Protein AF-0000000072251605 (afdb_homodimer)

InterPro domains:
  IPR005471 Transcription regulator IclR, N-terminal [PF09339] (21-71)
  IPR005471 Transcription regulator IclR, N-terminal [PS51077] (19-80)
  IPR005471 Transcription regulator IclR, N-terminal [SM00346] (19-108)
  IPR014757 Transcription regulator IclR, C-terminal [PF01614] (165-235)
  IPR014757 Transcription regulator IclR, C-terminal [PS51078] (81-240)
  IPR029016 GAF-like domain superfamily [G3DSA:3.30.450.40] (87-162)
  IPR029016 GAF-like domain superfamily [G3DSA:3.30.450.40] (163-241)
  IPR036388 Winged helix-like DNA-binding domain superfamily [G3DSA:1.10.10.10] (2-79)
  IPR036390 Winged helix DNA-binding domain superfamily [SSF46785] (19-92)
  IPR050707 HTH-type Transcriptional Regulators in Metabolic Pathways [PTHR30136] (12-239)

Secondary structure (DSSP, 8-state):
-------HHHHHHHHHHHHHHHHHHHHHHHT-BTTBSEE-HHHHHHHHT--HHHHHHHHHHHHHTTSEEE-TTS-EEE-SHHHHHHHHHHHTTSHHHHHHHHHHHHHHHHSSEEEEEEEETTEEEEEEEE--SSSSS----TT-EEESSSSHHHHHHHHHSSS---GGGHHHHHH--EEEESSSSTTEEEEEEEEEETBTEEEEEEEEEEETTTS-HHHHHHHHHHHHHHHHHHHHHTTB--HHHHHHHHHH-/-------HHHHHHHHHHHHHHHHHHHHHHHT-BTTBSEE-HHHHHHHHT--HHHHHHHHHHHHHTTSEEE-TTS-EEE-SHHHHHHHHHHHTTSHHHHHHHHHHHHHHHHSSEEEEEEEETTEEEEEEEE--SSSSS----TT-EEESSSSHHHHHHHHHSSS---GGGHHHHHH--EEEESSSSTTEEEEEEEEEETBTEEEEEEEEEEETTTS-HHHHHHHHHHHHHHHHHHHHHTTB--HHHHHHHHHH-

Solvent-accessible surface area (backbone atoms only — not comparable to full-atom values): 26033 Å² total; per-residue (Å²): 134,82,73,76,71,72,53,67,68,60,51,50,52,49,50,53,42,16,38,50,32,32,44,51,45,54,44,56,62,63,59,48,39,78,93,40,32,62,36,43,67,66,52,46,21,68,69,61,71,46,53,60,70,59,50,54,53,37,45,52,43,35,35,75,66,29,46,29,40,76,43,96,87,64,30,35,30,59,28,63,41,29,28,40,48,23,36,25,39,53,54,55,62,62,43,48,78,56,46,48,62,51,29,48,49,50,13,67,76,69,61,27,20,16,37,34,33,31,78,54,90,77,26,29,31,29,70,42,69,34,72,44,99,56,89,84,61,54,86,81,52,55,23,42,74,42,65,30,89,44,37,11,46,19,50,39,46,44,42,54,36,88,81,47,88,51,76,91,27,48,66,37,63,71,69,52,44,33,63,28,74,29,65,77,46,75,60,32,16,31,39,15,24,54,26,24,25,71,34,78,39,66,62,30,19,46,29,40,33,24,42,36,89,70,44,30,74,67,49,46,63,70,40,48,59,57,50,50,51,49,27,41,54,52,8,51,75,47,49,14,62,42,67,70,59,54,54,50,49,61,66,74,99,134,81,75,77,72,73,54,68,67,60,51,50,53,50,48,54,42,16,39,50,33,34,44,51,46,54,45,56,62,63,58,49,39,78,91,41,32,62,37,42,67,67,51,46,22,67,68,61,72,47,55,60,70,61,48,54,53,38,44,51,43,35,35,75,65,29,46,29,39,75,44,94,89,64,30,34,30,56,29,63,41,28,28,40,49,24,33,25,38,52,54,56,63,63,42,49,76,57,44,48,61,52,28,49,50,49,12,67,76,68,60,28,19,17,35,34,34,29,79,53,91,77,26,28,31,29,70,42,69,34,71,43,99,56,91,85,60,53,85,81,53,54,23,42,73,42,66,29,89,44,36,11,46,18,50,39,46,46,42,53,37,87,80,46,89,50,76,91,28,48,67,35,64,72,68,51,44,33,64,27,74,29,64,77,45,75,60,31,15,30,40,14,23,54,26,26,25,71,35,80,40,65,62,31,17,45,29,42,32,22,43,37,88,70,44,30,75,67,51,45,62,68,40,47,59,58,49,50,52,51,25,41,55,53,8,50,75,47,49,15,62,41,66,71,58,53,54,48,49,61,67,73,100

Nearest PDB structures (foldseek):
  5whm-assembly1_C  TM=8.314E-01  e=8.268E-15  Brucella abortus
  1mkm-assembly1_B  TM=7.317E-01  e=2.390E-15  Thermotoga maritima
  7dqb-assembly1_A  TM=8.192E-01  e=1.298E-14  Microbacterium hydrocarbonoxydans
  2o0y-assembly2_D  TM=5.113E-01  e=2.340E-17  Rhodococcus sp. (in: high G+C Gram-positive bacteria)
  5h1a-assembly2_A  TM=5.471E-01  e=3.202E-14  Microbacterium sp.

Radius of gyration: 24.99 Å; Cα contacts (8 Å, |Δi|>4): 971; chains: 2; bounding box: 69×82×56 Å

Structure (mmCIF, N/CA/C/O backbone):
data_AF-0000000072251605-model_v1
#
loop_
_entity.id
_entity.type
_entity.pdbx_description
1 polymer 'Transcriptional regulator'
#
loop_
_atom_site.group_PDB
_atom_site.id
_atom_site.type_symbol
_atom_site.label_atom_id
_atom_site.label_alt_id
_atom_site.label_comp_id
_atom_site.label_asym_id
_atom_site.label_entity_id
_atom_site.label_seq_id
_atom_site.pdbx_PDB_ins_code
_atom_site.Cartn_x
_atom_site.Cartn_y
_atom_site.Cartn_z
_atom_site.occupancy
_atom_site.B_iso_or_equiv
_atom_site.auth_seq_id
_atom_site.auth_comp_id
_atom_site.auth_asym_id
_atom_site.auth_atom_id
_atom_site.pdbx_PDB_model_num
ATOM 1 N N . MET A 1 1 ? 25.219 49.562 0.121 1 34.12 1 MET A N 1
ATOM 2 C CA . MET A 1 1 ? 24.25 48.469 0.005 1 34.12 1 MET A CA 1
ATOM 3 C C . MET A 1 1 ? 24.828 47.156 0.493 1 34.12 1 MET A C 1
ATOM 5 O O . MET A 1 1 ? 25.562 46.469 -0.238 1 34.12 1 MET A O 1
ATOM 9 N N . THR A 1 2 ? 25.172 46.938 1.773 1 38.53 2 THR A N 1
ATOM 10 C CA . THR A 1 2 ? 25.984 45.938 2.451 1 38.53 2 THR A CA 1
ATOM 11 C C . THR A 1 2 ? 25.328 44.562 2.344 1 38.53 2 THR A C 1
ATOM 13 O O . THR A 1 2 ? 24.234 44.344 2.846 1 38.53 2 THR A O 1
ATOM 16 N N . LYS A 1 3 ? 25.625 43.844 1.311 1 47.62 3 LYS A N 1
ATOM 17 C CA . LYS A 1 3 ? 25.328 42.438 1.172 1 47.62 3 LYS A CA 1
ATOM 18 C C . LYS A 1 3 ? 25.656 41.688 2.455 1 47.62 3 LYS A C 1
ATOM 20 O O . LYS A 1 3 ? 26.812 41.625 2.879 1 47.62 3 LYS A O 1
ATOM 25 N N . SER A 1 4 ? 24.812 41.719 3.457 1 45.75 4 SER A N 1
ATOM 26 C CA . SER A 1 4 ? 25.031 40.875 4.641 1 45.75 4 SER A CA 1
ATOM 27 C C . SER A 1 4 ? 25.562 39.5 4.266 1 45.75 4 SER A C 1
ATOM 29 O O . SER A 1 4 ? 24.859 38.719 3.639 1 45.75 4 SER A O 1
ATOM 31 N N . ILE A 1 5 ? 26.781 39.375 4.047 1 47.34 5 ILE A N 1
ATOM 32 C CA . ILE A 1 5 ? 27.531 38.125 3.881 1 47.34 5 ILE A CA 1
ATOM 33 C C . ILE A 1 5 ? 27.203 37.156 5.023 1 47.34 5 ILE A C 1
ATOM 35 O O . ILE A 1 5 ? 27.562 37.406 6.176 1 47.34 5 ILE A O 1
ATOM 39 N N . GLN A 1 6 ? 26 36.625 4.965 1 52.53 6 GLN A N 1
ATOM 40 C CA . GLN A 1 6 ? 25.766 35.625 5.977 1 52.53 6 GLN A CA 1
ATOM 41 C C . GLN A 1 6 ? 26.984 34.719 6.152 1 52.53 6 GLN A C 1
ATOM 43 O O . GLN A 1 6 ? 27.609 34.312 5.176 1 52.53 6 GLN A O 1
ATOM 48 N N . ASP A 1 7 ? 27.547 34.656 7.254 1 54.78 7 ASP A N 1
ATOM 49 C CA . ASP A 1 7 ? 28.703 33.875 7.672 1 54.78 7 ASP A CA 1
ATOM 50 C C . ASP A 1 7 ? 28.562 32.406 7.254 1 54.78 7 ASP A C 1
ATOM 52 O O . ASP A 1 7 ? 27.547 31.781 7.547 1 54.78 7 ASP A O 1
ATOM 56 N N . PRO A 1 8 ? 29.359 31.875 6.328 1 58.09 8 PRO A N 1
ATOM 57 C CA . PRO A 1 8 ? 29.344 30.484 5.867 1 58.09 8 PRO A CA 1
ATOM 58 C C . PRO A 1 8 ? 29.172 29.484 7.004 1 58.09 8 PRO A C 1
ATOM 60 O O . PRO A 1 8 ? 28.531 28.438 6.828 1 58.09 8 PRO A O 1
ATOM 63 N N . ASP A 1 9 ? 29.766 29.719 8.141 1 56.16 9 ASP A N 1
ATOM 64 C CA . ASP A 1 9 ? 29.672 28.797 9.273 1 56.16 9 ASP A CA 1
ATOM 65 C C . ASP A 1 9 ? 28.25 28.734 9.812 1 56.16 9 ASP A C 1
ATOM 67 O O . ASP A 1 9 ? 27.781 27.672 10.227 1 56.16 9 ASP A O 1
ATOM 71 N N . SER A 1 10 ? 27.625 29.906 9.828 1 56.22 10 SER A N 1
ATOM 72 C CA . SER A 1 10 ? 26.234 29.938 10.312 1 56.22 10 SER A CA 1
ATOM 73 C C . SER A 1 10 ? 25.312 29.188 9.367 1 56.22 10 SER A C 1
ATOM 75 O O . SER A 1 10 ? 24.375 28.516 9.812 1 56.22 10 SER A O 1
ATOM 77 N N . GLN A 1 11 ? 25.625 29.234 8.047 1 56.91 11 GLN A N 1
ATOM 78 C CA . GLN A 1 11 ? 24.812 28.516 7.062 1 56.91 11 GLN A CA 1
ATOM 79 C C . GLN A 1 11 ? 25 27.016 7.195 1 56.91 11 GLN A C 1
ATOM 81 O O . GLN A 1 11 ? 24.031 26.25 7.078 1 56.91 11 GLN A O 1
ATOM 86 N N . MET A 1 12 ? 26.234 26.641 7.414 1 57.09 12 MET A N 1
ATOM 87 C CA . MET A 1 12 ? 26.516 25.234 7.59 1 57.09 12 MET A CA 1
ATOM 88 C C . MET A 1 12 ? 25.828 24.688 8.836 1 57.09 12 MET A C 1
ATOM 90 O O . MET A 1 12 ? 25.344 23.547 8.836 1 57.09 12 MET A O 1
ATOM 94 N N . ASP A 1 13 ? 25.891 25.469 9.891 1 58.56 13 ASP A N 1
ATOM 95 C CA . ASP A 1 13 ? 25.234 25.062 11.125 1 58.56 13 ASP A CA 1
ATOM 96 C C . ASP A 1 13 ? 23.734 24.906 10.93 1 58.56 13 ASP A C 1
ATOM 98 O O . ASP A 1 13 ? 23.125 23.969 11.438 1 58.56 13 ASP A O 1
ATOM 102 N N . LYS A 1 14 ? 23.203 25.859 10.156 1 63.25 14 LYS A N 1
ATOM 103 C CA . LYS A 1 14 ? 21.781 25.797 9.883 1 63.25 14 LYS A CA 1
ATOM 104 C C . LYS A 1 14 ? 21.422 24.609 9 1 63.25 14 LYS A C 1
ATOM 106 O O . LYS A 1 14 ? 20.406 23.953 9.203 1 63.25 14 LYS A O 1
ATOM 111 N N . GLN A 1 15 ? 22.359 24.422 8.023 1 63.91 15 GLN A N 1
ATOM 112 C CA . GLN A 1 15 ? 22.141 23.312 7.105 1 63.91 15 GLN A CA 1
ATOM 113 C C . GLN A 1 15 ? 22.203 21.969 7.844 1 63.91 15 GLN A C 1
ATOM 115 O O . GLN A 1 15 ? 21.375 21.094 7.605 1 63.91 15 GLN A O 1
ATOM 120 N N . ASN A 1 16 ? 23.172 21.844 8.695 1 70.62 16 ASN A N 1
ATOM 121 C CA . ASN A 1 16 ? 23.281 20.641 9.5 1 70.62 16 ASN A CA 1
ATOM 122 C C . ASN A 1 16 ? 22.094 20.469 10.438 1 70.62 16 ASN A C 1
ATOM 124 O O . ASN A 1 16 ? 21.625 19.359 10.672 1 70.62 16 ASN A O 1
ATOM 128 N N . SER A 1 17 ? 21.625 21.656 10.789 1 75.06 17 SER A N 1
ATOM 129 C CA . SER A 1 17 ? 20.453 21.625 11.656 1 75.06 17 SER A CA 1
ATOM 130 C C . SER A 1 17 ? 19.219 21.172 10.898 1 75.06 17 SER A C 1
ATOM 132 O O . SER A 1 17 ? 18.391 20.453 11.445 1 75.06 17 SER A O 1
ATOM 134 N N . GLY A 1 18 ? 19.266 21.5 9.633 1 84.62 18 GLY A N 1
ATOM 135 C CA . GLY A 1 18 ? 18.125 21.094 8.82 1 84.62 18 GLY A CA 1
ATOM 136 C C . GLY A 1 18 ? 18.062 19.594 8.594 1 84.62 18 GLY A C 1
ATOM 137 O O . GLY A 1 18 ? 17.016 18.969 8.75 1 84.62 18 GLY A O 1
ATOM 138 N N . VAL A 1 19 ? 19.188 19.078 8.328 1 90.06 19 VAL A N 1
ATOM 139 C CA . VAL A 1 19 ? 19.281 17.641 8.094 1 90.06 19 VAL A CA 1
ATOM 140 C C . VAL A 1 19 ? 18.922 16.891 9.367 1 90.06 19 VAL A C 1
ATOM 142 O O . VAL A 1 19 ? 18.188 15.891 9.32 1 90.06 19 VAL A O 1
ATOM 145 N N . ALA A 1 20 ? 19.375 17.375 10.445 1 92.19 20 ALA A N 1
ATOM 146 C CA . ALA A 1 20 ? 19.062 16.766 11.734 1 92.19 20 ALA A CA 1
ATOM 147 C C . ALA A 1 20 ? 17.562 16.797 12.008 1 92.19 20 ALA A C 1
ATOM 149 O O . ALA A 1 20 ? 17 15.844 12.539 1 92.19 20 ALA A O 1
ATOM 150 N N . ALA A 1 21 ? 16.969 17.922 11.688 1 94.25 21 ALA A N 1
ATOM 151 C CA . ALA A 1 21 ? 15.531 18.047 11.883 1 94.25 21 ALA A CA 1
ATOM 152 C C . ALA A 1 21 ? 14.773 17.031 11.031 1 94.25 21 ALA A C 1
ATOM 154 O O . ALA A 1 21 ? 13.789 16.438 11.484 1 94.25 21 ALA A O 1
ATOM 155 N N . VAL A 1 22 ? 15.227 16.891 9.789 1 96.62 22 VAL A N 1
ATOM 156 C CA . VAL A 1 22 ? 14.594 15.914 8.898 1 96.62 22 VAL A CA 1
ATOM 157 C C . VAL A 1 22 ? 14.766 14.508 9.461 1 96.62 22 VAL A C 1
ATOM 159 O O . VAL A 1 22 ? 13.805 13.734 9.516 1 96.62 22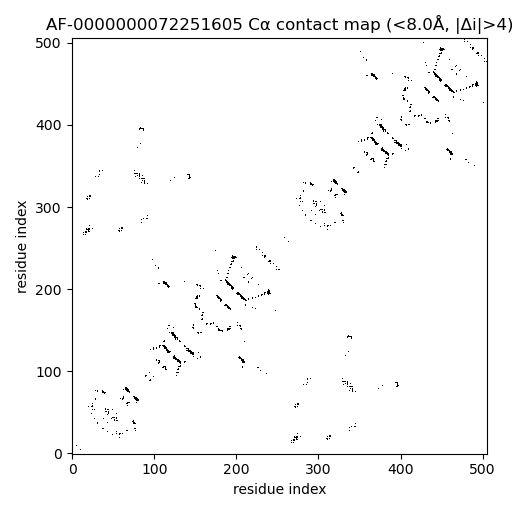 VAL A O 1
ATOM 162 N N . ASP A 1 23 ? 15.961 14.227 9.93 1 96.5 23 ASP A N 1
ATOM 163 C CA . ASP A 1 23 ? 16.203 12.93 10.547 1 96.5 23 ASP A CA 1
ATOM 164 C C . ASP A 1 23 ? 15.25 12.695 11.719 1 96.5 23 ASP A C 1
ATOM 166 O O . ASP A 1 23 ? 14.664 11.617 11.844 1 96.5 23 ASP A O 1
ATOM 170 N N . ARG A 1 24 ? 15.117 13.656 12.531 1 96 24 ARG A N 1
ATOM 171 C CA . ARG A 1 24 ? 14.25 13.539 13.703 1 96 24 ARG A CA 1
ATOM 172 C C . ARG A 1 24 ? 12.797 13.352 13.289 1 96 24 ARG A C 1
ATOM 174 O O . ARG A 1 24 ? 12.07 12.555 13.891 1 96 24 ARG A O 1
ATOM 181 N N . ALA A 1 25 ? 12.352 14.109 12.297 1 97.62 25 ALA A N 1
ATOM 182 C CA . ALA A 1 25 ? 10.977 13.977 11.82 1 97.62 25 ALA A CA 1
ATOM 183 C C . ALA A 1 25 ? 10.703 12.57 11.297 1 97.62 25 ALA A C 1
ATOM 185 O O . ALA A 1 25 ? 9.648 11.992 11.578 1 97.62 25 ALA A O 1
ATOM 186 N N . LEU A 1 26 ? 11.664 12.039 10.562 1 97.56 26 LEU A N 1
ATOM 187 C CA . LEU A 1 26 ? 11.5 10.703 9.992 1 97.56 26 LEU A CA 1
ATOM 188 C C . LEU A 1 26 ? 11.562 9.641 11.086 1 97.56 26 LEU A C 1
ATOM 190 O O . LEU A 1 26 ? 10.883 8.609 10.992 1 97.56 26 LEU A O 1
ATOM 194 N N . LEU A 1 27 ? 12.32 9.906 12.117 1 96.5 27 LEU A N 1
ATOM 195 C CA . LEU A 1 27 ? 12.359 9.031 13.281 1 96.5 27 LEU A CA 1
ATOM 196 C C . LEU A 1 27 ? 11 8.977 13.969 1 96.5 27 LEU A C 1
ATOM 198 O O . LEU A 1 27 ? 10.594 7.93 14.484 1 96.5 27 LEU A O 1
ATOM 202 N N . ILE A 1 28 ? 10.328 10.078 14.023 1 97.81 28 ILE A N 1
ATOM 203 C CA . ILE A 1 28 ? 8.984 10.125 14.609 1 97.81 28 ILE A CA 1
ATOM 204 C C . ILE A 1 28 ? 8.062 9.188 13.836 1 97.81 28 ILE A C 1
ATOM 206 O O . ILE A 1 28 ? 7.285 8.438 14.438 1 97.81 28 ILE A O 1
ATOM 210 N N . LEU A 1 29 ? 8.125 9.195 12.508 1 98 29 LEU A N 1
ATOM 211 C CA . LEU A 1 29 ? 7.301 8.297 11.703 1 98 29 LEU A CA 1
ATOM 212 C C . LEU A 1 29 ? 7.648 6.84 11.984 1 98 29 LEU A C 1
ATOM 214 O O . LEU A 1 29 ? 6.762 5.984 12.016 1 98 29 LEU A O 1
ATOM 218 N N . ASP A 1 30 ? 8.914 6.625 12.281 1 95.88 30 ASP A N 1
ATOM 219 C CA . ASP A 1 30 ? 9.398 5.273 12.539 1 95.88 30 ASP A CA 1
ATOM 220 C C . ASP A 1 30 ? 8.922 4.773 13.906 1 95.88 30 ASP A C 1
ATOM 222 O O . ASP A 1 30 ? 9.047 3.588 14.211 1 95.88 30 ASP A O 1
ATOM 226 N N . ALA A 1 31 ? 8.398 5.621 14.695 1 96.88 31 ALA A N 1
ATOM 227 C CA . ALA A 1 31 ? 7.953 5.242 16.031 1 96.88 31 ALA A CA 1
ATOM 228 C C . ALA A 1 31 ? 6.68 4.398 15.969 1 96.88 31 ALA A C 1
ATOM 230 O O . ALA A 1 31 ? 6.363 3.67 16.906 1 96.88 31 ALA A O 1
ATOM 231 N N . PHE A 1 32 ? 5.914 4.543 14.906 1 96.38 32 PHE A N 1
ATOM 232 C CA . PHE A 1 32 ? 4.676 3.791 14.734 1 96.38 32 PHE A CA 1
ATOM 233 C C . PHE A 1 32 ? 4.961 2.383 14.227 1 96.38 32 PHE A C 1
ATOM 235 O O . PHE A 1 32 ? 5.871 2.184 13.422 1 96.38 32 PHE A O 1
ATOM 242 N N . ASP A 1 33 ? 4.227 1.443 14.648 1 93 33 ASP A N 1
ATOM 243 C CA . ASP A 1 33 ? 4.348 0.088 14.125 1 93 33 ASP A CA 1
ATOM 244 C C . ASP A 1 33 ? 2.992 -0.617 14.109 1 93 33 ASP A C 1
ATOM 246 O O . ASP A 1 33 ? 1.986 -0.051 14.539 1 93 33 ASP A O 1
ATOM 250 N N . ILE A 1 34 ? 2.914 -1.739 13.617 1 88.38 34 ILE A N 1
ATOM 251 C CA . ILE A 1 34 ? 1.671 -2.457 13.359 1 88.38 34 ILE A CA 1
ATOM 252 C C . ILE A 1 34 ? 0.932 -2.695 14.672 1 88.38 34 ILE A C 1
ATOM 254 O O . ILE A 1 34 ? -0.299 -2.646 14.719 1 88.38 34 ILE A O 1
ATOM 258 N N . ASP A 1 35 ? 1.635 -2.938 15.727 1 89.31 35 ASP A N 1
ATOM 259 C CA . ASP A 1 35 ? 1.035 -3.221 17.031 1 89.31 35 ASP A CA 1
ATOM 260 C C . ASP A 1 35 ? 0.663 -1.932 17.75 1 89.31 35 ASP A C 1
ATOM 262 O O . ASP A 1 35 ? -0.12 -1.952 18.703 1 89.31 35 ASP A O 1
ATOM 266 N N . SER A 1 36 ? 1.267 -0.822 17.359 1 92.88 36 SER A N 1
ATOM 267 C CA . SER A 1 36 ? 1.014 0.488 17.953 1 92.88 36 SER A CA 1
ATOM 268 C C . SER A 1 36 ? 0.774 1.543 16.875 1 92.88 36 SER A C 1
ATOM 270 O O . SER A 1 36 ? 1.574 2.467 16.719 1 92.88 36 SER A O 1
ATOM 272 N N . PRO A 1 37 ? -0.371 1.401 16.234 1 92.94 37 PRO A N 1
ATOM 273 C CA . PRO A 1 37 ? -0.638 2.338 15.133 1 92.94 37 PRO A CA 1
ATOM 274 C C . PRO A 1 37 ? -1.084 3.713 15.633 1 92.94 37 PRO A C 1
ATOM 276 O O . PRO A 1 37 ? -1.198 4.652 14.836 1 92.94 37 PRO A O 1
ATOM 279 N N . VAL A 1 38 ? -1.396 3.869 16.922 1 94.38 38 VAL A N 1
ATOM 280 C CA . VAL A 1 38 ? -1.789 5.117 17.578 1 94.38 38 VAL A CA 1
ATOM 281 C C . VAL A 1 38 ? -0.898 5.371 18.781 1 94.38 38 VAL A C 1
ATOM 283 O O . VAL A 1 38 ? -0.701 4.48 19.625 1 94.38 38 VAL A O 1
ATOM 286 N N . LEU A 1 39 ? -0.339 6.547 18.844 1 96.88 39 LEU A N 1
ATOM 287 C CA . LEU A 1 39 ? 0.592 6.84 19.922 1 96.88 39 LEU A CA 1
ATOM 288 C C . LEU A 1 39 ? 0.273 8.188 20.562 1 96.88 39 LEU A C 1
ATOM 290 O O . LEU A 1 39 ? -0.105 9.133 19.875 1 96.88 39 LEU A O 1
ATOM 294 N N . SER A 1 40 ? 0.455 8.234 21.828 1 97.81 40 SER A N 1
ATOM 295 C CA . SER A 1 40 ? 0.435 9.523 22.516 1 97.81 40 SER A CA 1
ATOM 296 C C . SER A 1 40 ? 1.746 10.273 22.312 1 97.81 40 SER A C 1
ATOM 298 O O . SER A 1 40 ? 2.748 9.688 21.906 1 97.81 40 SER A O 1
ATOM 300 N N . LEU A 1 41 ? 1.668 11.539 22.625 1 97.62 41 LEU A N 1
ATOM 301 C CA . LEU A 1 41 ? 2.885 12.344 22.594 1 97.62 41 LEU A CA 1
ATOM 302 C C . LEU A 1 41 ? 3.953 11.75 23.516 1 97.62 41 LEU A C 1
ATOM 304 O O . LEU A 1 41 ? 5.129 11.703 23.141 1 97.62 41 LEU A O 1
ATOM 308 N N . ALA A 1 42 ? 3.537 11.281 24.625 1 97.94 42 ALA A N 1
ATOM 309 C CA . ALA A 1 42 ? 4.453 10.688 25.609 1 97.94 42 ALA A CA 1
ATOM 310 C C . ALA A 1 42 ? 5.105 9.43 25.047 1 97.94 42 ALA A C 1
ATOM 312 O O . ALA A 1 42 ? 6.312 9.227 25.203 1 97.94 42 ALA A O 1
ATOM 313 N N . GLU A 1 43 ? 4.352 8.656 24.406 1 98 43 GLU A N 1
ATOM 314 C CA . GLU A 1 43 ? 4.879 7.41 23.859 1 98 43 GLU A CA 1
ATOM 315 C C . GLU A 1 43 ? 5.84 7.684 22.703 1 98 43 GLU A C 1
ATOM 317 O O . GLU A 1 43 ? 6.863 7.012 22.578 1 98 43 GLU A O 1
ATOM 322 N N . ILE A 1 44 ? 5.496 8.633 21.844 1 98.25 44 ILE A N 1
ATOM 323 C CA . ILE A 1 44 ? 6.406 9.008 20.766 1 98.25 44 ILE A CA 1
ATOM 324 C C . ILE A 1 44 ? 7.73 9.484 21.359 1 98.25 44 ILE A C 1
ATOM 326 O O . ILE A 1 44 ? 8.805 9.109 20.875 1 98.25 44 ILE A O 1
ATOM 330 N N . SER A 1 45 ? 7.625 10.273 22.422 1 98.25 45 SER A N 1
ATOM 331 C CA . SER A 1 45 ? 8.828 10.758 23.094 1 98.2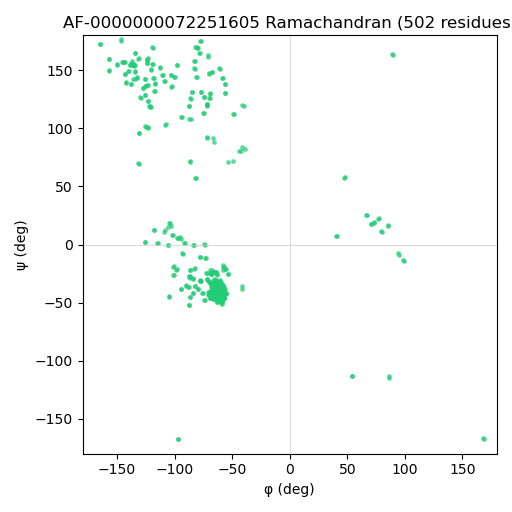5 45 SER A CA 1
ATOM 332 C C . SER A 1 45 ? 9.664 9.602 23.625 1 98.25 45 SER A C 1
ATOM 334 O O . SER A 1 45 ? 10.883 9.57 23.438 1 98.25 45 SER A O 1
ATOM 336 N N . ARG A 1 46 ? 9.086 8.703 24.266 1 98 46 ARG A N 1
ATOM 337 C CA . ARG A 1 46 ? 9.773 7.551 24.844 1 98 46 ARG A CA 1
ATOM 338 C C . ARG A 1 46 ? 10.453 6.727 23.75 1 98 46 ARG A C 1
ATOM 340 O O . ARG A 1 46 ? 11.625 6.352 23.891 1 98 46 ARG A O 1
ATOM 347 N N . ARG A 1 47 ? 9.812 6.535 22.641 1 97.19 47 ARG A N 1
ATOM 348 C CA . ARG A 1 47 ? 10.305 5.664 21.578 1 97.19 47 ARG A CA 1
ATOM 349 C C . ARG A 1 47 ? 11.414 6.344 20.781 1 97.19 47 ARG A C 1
ATOM 351 O O . ARG A 1 47 ? 12.32 5.676 20.266 1 97.19 47 ARG A O 1
ATOM 358 N N . THR A 1 48 ? 11.359 7.645 20.656 1 97.38 48 THR A N 1
ATOM 359 C CA . THR A 1 48 ? 12.305 8.352 19.781 1 97.38 48 THR A CA 1
ATOM 360 C C . THR A 1 48 ? 13.414 8.984 20.609 1 97.38 48 THR A C 1
ATOM 362 O O . THR A 1 48 ? 14.43 9.414 20.062 1 97.38 48 THR A O 1
ATOM 365 N N . LYS A 1 49 ? 13.133 9.156 21.938 1 97.44 49 LYS A N 1
ATOM 366 C CA . LYS A 1 49 ? 14.047 9.82 22.875 1 97.44 49 LYS A CA 1
ATOM 367 C C . LYS A 1 49 ? 14.188 11.297 22.531 1 97.44 49 LYS A C 1
ATOM 369 O O . LYS A 1 49 ? 15.242 11.898 22.781 1 97.44 49 LYS A O 1
ATOM 374 N N . LEU A 1 50 ? 13.203 11.836 21.891 1 96.5 50 LEU A N 1
ATOM 375 C CA . LEU A 1 50 ? 13.164 13.258 21.594 1 96.5 50 LEU A CA 1
ATOM 376 C C . LEU A 1 50 ? 12.312 14 22.609 1 96.5 50 LEU A C 1
ATOM 378 O O . LEU A 1 50 ? 11.383 13.43 23.188 1 96.5 50 LEU A O 1
ATOM 382 N N . TYR A 1 51 ? 12.602 15.242 22.766 1 95.31 51 TYR A N 1
ATOM 383 C CA . TYR A 1 51 ? 11.797 16.078 23.656 1 95.31 51 TYR A CA 1
ATOM 384 C C . TYR A 1 51 ? 10.414 16.328 23.047 1 95.31 51 TYR A C 1
ATOM 386 O O . TYR A 1 51 ? 10.289 16.531 21.828 1 95.31 51 TYR A O 1
ATOM 394 N N . LYS A 1 52 ? 9.445 16.438 23.922 1 96.19 52 LYS A N 1
ATOM 395 C CA . LYS A 1 52 ? 8.062 16.641 23.5 1 96.19 52 LYS A CA 1
ATOM 396 C C . LYS A 1 52 ? 7.926 17.906 22.672 1 96.19 52 LYS A C 1
ATOM 398 O O . LYS A 1 52 ? 7.18 17.953 21.688 1 96.19 52 LYS A O 1
ATOM 403 N N . SER A 1 53 ? 8.625 18.875 23.094 1 93.75 53 SER A N 1
ATOM 404 C CA . SER A 1 53 ? 8.555 20.156 22.375 1 93.75 53 SER A CA 1
ATOM 405 C C . SER A 1 53 ? 9.078 20.016 20.953 1 93.75 53 SER A C 1
ATOM 407 O O . SER A 1 53 ? 8.5 20.562 20.016 1 93.75 53 SER A O 1
ATOM 409 N N . THR A 1 54 ? 10.148 19.312 20.75 1 92.94 54 THR A N 1
ATOM 410 C CA . THR A 1 54 ? 10.711 19.031 19.438 1 92.94 54 THR A CA 1
ATOM 411 C C . THR A 1 54 ? 9.734 18.234 18.594 1 92.94 54 THR A C 1
ATOM 413 O O . THR A 1 54 ? 9.5 18.547 17.422 1 92.94 54 THR A O 1
ATOM 416 N N . ILE A 1 55 ? 9.156 17.203 19.203 1 96.81 55 ILE A N 1
ATOM 417 C CA . ILE A 1 55 ? 8.219 16.328 18.516 1 96.81 55 ILE A CA 1
ATOM 418 C C . ILE A 1 55 ? 7.023 17.156 18.016 1 96.81 55 ILE A C 1
ATOM 420 O O . ILE A 1 55 ? 6.625 17.047 16.859 1 96.81 55 ILE A O 1
ATOM 424 N N . LEU A 1 56 ? 6.48 17.969 18.875 1 95.56 56 LEU A N 1
ATOM 425 C CA . LEU A 1 56 ? 5.281 18.734 18.531 1 95.56 56 LEU A CA 1
ATOM 426 C C . LEU A 1 56 ? 5.547 19.672 17.359 1 95.56 56 LEU A C 1
ATOM 428 O O . LEU A 1 56 ? 4.695 19.844 16.484 1 95.56 56 LEU A O 1
ATOM 432 N N . ARG A 1 57 ? 6.699 20.234 17.344 1 94.56 57 ARG A N 1
ATOM 433 C CA . ARG A 1 57 ? 7.051 21.125 16.234 1 94.56 57 ARG A CA 1
ATOM 434 C C . ARG A 1 57 ? 7.16 20.359 14.93 1 94.56 57 ARG A C 1
ATOM 436 O O . ARG A 1 57 ? 6.645 20.812 13.898 1 94.56 57 ARG A O 1
ATOM 443 N N . LEU A 1 58 ? 7.82 19.312 15.016 1 95.88 58 LEU A N 1
ATOM 444 C CA . LEU A 1 58 ? 8.023 18.516 13.812 1 95.88 58 LEU A CA 1
ATOM 445 C C . LEU A 1 58 ? 6.715 17.859 13.359 1 95.88 58 LEU A C 1
ATOM 447 O O . LEU A 1 58 ? 6.48 17.703 12.156 1 95.88 58 LEU A O 1
ATOM 451 N N . LEU A 1 59 ? 5.855 17.516 14.305 1 96.31 59 LEU A N 1
ATOM 452 C CA . LEU A 1 59 ? 4.551 16.953 13.992 1 96.31 59 LEU A CA 1
ATOM 453 C C . LEU A 1 59 ? 3.707 17.922 13.188 1 96.31 59 LEU A C 1
ATOM 455 O O . LEU A 1 59 ? 2.91 17.516 12.344 1 96.31 59 LEU A O 1
ATOM 459 N N . SER A 1 60 ? 3.893 19.188 13.438 1 95.06 60 SER A N 1
ATOM 460 C CA . SER A 1 60 ? 3.129 20.172 12.695 1 95.06 60 SER A CA 1
ATOM 461 C C . SER A 1 60 ? 3.385 20.062 11.195 1 95.06 60 SER A C 1
ATOM 463 O O . SER A 1 60 ? 2.445 20.078 10.398 1 95.06 60 SER A O 1
ATOM 465 N N . SER A 1 61 ? 4.66 19.906 10.805 1 95.19 61 SER A N 1
ATOM 466 C CA . SER A 1 61 ? 5.004 19.703 9.398 1 95.19 61 SER A CA 1
ATOM 467 C C . SER A 1 61 ? 4.469 18.375 8.875 1 95.19 61 SER A C 1
ATOM 469 O O . SER A 1 61 ? 3.895 18.328 7.789 1 95.19 61 SER A O 1
ATOM 471 N N . LEU A 1 62 ? 4.656 17.359 9.703 1 97.75 62 LEU A N 1
ATOM 472 C CA . LEU A 1 62 ? 4.219 16.031 9.297 1 97.75 62 LEU A CA 1
ATOM 473 C C . LEU A 1 62 ? 2.707 15.992 9.109 1 97.75 62 LEU A C 1
ATOM 475 O O . LEU A 1 62 ? 2.207 15.305 8.211 1 97.75 62 LEU A O 1
ATOM 479 N N . GLU A 1 63 ? 1.986 16.734 9.945 1 95.69 63 GLU A N 1
ATOM 480 C CA . GLU A 1 63 ? 0.536 16.828 9.82 1 95.69 63 GLU A CA 1
ATOM 481 C C . GLU A 1 63 ? 0.141 17.594 8.562 1 95.69 63 GLU A C 1
ATOM 483 O O . GLU A 1 63 ? -0.745 17.172 7.82 1 95.69 63 GLU A O 1
ATOM 488 N N . ARG A 1 64 ? 0.761 18.688 8.328 1 94.25 64 ARG A N 1
ATOM 489 C CA . ARG A 1 64 ? 0.458 19.531 7.18 1 94.25 64 ARG A CA 1
ATOM 490 C C . ARG A 1 64 ? 0.625 18.766 5.871 1 94.25 64 ARG A C 1
ATOM 492 O O . ARG A 1 64 ? -0.147 18.953 4.93 1 94.25 64 ARG A O 1
ATOM 499 N N . HIS A 1 65 ? 1.592 17.875 5.852 1 95.44 65 HIS A N 1
ATOM 500 C CA . HIS A 1 65 ? 1.896 17.156 4.621 1 95.44 65 HIS A CA 1
ATOM 501 C C . HIS A 1 65 ? 1.228 15.781 4.605 1 95.44 65 HIS A C 1
ATOM 503 O O . HIS A 1 65 ? 1.498 14.961 3.721 1 95.44 65 HIS A O 1
ATOM 509 N N . GLY A 1 66 ? 0.396 15.484 5.609 1 95.38 66 GLY A N 1
ATOM 510 C CA . GLY A 1 66 ? -0.478 14.32 5.578 1 95.38 66 GLY A CA 1
ATOM 511 C C . GLY A 1 66 ? 0.201 13.055 6.051 1 95.38 66 GLY A C 1
ATOM 512 O O . GLY A 1 66 ? -0.291 11.945 5.805 1 95.38 66 GLY A O 1
ATOM 513 N N . TYR A 1 67 ? 1.364 13.125 6.754 1 97.5 67 TYR A N 1
ATOM 514 C CA . TYR A 1 67 ? 2.088 11.945 7.211 1 97.5 67 TYR A CA 1
ATOM 515 C C . TYR A 1 67 ? 1.578 11.492 8.57 1 97.5 67 TYR A C 1
ATOM 517 O O . TYR A 1 67 ? 1.703 10.312 8.93 1 97.5 67 TYR A O 1
ATOM 525 N N . VAL A 1 68 ? 1.053 12.484 9.312 1 97.19 68 VAL A N 1
ATOM 526 C CA . VAL A 1 68 ? 0.514 12.211 10.641 1 97.19 68 VAL A CA 1
ATOM 527 C C . VAL A 1 68 ? -0.834 12.906 10.805 1 97.19 68 VAL A C 1
ATOM 529 O O . VAL A 1 68 ? -1.078 13.953 10.203 1 97.19 68 VAL A O 1
ATOM 532 N N . VAL A 1 69 ? -1.722 12.367 11.57 1 94.81 69 VAL A N 1
ATOM 533 C CA . VAL A 1 69 ? -2.996 12.977 11.938 1 94.81 69 VAL A CA 1
ATOM 534 C C . VAL A 1 69 ? -3.131 13.016 13.453 1 94.81 69 VAL A C 1
ATOM 536 O O . VAL A 1 69 ? -2.766 12.062 14.141 1 94.81 69 VAL A O 1
ATOM 539 N N . ARG A 1 70 ? -3.562 14.055 13.867 1 94 70 ARG A N 1
ATOM 540 C CA . ARG A 1 70 ? -3.961 14.164 15.266 1 94 70 ARG A CA 1
ATOM 541 C C . ARG A 1 70 ? -5.414 13.742 15.453 1 94 70 ARG A C 1
ATOM 543 O O . ARG A 1 70 ? -6.324 14.375 14.93 1 94 70 ARG A O 1
ATOM 550 N N . ASN A 1 71 ? -5.609 12.727 16.25 1 90.75 71 ASN A N 1
ATOM 551 C CA . ASN A 1 71 ? -6.949 12.195 16.484 1 90.75 71 ASN A CA 1
ATOM 552 C C . ASN A 1 71 ? -7.727 13.039 17.484 1 90.75 71 ASN A C 1
ATOM 554 O O . ASN A 1 71 ? -7.152 13.891 18.156 1 90.75 71 ASN A O 1
ATOM 558 N N . GLU A 1 72 ? -8.992 12.758 17.578 1 87 72 GLU A N 1
ATOM 559 C CA . GLU A 1 72 ? -9.875 13.523 18.453 1 87 72 GLU A CA 1
ATOM 560 C C . GLU A 1 72 ? -9.438 13.398 19.922 1 87 72 GLU A C 1
ATOM 562 O O . GLU A 1 72 ? -9.586 14.336 20.703 1 87 72 GLU A O 1
ATOM 567 N N . ASP A 1 73 ? -8.891 12.266 20.266 1 91.19 73 ASP A N 1
ATOM 568 C CA . ASP A 1 73 ? -8.484 12.031 21.641 1 91.19 73 ASP A CA 1
ATOM 569 C C . ASP A 1 73 ? -7.105 12.617 21.922 1 91.19 73 ASP A C 1
ATOM 571 O O . ASP A 1 73 ? -6.559 12.438 23.016 1 91.19 73 ASP A O 1
ATOM 575 N N . GLY A 1 74 ? -6.562 13.203 20.875 1 93.44 74 GLY A N 1
ATOM 576 C CA . GLY A 1 74 ? -5.285 13.883 21.047 1 93.44 74 GLY A CA 1
ATOM 577 C C . GLY A 1 74 ? -4.094 13 20.719 1 93.44 74 GLY A C 1
ATOM 578 O O . GLY A 1 74 ? -2.953 13.469 20.719 1 93.44 74 GLY A O 1
ATOM 579 N N . GLN A 1 75 ? -4.332 11.766 20.484 1 95.69 75 GLN A N 1
ATOM 580 C CA . GLN A 1 75 ? -3.252 10.859 20.109 1 95.69 75 GLN A CA 1
ATOM 581 C C . GLN A 1 75 ? -2.949 10.977 18.609 1 95.69 75 GLN A C 1
ATOM 583 O O . GLN A 1 75 ? -3.662 11.664 17.875 1 95.69 75 GLN A O 1
ATOM 588 N N . PHE A 1 76 ? -1.84 10.352 18.219 1 96.31 76 PHE A N 1
ATOM 589 C CA . PHE A 1 76 ? -1.369 10.523 16.844 1 96.31 76 PHE A CA 1
ATOM 590 C C . PHE A 1 76 ? -1.367 9.188 16.094 1 96.31 76 PHE A C 1
ATOM 592 O O . PHE A 1 76 ? -1.061 8.148 16.688 1 96.31 76 PHE A O 1
ATOM 599 N N . SER A 1 77 ? -1.702 9.234 14.82 1 96.06 77 SER A N 1
ATOM 600 C CA . SER A 1 77 ? -1.595 8.109 13.898 1 96.06 77 SER A CA 1
ATOM 601 C C . SER A 1 77 ? -0.96 8.539 12.578 1 96.06 77 SER A C 1
ATOM 603 O O . SER A 1 77 ? -0.844 9.742 12.297 1 96.06 77 SER A O 1
ATOM 605 N N . LEU A 1 78 ? -0.561 7.582 11.844 1 96.19 78 LEU A N 1
ATOM 606 C CA . LEU A 1 78 ? -0.059 7.91 10.516 1 96.19 78 LEU A CA 1
ATOM 607 C C . LEU A 1 78 ? -1.182 8.43 9.617 1 96.19 78 LEU A C 1
ATOM 609 O O . LEU A 1 78 ? -2.342 8.047 9.789 1 96.19 78 LEU A O 1
ATOM 613 N N . GLY A 1 79 ? -0.834 9.305 8.727 1 94.69 79 GLY A N 1
ATOM 614 C CA . GLY A 1 79 ? -1.781 9.836 7.758 1 94.69 79 GLY A CA 1
ATOM 615 C C . GLY A 1 79 ? -1.718 9.133 6.418 1 94.69 79 GLY A C 1
ATOM 616 O O . GLY A 1 79 ? -1.049 8.102 6.281 1 94.69 79 GLY A O 1
ATOM 617 N N . ILE A 1 80 ? -2.314 9.656 5.395 1 92.75 80 ILE A N 1
ATOM 618 C CA . ILE A 1 80 ? -2.625 8.969 4.145 1 92.75 80 ILE A CA 1
ATOM 619 C C . ILE A 1 80 ? -1.431 9.062 3.197 1 92.75 80 ILE A C 1
ATOM 621 O O . ILE A 1 80 ? -1.319 8.273 2.252 1 92.75 80 ILE A O 1
ATOM 625 N N . THR A 1 81 ? -0.548 10.008 3.355 1 95.44 81 THR A N 1
ATOM 626 C CA . THR A 1 81 ? 0.49 10.336 2.385 1 95.44 81 THR A CA 1
ATOM 627 C C . THR A 1 81 ? 1.387 9.125 2.125 1 95.44 81 THR A C 1
ATOM 629 O O . THR A 1 81 ? 1.722 8.836 0.976 1 95.44 81 THR A O 1
ATOM 632 N N . PRO A 1 82 ? 1.769 8.305 3.199 1 95.94 82 PRO A N 1
ATOM 633 C CA . PRO A 1 82 ? 2.582 7.117 2.916 1 95.94 82 PRO A CA 1
ATOM 634 C C . PRO A 1 82 ? 1.9 6.148 1.951 1 95.94 82 PRO A C 1
ATOM 636 O O . PRO A 1 82 ? 2.568 5.52 1.127 1 95.94 82 PRO A O 1
ATOM 639 N N . LEU A 1 83 ? 0.619 6.051 2.016 1 93.69 83 LEU A N 1
ATOM 640 C CA . LEU A 1 83 ? -0.118 5.176 1.108 1 93.69 83 LEU A CA 1
ATOM 641 C C . LEU A 1 83 ? -0.005 5.668 -0.33 1 93.69 83 LEU A C 1
ATOM 643 O O . LEU A 1 83 ? 0.254 4.879 -1.242 1 93.69 83 LEU A O 1
ATOM 647 N N . LYS A 1 84 ? -0.188 6.922 -0.532 1 94.06 84 LYS A N 1
ATOM 648 C CA . LYS A 1 84 ? -0.07 7.504 -1.865 1 94.06 84 LYS A CA 1
ATOM 649 C C . LYS A 1 84 ? 1.338 7.316 -2.424 1 94.06 84 LYS A C 1
ATOM 651 O O . LYS A 1 84 ? 1.505 6.949 -3.588 1 94.06 84 LYS A O 1
ATOM 656 N N . LEU A 1 85 ? 2.324 7.535 -1.578 1 95.38 85 LEU A N 1
ATOM 657 C CA . LEU A 1 85 ? 3.713 7.371 -1.999 1 95.38 85 LEU A CA 1
ATOM 658 C C . LEU A 1 85 ? 4.023 5.906 -2.281 1 95.38 85 LEU A C 1
ATOM 660 O O . LEU A 1 85 ? 4.809 5.594 -3.182 1 95.38 85 LEU A O 1
ATOM 664 N N . SER A 1 86 ? 3.465 5.004 -1.443 1 94.31 86 SER A N 1
ATOM 665 C CA . SER A 1 86 ? 3.699 3.578 -1.64 1 94.31 86 SER A CA 1
ATOM 666 C C . SER A 1 86 ? 3.246 3.129 -3.025 1 94.31 86 SER A C 1
ATOM 668 O O . SER A 1 86 ? 3.887 2.283 -3.65 1 94.31 86 SER A O 1
ATOM 670 N N . ARG A 1 87 ? 2.168 3.717 -3.475 1 91.38 87 ARG A N 1
ATOM 671 C CA . ARG A 1 87 ? 1.655 3.406 -4.805 1 91.38 87 ARG A CA 1
ATOM 672 C C . ARG A 1 87 ? 2.656 3.807 -5.887 1 91.38 87 ARG A C 1
ATOM 674 O O . ARG A 1 87 ? 2.869 3.064 -6.848 1 91.38 87 ARG A O 1
ATOM 681 N N . ILE A 1 88 ? 3.234 4.938 -5.773 1 92.06 88 ILE A N 1
ATOM 682 C CA . ILE A 1 88 ? 4.238 5.418 -6.719 1 92.06 88 ILE A CA 1
ATOM 683 C C . ILE A 1 88 ? 5.457 4.5 -6.684 1 92.06 88 ILE A C 1
ATOM 685 O O . ILE A 1 88 ? 5.98 4.117 -7.734 1 92.06 88 ILE A O 1
ATOM 689 N N . TYR A 1 89 ? 5.871 4.137 -5.48 1 91.56 89 TYR A N 1
ATOM 690 C CA . TYR A 1 89 ? 6.984 3.207 -5.312 1 91.56 89 TYR A CA 1
ATOM 691 C C . TYR A 1 89 ? 6.711 1.891 -6.031 1 91.56 89 TYR A C 1
ATOM 693 O O . TYR A 1 89 ? 7.559 1.396 -6.777 1 91.56 89 TYR A O 1
ATOM 701 N N . GLN A 1 90 ? 5.566 1.374 -5.875 1 88.75 90 GLN A N 1
ATOM 702 C CA . GLN A 1 90 ? 5.207 0.079 -6.441 1 88.75 90 GLN A CA 1
ATOM 703 C C . GLN A 1 90 ? 5.105 0.152 -7.961 1 88.75 90 GLN A C 1
ATOM 705 O O . GLN A 1 90 ? 5.2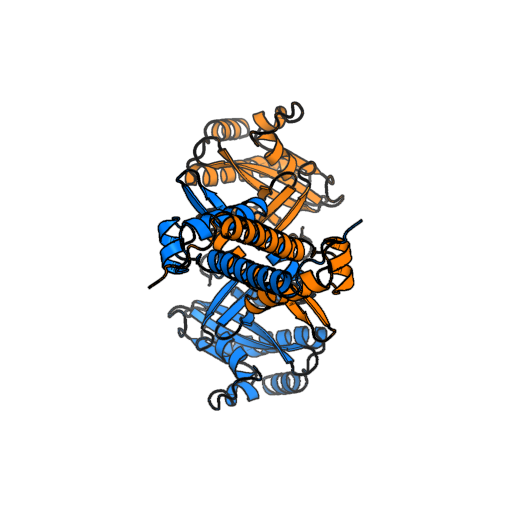66 -0.859 -8.648 1 88.75 90 GLN A O 1
ATOM 710 N N . ASN A 1 91 ? 4.84 1.353 -8.453 1 82.62 91 ASN A N 1
ATOM 711 C CA . ASN A 1 91 ? 4.734 1.547 -9.891 1 82.62 91 ASN A CA 1
ATOM 712 C C . ASN A 1 91 ? 6.105 1.759 -10.531 1 82.62 91 ASN A C 1
ATOM 714 O O . ASN A 1 91 ? 6.266 1.601 -11.742 1 82.62 91 ASN A O 1
ATOM 718 N N . SER A 1 92 ? 7.086 2.281 -9.898 1 72.69 92 SER A N 1
ATOM 719 C CA . SER A 1 92 ? 8.391 2.67 -10.422 1 72.69 92 SER A CA 1
ATOM 720 C C . SER A 1 92 ? 9.102 1.482 -11.062 1 72.69 92 SER A C 1
ATOM 722 O O . SER A 1 92 ? 9.93 1.659 -11.961 1 72.69 92 SER A O 1
ATOM 724 N N . PHE A 1 93 ? 8.836 0.276 -10.789 1 63.06 93 PHE A N 1
ATOM 725 C CA . PHE A 1 93 ? 9.664 -0.839 -11.227 1 63.06 93 PHE A CA 1
ATOM 726 C C . PHE A 1 93 ? 9.016 -1.562 -12.406 1 63.06 93 PHE A C 1
ATOM 728 O O . PHE A 1 93 ? 9.5 -2.613 -12.836 1 63.06 93 PHE A O 1
ATOM 735 N N . LYS A 1 94 ? 8.086 -0.954 -13.023 1 68.88 94 LYS A N 1
ATOM 736 C CA . LYS A 1 94 ? 7.363 -1.71 -14.039 1 68.88 94 LYS A CA 1
ATOM 737 C C . LYS A 1 94 ? 7.113 -3.145 -13.586 1 68.88 94 LYS A C 1
ATOM 739 O O . LYS A 1 94 ? 6.824 -4.02 -14.406 1 68.88 94 LYS A O 1
ATOM 744 N N . LEU A 1 95 ? 7.457 -3.377 -12.336 1 79.12 95 LEU A N 1
ATOM 745 C CA . LEU A 1 95 ? 7.359 -4.711 -11.75 1 79.12 95 LEU A CA 1
ATOM 746 C C . LEU A 1 95 ? 5.902 -5.125 -11.586 1 79.12 95 LEU A C 1
ATOM 748 O O . LEU A 1 95 ? 5.562 -6.297 -11.758 1 79.12 95 LEU A O 1
ATOM 752 N N . LYS A 1 96 ? 5.141 -4.133 -11.328 1 81.88 96 LYS A N 1
ATOM 753 C CA . LYS A 1 96 ? 3.742 -4.461 -11.07 1 81.88 96 LYS A CA 1
ATOM 754 C C . LYS A 1 96 ? 3.096 -5.109 -12.289 1 81.88 96 LYS A C 1
ATOM 756 O O . LYS A 1 96 ? 2.426 -6.137 -12.172 1 81.88 96 LYS A O 1
ATOM 761 N N . ASP A 1 97 ? 3.389 -4.547 -13.43 1 81.94 97 ASP A N 1
ATOM 762 C CA . ASP A 1 97 ? 2.748 -5 -14.656 1 81.94 97 ASP A CA 1
ATOM 763 C C . ASP A 1 97 ? 3.205 -6.41 -15.023 1 81.94 97 ASP A C 1
ATOM 765 O O . ASP A 1 97 ? 2.453 -7.172 -15.641 1 81.94 97 ASP A O 1
ATOM 769 N N . VAL A 1 98 ? 4.328 -6.727 -14.57 1 87.19 98 VAL A N 1
ATOM 770 C CA . VAL A 1 98 ? 4.875 -8.039 -14.906 1 87.19 98 VAL A CA 1
ATOM 771 C C . VAL A 1 98 ? 4.527 -9.039 -13.805 1 87.19 98 VAL A C 1
ATOM 773 O O . VAL A 1 98 ? 4.184 -10.188 -14.094 1 87.19 98 VAL A O 1
ATOM 776 N N . LEU A 1 99 ? 4.562 -8.602 -12.602 1 92.88 99 LEU A N 1
ATOM 777 C CA . LEU A 1 99 ? 4.461 -9.516 -11.469 1 92.88 99 LEU A CA 1
ATOM 778 C C . LEU A 1 99 ? 3.002 -9.859 -11.18 1 92.88 99 LEU A C 1
ATOM 780 O O . LEU A 1 99 ? 2.689 -11 -10.812 1 92.88 99 LEU A O 1
ATOM 784 N N . TYR A 1 100 ? 2.164 -8.938 -11.352 1 89.69 100 TYR A N 1
ATOM 785 C CA . TYR A 1 100 ? 0.783 -9.164 -10.938 1 89.69 100 TYR A CA 1
ATOM 786 C C . TYR A 1 100 ? 0.155 -10.305 -11.742 1 89.69 100 TYR A C 1
ATOM 788 O O . TYR A 1 100 ? -0.413 -11.234 -11.164 1 89.69 100 TYR A O 1
ATOM 796 N N . PRO A 1 101 ? 0.298 -10.25 -13.094 1 91 101 PRO A N 1
ATOM 797 C CA . PRO A 1 101 ? -0.27 -11.375 -13.844 1 91 101 PRO A CA 1
ATOM 798 C C . PRO A 1 101 ? 0.347 -12.711 -13.453 1 91 101 PRO A C 1
ATOM 800 O O . PRO A 1 101 ? -0.341 -13.742 -13.453 1 91 101 PRO A O 1
ATOM 803 N N . ILE A 1 102 ? 1.584 -12.703 -13.117 1 96.19 102 ILE A N 1
ATOM 804 C CA . ILE A 1 102 ? 2.273 -13.93 -12.727 1 96.19 102 ILE A CA 1
ATOM 805 C C . ILE A 1 102 ? 1.758 -14.406 -11.375 1 96.19 102 ILE A C 1
ATOM 807 O O . ILE A 1 102 ? 1.481 -15.594 -11.188 1 96.19 102 ILE A O 1
ATOM 811 N N . LEU A 1 103 ? 1.587 -13.484 -10.461 1 96.56 103 LEU A N 1
ATOM 812 C CA . LEU A 1 103 ? 1.053 -13.828 -9.148 1 96.56 103 LEU A CA 1
ATOM 813 C C . LEU A 1 103 ? -0.381 -14.336 -9.258 1 96.56 103 LEU A C 1
ATOM 815 O O . LEU A 1 103 ? -0.763 -15.289 -8.57 1 96.56 103 LEU A O 1
ATOM 819 N N . GLU A 1 104 ? -1.129 -13.734 -10.109 1 93.31 104 GLU A N 1
ATOM 820 C CA . GLU A 1 104 ? -2.494 -14.195 -10.344 1 93.31 104 GLU A CA 1
ATOM 821 C C . GLU A 1 104 ? -2.512 -15.633 -10.867 1 93.31 104 GLU A C 1
ATOM 823 O O . GLU A 1 104 ? -3.301 -16.453 -10.398 1 93.31 104 GLU A O 1
ATOM 828 N N . ARG A 1 105 ? -1.659 -15.891 -11.82 1 95.31 105 ARG A N 1
ATOM 829 C CA . ARG A 1 105 ? -1.557 -17.234 -12.383 1 95.31 105 ARG A CA 1
ATOM 830 C C . ARG A 1 105 ? -1.183 -18.25 -11.305 1 95.31 105 ARG A C 1
ATOM 832 O O . ARG A 1 105 ? -1.81 -19.312 -11.203 1 95.31 105 ARG A O 1
ATOM 839 N N . ILE A 1 106 ? -0.216 -17.938 -10.492 1 97.69 106 ILE A N 1
ATOM 840 C CA . ILE A 1 106 ? 0.255 -18.828 -9.438 1 97.69 106 ILE A CA 1
ATOM 841 C C . ILE A 1 106 ? -0.884 -19.125 -8.469 1 97.69 106 ILE A C 1
ATOM 843 O O . ILE A 1 106 ? -1.138 -20.297 -8.141 1 97.69 106 ILE A O 1
ATOM 847 N N . THR A 1 107 ? -1.554 -18.094 -8.039 1 96.31 107 THR A N 1
ATOM 848 C CA . THR A 1 107 ? -2.645 -18.266 -7.086 1 96.31 107 THR A CA 1
ATOM 849 C C . THR A 1 107 ? -3.781 -19.078 -7.699 1 96.31 107 THR A C 1
ATOM 851 O O . THR A 1 107 ? -4.355 -19.938 -7.039 1 96.31 107 THR A O 1
ATOM 854 N N . LYS A 1 108 ? -4.07 -18.828 -8.938 1 93.75 108 LYS A N 1
ATOM 855 C CA . LYS A 1 108 ? -5.117 -19.562 -9.625 1 93.75 108 LYS A CA 1
ATOM 856 C C . LYS A 1 108 ? -4.762 -21.047 -9.742 1 93.75 108 LYS A C 1
ATOM 858 O O . LYS A 1 108 ? -5.594 -21.906 -9.477 1 93.75 108 LYS A O 1
ATOM 863 N N . GLU A 1 109 ? -3.564 -21.359 -10.102 1 96.12 109 GLU A N 1
ATOM 864 C CA . GLU A 1 109 ? -3.145 -22.734 -10.383 1 96.12 109 GLU A CA 1
ATOM 865 C C . GLU A 1 109 ? -2.908 -23.516 -9.094 1 96.12 109 GLU A C 1
ATOM 867 O O . GLU A 1 109 ? -3.121 -24.734 -9.047 1 96.12 109 GLU A O 1
ATOM 872 N N . THR A 1 110 ? -2.484 -22.828 -8.031 1 96.56 110 THR A N 1
ATOM 873 C CA . THR A 1 110 ? -2.117 -23.547 -6.812 1 96.56 110 THR A CA 1
ATOM 874 C C . THR A 1 110 ? -3.242 -23.469 -5.785 1 96.56 110 THR A C 1
ATOM 876 O O . THR A 1 110 ? -3.293 -24.281 -4.855 1 96.56 110 THR A O 1
ATOM 879 N N . GLY A 1 111 ? -3.986 -22.438 -5.91 1 94.81 111 GLY A N 1
ATOM 880 C CA . GLY A 1 111 ? -5.027 -22.188 -4.926 1 94.81 111 GLY A CA 1
ATOM 881 C C . GLY A 1 111 ? -4.508 -21.562 -3.645 1 94.81 111 GLY A C 1
ATOM 882 O O . GLY A 1 111 ? -5.215 -21.531 -2.635 1 94.81 111 GLY A O 1
ATOM 883 N N . GLU A 1 112 ? -3.277 -21.109 -3.611 1 97.06 112 GLU A N 1
ATOM 884 C CA . GLU A 1 112 ? -2.652 -20.547 -2.412 1 97.06 112 GLU A CA 1
ATOM 885 C C . GLU A 1 112 ? -2.242 -19.094 -2.625 1 97.06 112 GLU A C 1
ATOM 887 O O . GLU A 1 112 ? -2.273 -18.594 -3.75 1 97.06 112 GLU A O 1
ATOM 892 N N . THR A 1 113 ? -1.878 -18.438 -1.563 1 97 113 THR A N 1
ATOM 893 C CA . THR A 1 113 ? -1.422 -17.047 -1.641 1 97 113 THR A CA 1
ATOM 894 C C . THR A 1 113 ? -0.074 -16.969 -2.35 1 97 113 THR A C 1
ATOM 896 O O . THR A 1 113 ? 0.828 -17.766 -2.08 1 97 113 THR A O 1
ATOM 899 N N . SER A 1 114 ? -0.011 -16.094 -3.301 1 98.06 114 SER A N 1
ATOM 900 C CA . SER A 1 114 ? 1.266 -15.797 -3.941 1 98.06 114 SER A CA 1
ATOM 901 C C . SER A 1 114 ? 1.771 -14.414 -3.553 1 98.06 114 SER A C 1
ATOM 903 O O . SER A 1 114 ? 0.982 -13.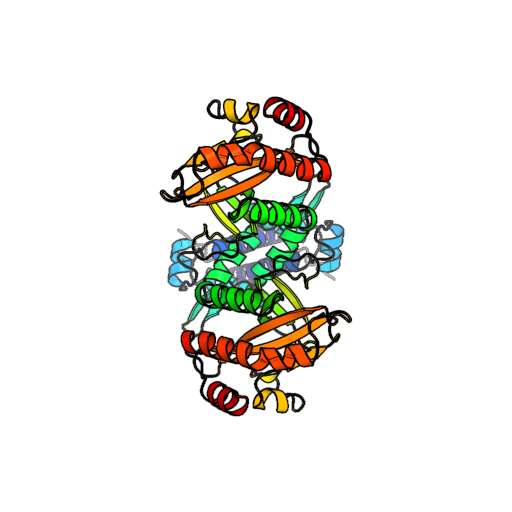477 -3.416 1 98.06 114 SER A O 1
ATOM 905 N N . SER A 1 115 ? 3.07 -14.32 -3.348 1 98.06 115 SER A N 1
ATOM 906 C CA . SER A 1 115 ? 3.668 -13.062 -2.918 1 98.06 115 SER A CA 1
ATOM 907 C C . SER A 1 115 ? 5.035 -12.852 -3.561 1 98.06 115 SER A C 1
ATOM 909 O O . SER A 1 115 ? 5.688 -13.812 -3.975 1 98.06 115 SER A O 1
ATOM 911 N N . PHE A 1 116 ? 5.41 -11.672 -3.631 1 97.62 116 PHE A N 1
ATOM 912 C CA . PHE A 1 116 ? 6.754 -11.266 -4.027 1 97.62 116 PHE A CA 1
ATOM 913 C C . PHE A 1 116 ? 7.422 -10.453 -2.926 1 97.62 116 PHE A C 1
ATOM 915 O O . PHE A 1 116 ? 6.945 -9.375 -2.562 1 97.62 116 PHE A O 1
ATOM 922 N N . TYR A 1 117 ? 8.5 -11.008 -2.449 1 97.56 117 TYR A N 1
ATOM 923 C CA . TYR A 1 117 ? 9.25 -10.383 -1.361 1 97.56 117 TYR A CA 1
ATOM 924 C C . TYR A 1 117 ? 10.508 -9.703 -1.886 1 97.56 117 TYR A C 1
ATOM 926 O O . TYR A 1 117 ? 11.164 -10.211 -2.795 1 97.56 117 TYR A O 1
ATOM 934 N N . ILE A 1 118 ? 10.844 -8.609 -1.256 1 94.88 118 ILE A N 1
ATOM 935 C CA . ILE A 1 118 ? 12.133 -7.973 -1.516 1 94.88 118 ILE A CA 1
ATOM 936 C C . ILE A 1 118 ? 12.906 -7.82 -0.208 1 94.88 118 ILE A C 1
ATOM 938 O O . ILE A 1 118 ? 12.312 -7.832 0.875 1 94.88 118 ILE A O 1
ATOM 942 N N . LEU A 1 119 ? 14.172 -7.746 -0.38 1 92.88 119 LEU A N 1
ATOM 943 C CA . LEU A 1 119 ? 15.055 -7.602 0.776 1 92.88 119 LEU A CA 1
ATOM 944 C C . LEU A 1 119 ? 15.18 -6.137 1.18 1 92.88 119 LEU A C 1
ATOM 946 O O . LEU A 1 119 ? 15.352 -5.266 0.324 1 92.88 119 LEU A O 1
ATOM 950 N N . ASP A 1 120 ? 15.008 -5.898 2.395 1 91.25 120 ASP A N 1
ATOM 951 C CA . ASP A 1 120 ? 15.266 -4.598 3.006 1 91.25 120 ASP A CA 1
ATOM 952 C C . ASP A 1 120 ? 16.125 -4.742 4.266 1 91.25 120 ASP A C 1
ATOM 954 O O . ASP A 1 120 ? 15.586 -4.879 5.367 1 91.25 120 ASP A O 1
ATOM 958 N N . ASN A 1 121 ? 17.422 -4.547 4.039 1 85 121 ASN A N 1
ATOM 959 C CA . ASN A 1 121 ? 18.391 -4.773 5.113 1 85 121 ASN A CA 1
ATOM 960 C C . ASN A 1 121 ? 18.25 -6.172 5.707 1 85 121 ASN A C 1
ATOM 962 O O . ASN A 1 121 ? 18.453 -7.172 5.016 1 85 121 ASN A O 1
ATOM 966 N N . ASP A 1 122 ? 17.828 -6.316 6.961 1 87.62 122 ASP A N 1
ATOM 967 C CA . ASP A 1 122 ? 17.766 -7.621 7.609 1 87.62 122 ASP A CA 1
ATOM 968 C C . ASP A 1 122 ? 16.328 -8.125 7.695 1 87.62 122 ASP A C 1
ATOM 970 O O . ASP A 1 122 ? 16.016 -9.008 8.5 1 87.62 122 ASP A O 1
ATOM 974 N N . LYS A 1 123 ? 15.539 -7.477 6.836 1 93.94 123 LYS A N 1
ATOM 975 C CA . LYS A 1 123 ? 14.133 -7.875 6.781 1 93.94 123 LYS A CA 1
ATOM 976 C C . LYS A 1 123 ? 13.68 -8.086 5.34 1 93.94 123 LYS A C 1
ATOM 978 O O . LYS A 1 123 ? 14.398 -7.738 4.398 1 93.94 123 LYS A O 1
ATOM 983 N N . ARG A 1 124 ? 12.633 -8.812 5.242 1 95.56 124 ARG A N 1
ATOM 984 C CA . ARG A 1 124 ? 11.953 -8.906 3.955 1 95.56 124 ARG A CA 1
ATOM 985 C C . ARG A 1 124 ? 10.602 -8.195 3.99 1 95.56 124 ARG A C 1
ATOM 987 O O . ARG A 1 124 ? 9.938 -8.18 5.027 1 95.56 124 ARG A O 1
ATOM 994 N N . VAL A 1 125 ? 10.219 -7.602 2.875 1 96.25 125 VAL A N 1
ATOM 995 C CA . VAL A 1 125 ? 8.984 -6.836 2.758 1 96.25 125 VAL A CA 1
ATOM 996 C C . VAL A 1 125 ? 8.125 -7.41 1.63 1 96.25 125 VAL A C 1
ATOM 998 O O . VAL A 1 125 ? 8.641 -7.734 0.557 1 96.25 125 VAL A O 1
ATOM 1001 N N . VAL A 1 126 ? 6.828 -7.527 1.879 1 96.62 126 VAL A N 1
ATOM 1002 C CA . VAL A 1 126 ? 5.898 -7.938 0.829 1 96.62 126 VAL A CA 1
ATOM 1003 C C . VAL A 1 126 ? 5.664 -6.777 -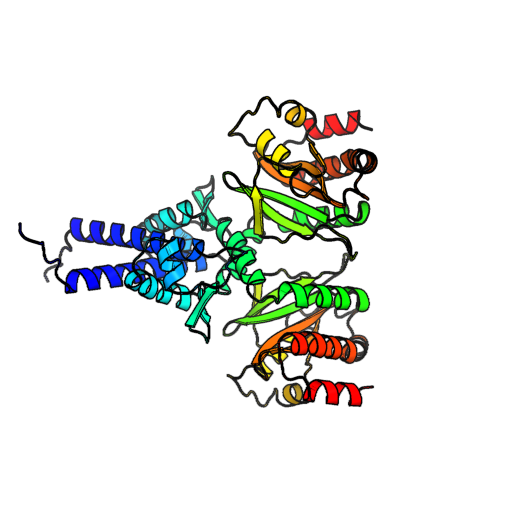0.135 1 96.62 126 VAL A C 1
ATOM 1005 O O . VAL A 1 126 ? 5.051 -5.77 0.232 1 96.62 126 VAL A O 1
ATOM 1008 N N . LEU A 1 127 ? 6.105 -6.941 -1.31 1 94.62 127 LEU A N 1
ATOM 1009 C CA . LEU A 1 127 ? 5.918 -5.891 -2.307 1 94.62 127 LEU A CA 1
ATOM 1010 C C . LEU A 1 127 ? 4.57 -6.039 -3.004 1 94.62 127 LEU A C 1
ATOM 1012 O O . LEU A 1 127 ? 3.861 -5.051 -3.209 1 94.62 127 LEU A O 1
ATOM 1016 N N . PHE A 1 128 ? 4.25 -7.23 -3.379 1 94.12 128 PHE A N 1
ATOM 1017 C CA . PHE A 1 128 ? 2.982 -7.582 -4.008 1 94.12 128 PHE A CA 1
ATOM 1018 C C . PHE A 1 128 ? 2.447 -8.898 -3.449 1 94.12 128 PHE A C 1
ATOM 1020 O O . PHE A 1 128 ? 3.215 -9.734 -2.967 1 94.12 128 PHE A O 1
ATOM 1027 N N . ARG A 1 129 ? 1.135 -8.992 -3.549 1 94.56 129 ARG A N 1
ATOM 1028 C CA . ARG A 1 129 ? 0.53 -10.258 -3.152 1 94.56 129 ARG A CA 1
ATOM 1029 C C . ARG A 1 129 ? -0.829 -10.453 -3.818 1 94.56 129 ARG A C 1
ATOM 1031 O O . ARG A 1 129 ? -1.502 -9.477 -4.156 1 94.56 129 ARG A O 1
ATOM 1038 N N . ILE A 1 130 ? -1.168 -11.727 -4.059 1 93.38 130 ILE A N 1
ATOM 1039 C CA . ILE A 1 130 ? -2.504 -12.133 -4.477 1 93.38 130 ILE A CA 1
ATOM 1040 C C . ILE A 1 130 ? -3.004 -13.266 -3.582 1 93.38 130 ILE A C 1
ATOM 1042 O O . ILE A 1 130 ? -2.314 -14.273 -3.4 1 93.38 130 ILE A O 1
ATOM 1046 N N . GLU A 1 131 ? -4.199 -13.023 -3.025 1 91.5 131 GLU A N 1
ATOM 1047 C CA . GLU A 1 131 ? -4.82 -14.047 -2.197 1 91.5 131 GLU A CA 1
ATOM 1048 C C . GLU A 1 131 ? -5.887 -14.812 -2.977 1 91.5 131 GLU A C 1
ATOM 1050 O O . GLU A 1 131 ? -6.555 -14.25 -3.844 1 91.5 131 GLU A O 1
ATOM 1055 N N . PRO A 1 132 ? -5.973 -16.125 -2.666 1 88.94 132 PRO A N 1
ATOM 1056 C CA . PRO A 1 132 ? -7.074 -16.891 -3.273 1 88.94 132 PRO A CA 1
ATOM 1057 C C . PRO A 1 132 ? -8.438 -16.516 -2.688 1 88.94 132 PRO A C 1
ATOM 1059 O O . PRO A 1 132 ? -8.508 -15.883 -1.633 1 88.94 132 PRO A O 1
ATOM 1062 N N . ALA A 1 133 ? -9.477 -16.891 -3.463 1 79.56 133 ALA A N 1
ATOM 1063 C CA . ALA A 1 133 ? -10.836 -16.656 -3.008 1 79.56 133 ALA A CA 1
ATOM 1064 C C . ALA A 1 133 ? -11.297 -17.734 -2.039 1 79.56 133 ALA A C 1
ATOM 1066 O O . ALA A 1 133 ? -12.195 -18.531 -2.352 1 79.56 133 ALA A O 1
ATOM 1067 N N . ARG A 1 134 ? -10.648 -17.969 -0.976 1 81.88 134 ARG A N 1
ATOM 1068 C CA . ARG A 1 134 ? -11.055 -18.938 0.033 1 81.88 134 ARG A CA 1
ATOM 1069 C C . ARG A 1 134 ? -10.859 -18.375 1.44 1 81.88 134 ARG A C 1
ATOM 1071 O O . ARG A 1 134 ? -10.031 -17.5 1.652 1 81.88 134 ARG A O 1
ATOM 1078 N N . SER A 1 135 ? -11.57 -18.922 2.344 1 79.62 135 SER A N 1
ATOM 1079 C CA . SER A 1 135 ? -11.633 -18.375 3.697 1 79.62 135 SER A CA 1
ATOM 1080 C C . SER A 1 135 ? -10.375 -18.719 4.484 1 79.62 135 SER A C 1
ATOM 1082 O O . SER A 1 135 ? -9.852 -17.875 5.219 1 79.62 135 SER A O 1
ATOM 1084 N N . VAL A 1 136 ? -9.945 -20 4.281 1 82.69 136 VAL A N 1
ATOM 1085 C CA . VAL A 1 136 ? -8.742 -20.391 5 1 82.69 136 VAL A CA 1
ATOM 1086 C C . VAL A 1 136 ? -7.52 -20.188 4.113 1 82.69 136 VAL A C 1
ATOM 1088 O O . VAL A 1 136 ? -7.359 -20.844 3.092 1 82.69 136 VAL A O 1
ATOM 1091 N N . LYS A 1 137 ? -6.699 -19.25 4.406 1 89.5 137 LYS A N 1
ATOM 1092 C CA . LYS A 1 137 ? -5.539 -18.859 3.605 1 89.5 137 LYS A CA 1
ATOM 1093 C C . LYS A 1 137 ? -4.5 -18.141 4.457 1 89.5 137 LYS A C 1
ATOM 1095 O O . LYS A 1 137 ? -4.777 -17.75 5.594 1 89.5 137 LYS A O 1
ATOM 1100 N N . VAL A 1 138 ? -3.307 -18.109 3.979 1 87.69 138 VAL A N 1
ATOM 1101 C CA . VAL A 1 138 ? -2.318 -17.219 4.566 1 87.69 138 VAL A CA 1
ATOM 1102 C C . VAL A 1 138 ? -2.646 -15.766 4.203 1 87.69 138 VAL A C 1
ATOM 1104 O O . VAL A 1 138 ? -2.762 -15.43 3.021 1 87.69 138 VAL A O 1
ATOM 1107 N N . SER A 1 139 ? -2.834 -15 5.254 1 85.75 139 SER A N 1
ATOM 1108 C CA . SER A 1 139 ? -3.199 -13.602 5.043 1 85.75 139 SER A CA 1
ATOM 1109 C C . SER A 1 139 ? -2.049 -12.672 5.395 1 85.75 139 SER A C 1
ATOM 1111 O O . SER A 1 139 ? -1.709 -12.516 6.57 1 85.75 139 SER A O 1
ATOM 1113 N N . ILE A 1 140 ? -1.398 -12.188 4.406 1 88.56 140 ILE A N 1
ATOM 1114 C CA . ILE A 1 140 ? -0.374 -11.156 4.539 1 88.56 140 ILE A CA 1
ATOM 1115 C C . ILE A 1 140 ? -0.729 -9.961 3.66 1 88.56 140 ILE A C 1
ATOM 1117 O O . ILE A 1 140 ? -1.522 -10.078 2.725 1 88.56 140 ILE A O 1
ATOM 1121 N N . SER A 1 141 ? -0.153 -8.789 3.986 1 90.12 141 SER A N 1
ATOM 1122 C CA . SER A 1 141 ? -0.463 -7.574 3.246 1 90.12 141 SER A CA 1
ATOM 1123 C C . SER A 1 141 ? 0.789 -6.98 2.605 1 90.12 141 SER A C 1
ATOM 1125 O O . SER A 1 141 ? 1.895 -7.145 3.123 1 90.12 141 SER A O 1
ATOM 1127 N N . GLU A 1 142 ? 0.556 -6.328 1.504 1 92.25 142 GLU A N 1
ATOM 1128 C CA . GLU A 1 142 ? 1.654 -5.543 0.952 1 92.25 142 GLU A CA 1
ATOM 1129 C C . GLU A 1 142 ? 2.182 -4.539 1.973 1 92.25 142 GLU A C 1
ATOM 1131 O O . GLU A 1 142 ? 1.402 -3.9 2.682 1 92.25 142 GLU A O 1
ATOM 1136 N N . GLY A 1 143 ? 3.529 -4.543 2.139 1 93.31 143 GLY A N 1
ATOM 1137 C CA . GLY A 1 143 ? 4.156 -3.674 3.123 1 93.31 143 GLY A CA 1
ATOM 1138 C C . GLY A 1 143 ? 4.484 -4.383 4.422 1 93.31 143 GLY A C 1
ATOM 1139 O O . GLY A 1 143 ? 5.234 -3.861 5.246 1 93.31 143 GLY A O 1
ATOM 1140 N N . ASP A 1 144 ? 3.945 -5.586 4.645 1 93.56 144 ASP A N 1
ATOM 1141 C CA . ASP A 1 144 ? 4.336 -6.367 5.812 1 93.56 144 ASP A CA 1
ATOM 1142 C C . ASP A 1 144 ? 5.836 -6.652 5.805 1 93.56 144 ASP A C 1
ATOM 1144 O O . ASP A 1 144 ? 6.422 -6.891 4.746 1 93.56 144 ASP A O 1
ATOM 1148 N N . THR A 1 145 ? 6.391 -6.633 6.977 1 93.94 145 THR A N 1
ATOM 1149 C CA . THR A 1 145 ? 7.809 -6.922 7.141 1 93.94 145 THR A CA 1
ATOM 1150 C C . THR A 1 145 ? 8.016 -8.172 7.988 1 93.94 145 THR A C 1
ATOM 1152 O O . THR A 1 145 ? 7.309 -8.383 8.977 1 93.94 145 THR A O 1
ATOM 1155 N N . PHE A 1 146 ? 8.969 -9.008 7.586 1 94.81 146 PHE A N 1
ATOM 1156 C CA . PHE A 1 146 ? 9.305 -10.242 8.297 1 94.81 146 PHE A CA 1
ATOM 1157 C C . PHE A 1 146 ? 10.812 -10.414 8.398 1 94.81 146 PHE A C 1
ATOM 1159 O O . PHE A 1 146 ? 11.562 -9.875 7.578 1 94.81 146 PHE A O 1
ATOM 1166 N N . PRO A 1 147 ? 11.258 -11.125 9.391 1 93.12 147 PRO A N 1
ATOM 1167 C CA . PRO A 1 147 ? 12.68 -11.461 9.422 1 93.12 147 PRO A CA 1
ATOM 1168 C C . PRO A 1 147 ? 13.125 -12.273 8.211 1 93.12 147 PRO A C 1
ATOM 1170 O O . PRO A 1 147 ? 12.336 -13.047 7.66 1 93.12 147 PRO A O 1
ATOM 1173 N N . VAL A 1 148 ? 14.383 -12.117 7.852 1 94 148 VAL A N 1
ATOM 1174 C CA . VAL A 1 148 ? 14.883 -12.797 6.66 1 94 148 VAL A CA 1
ATOM 1175 C C . VAL A 1 148 ? 15.484 -14.148 7.039 1 94 148 VAL A C 1
ATOM 1177 O O . VAL A 1 148 ? 15.734 -14.984 6.176 1 94 148 VAL A O 1
ATOM 1180 N N . ASN A 1 149 ? 15.617 -14.43 8.273 1 92.19 149 ASN A N 1
ATOM 1181 C CA . ASN A 1 149 ? 16.375 -15.602 8.695 1 92.19 149 ASN A CA 1
ATOM 1182 C C . ASN A 1 149 ? 15.477 -16.828 8.836 1 92.19 149 ASN A C 1
ATOM 1184 O O . ASN A 1 149 ? 15.938 -17.891 9.266 1 92.19 149 ASN A O 1
ATOM 1188 N N . VAL A 1 150 ? 14.219 -16.688 8.547 1 94 150 VAL A N 1
ATOM 1189 C CA . VAL A 1 150 ? 13.297 -17.812 8.594 1 94 150 VAL A CA 1
ATOM 1190 C C . VAL A 1 150 ? 12.391 -17.797 7.367 1 94 150 VAL A C 1
ATOM 1192 O O . VAL A 1 150 ? 12.164 -16.734 6.77 1 94 150 VAL A O 1
ATOM 1195 N N . GLY A 1 151 ? 11.898 -18.984 6.996 1 96.69 151 GLY A N 1
ATOM 1196 C CA . GLY A 1 151 ? 10.93 -19.094 5.914 1 96.69 151 GLY A CA 1
ATOM 1197 C C . GLY A 1 151 ? 11.57 -19.266 4.555 1 96.69 151 GLY A C 1
ATOM 1198 O O . GLY A 1 151 ? 12.742 -18.938 4.363 1 96.69 151 GLY A O 1
ATOM 1199 N N . ALA A 1 152 ? 10.766 -19.703 3.604 1 97.88 152 ALA A N 1
ATOM 1200 C CA . ALA A 1 152 ? 11.258 -20.031 2.266 1 97.88 152 ALA A CA 1
ATOM 1201 C C . ALA A 1 152 ? 11.773 -18.797 1.55 1 97.88 152 ALA A C 1
ATOM 1203 O O . ALA A 1 152 ? 12.867 -18.812 0.977 1 97.88 152 ALA A O 1
ATOM 1204 N N . SER A 1 153 ? 11.047 -17.703 1.587 1 97.94 153 SER A N 1
ATOM 1205 C CA . SER A 1 153 ? 11.461 -16.484 0.921 1 97.94 153 SER A CA 1
ATOM 1206 C C . SER A 1 153 ? 12.711 -15.898 1.57 1 97.94 153 SER A C 1
ATOM 1208 O O . SER A 1 153 ? 13.57 -15.336 0.884 1 97.94 153 SER A O 1
ATOM 1210 N N . GLY A 1 154 ? 12.773 -15.977 2.914 1 96.06 154 GLY A N 1
ATOM 1211 C CA . GLY A 1 154 ? 13.984 -15.539 3.596 1 96.06 154 GLY A CA 1
ATOM 1212 C C . GLY A 1 154 ? 15.219 -16.297 3.146 1 96.06 154 GLY A C 1
ATOM 1213 O O . GLY A 1 154 ? 16.266 -15.688 2.906 1 96.06 154 GLY A O 1
ATOM 1214 N N . LYS A 1 155 ? 15.062 -17.609 3.021 1 95.81 155 LYS A N 1
ATOM 1215 C CA . LYS A 1 155 ? 16.172 -18.438 2.547 1 95.81 155 LYS A CA 1
ATOM 1216 C C . LYS A 1 155 ? 16.609 -18.016 1.154 1 95.81 155 LYS A C 1
ATOM 1218 O O . LYS A 1 155 ? 17.812 -17.891 0.897 1 95.81 155 LYS A O 1
ATOM 1223 N N . ILE A 1 156 ? 15.711 -17.766 0.273 1 96.88 156 ILE A N 1
ATOM 1224 C CA . ILE A 1 156 ? 16.016 -17.359 -1.098 1 96.88 156 ILE A CA 1
ATOM 1225 C C . ILE A 1 156 ? 16.719 -16 -1.099 1 96.88 156 ILE A C 1
ATOM 1227 O O . ILE A 1 156 ? 17.75 -15.828 -1.747 1 96.88 156 ILE A O 1
ATOM 1231 N N . LEU A 1 157 ? 16.188 -15.047 -0.376 1 96.38 157 LEU A N 1
ATOM 1232 C CA . LEU A 1 157 ? 16.719 -13.695 -0.361 1 96.38 157 LEU A CA 1
ATOM 1233 C C . LEU A 1 157 ? 18.141 -13.68 0.209 1 96.38 157 LEU A C 1
ATOM 1235 O O . LEU A 1 157 ? 19.016 -12.977 -0.303 1 96.38 157 LEU A O 1
ATOM 1239 N N . ARG A 1 158 ? 18.312 -14.484 1.22 1 93.94 158 ARG A N 1
ATOM 1240 C CA . ARG A 1 158 ? 19.656 -14.555 1.806 1 93.94 158 ARG A CA 1
ATOM 1241 C C . ARG A 1 158 ? 20.625 -15.266 0.868 1 93.94 158 ARG A C 1
ATOM 1243 O O . ARG A 1 158 ? 21.781 -14.859 0.742 1 93.94 158 ARG A O 1
ATOM 1250 N N . ALA A 1 159 ? 20.188 -16.312 0.239 1 94.69 159 ALA A N 1
ATOM 1251 C CA . ALA A 1 159 ? 21.047 -17.141 -0.591 1 94.69 159 ALA A CA 1
ATOM 1252 C C . ALA A 1 159 ? 21.562 -16.359 -1.798 1 94.69 159 ALA A C 1
ATOM 1254 O O . ALA A 1 159 ? 22.688 -16.578 -2.252 1 94.69 159 ALA A O 1
ATOM 1255 N N . PHE A 1 160 ? 20.781 -15.461 -2.266 1 93.69 160 PHE A N 1
ATOM 1256 C CA . PHE A 1 160 ? 21.141 -14.867 -3.551 1 93.69 160 PHE A CA 1
ATOM 1257 C C . PHE A 1 160 ? 21.453 -13.383 -3.395 1 93.69 160 PHE A C 1
ATOM 1259 O O . PHE A 1 160 ? 21.719 -12.695 -4.379 1 93.69 160 PHE A O 1
ATOM 1266 N N . SER A 1 161 ? 21.344 -13.016 -2.096 1 86.75 161 SER A N 1
ATOM 1267 C CA . SER A 1 161 ? 21.766 -11.641 -1.864 1 86.75 161 SER A CA 1
ATOM 1268 C C . SER A 1 161 ? 23.297 -11.523 -1.848 1 86.75 161 SER A C 1
ATOM 1270 O O . SER A 1 161 ? 23.984 -12.492 -1.546 1 86.75 161 SER A O 1
ATOM 1272 N N . GLN A 1 162 ? 23.922 -10.75 -2.438 1 68.12 162 GLN A N 1
ATOM 1273 C CA . GLN A 1 162 ? 25.359 -10.586 -2.625 1 68.12 162 GLN A CA 1
ATOM 1274 C C . GLN A 1 162 ? 26.062 -10.414 -1.287 1 68.12 162 GLN A C 1
ATOM 1276 O O . GLN A 1 162 ? 27.281 -10.578 -1.202 1 68.12 162 GLN A O 1
ATOM 1281 N N . THR A 1 163 ? 25.344 -10.086 -0.294 1 57.91 163 THR A N 1
ATOM 1282 C CA . THR A 1 163 ? 26.078 -9.656 0.888 1 57.91 163 THR A CA 1
ATOM 1283 C C . THR A 1 163 ? 26.516 -10.852 1.721 1 57.91 163 THR A C 1
ATOM 1285 O O . THR A 1 163 ? 27.578 -10.82 2.361 1 57.91 163 THR A O 1
ATOM 1288 N N . GLU A 1 164 ? 25.719 -11.852 1.911 1 57.97 164 GLU A N 1
ATOM 1289 C CA . GLU A 1 164 ? 26.109 -12.867 2.889 1 57.97 164 GLU A CA 1
ATOM 1290 C C . GLU A 1 164 ? 26.172 -14.25 2.254 1 57.97 164 GLU A C 1
ATOM 1292 O O . GLU A 1 164 ? 25.188 -14.703 1.655 1 57.97 164 GLU A O 1
ATOM 1297 N N . VAL A 1 165 ? 27.422 -14.617 1.965 1 62.78 165 VAL A N 1
ATOM 1298 C CA . VAL A 1 165 ? 27.562 -16.016 1.555 1 62.78 165 VAL A CA 1
ATOM 1299 C C . VAL A 1 165 ? 27.359 -16.922 2.76 1 62.78 165 VAL A C 1
ATOM 1301 O O . VAL A 1 165 ? 28.125 -16.859 3.727 1 62.78 165 VAL A O 1
ATOM 1304 N N . ASP A 1 166 ? 26.188 -17.359 2.98 1 69.88 166 ASP A N 1
ATOM 1305 C CA . ASP A 1 166 ? 25.906 -18.375 3.994 1 69.88 166 ASP A CA 1
ATOM 1306 C C . ASP A 1 166 ? 26.062 -19.781 3.414 1 69.88 166 ASP A C 1
ATOM 1308 O O . ASP A 1 166 ? 25.266 -20.188 2.568 1 69.88 166 ASP A O 1
ATOM 1312 N N . GLU A 1 167 ? 27.078 -20.422 3.814 1 73.12 167 GLU A N 1
ATOM 1313 C CA . GLU A 1 167 ? 27.391 -21.766 3.322 1 73.12 167 GLU A CA 1
ATOM 1314 C C . GLU A 1 167 ? 26.203 -22.703 3.492 1 73.12 167 GLU A C 1
ATOM 1316 O O . GLU A 1 167 ? 26.047 -23.656 2.74 1 73.12 167 GLU A O 1
ATOM 1321 N N . ASN A 1 168 ? 25.406 -22.359 4.445 1 79.44 168 ASN A N 1
ATOM 1322 C CA . ASN A 1 168 ? 24.234 -23.203 4.695 1 79.44 168 ASN A CA 1
ATOM 1323 C C . ASN A 1 168 ? 23.172 -23.016 3.627 1 79.44 168 ASN A C 1
ATOM 1325 O O . ASN A 1 168 ? 22.156 -23.734 3.615 1 79.44 168 ASN A O 1
ATOM 1329 N N . LEU A 1 169 ? 23.609 -22.078 2.691 1 90.06 169 LEU A N 1
ATOM 1330 C CA . LEU A 1 169 ? 22.578 -21.797 1.7 1 90.06 169 LEU A CA 1
ATOM 1331 C C . LEU A 1 169 ? 23.031 -22.188 0.302 1 90.06 169 LEU A C 1
ATOM 1333 O O . LEU A 1 169 ? 22.406 -21.828 -0.692 1 90.06 169 LEU A O 1
ATOM 1337 N N . GLN A 1 170 ? 24.156 -22.953 0.25 1 90.31 170 GLN A N 1
ATOM 1338 C CA . GLN A 1 170 ? 24.719 -23.359 -1.031 1 90.31 170 GLN A CA 1
ATOM 1339 C C . GLN A 1 170 ? 23.734 -24.234 -1.807 1 90.31 170 GLN A C 1
ATOM 1341 O O . GLN A 1 170 ? 23.641 -24.141 -3.031 1 90.31 170 GLN A O 1
ATOM 1346 N N . GLN A 1 171 ? 23.109 -25.141 -1.077 1 92.69 171 GLN A N 1
ATOM 1347 C CA . GLN A 1 171 ? 22.125 -26 -1.732 1 92.69 171 GLN A CA 1
ATOM 1348 C C . GLN A 1 171 ? 21.047 -25.172 -2.43 1 92.69 171 GLN A C 1
ATOM 1350 O O . GLN A 1 171 ? 20.656 -25.469 -3.559 1 92.69 171 GLN A O 1
ATOM 1355 N N . ILE A 1 172 ? 20.625 -24.156 -1.777 1 95 172 ILE A N 1
ATOM 1356 C CA . ILE A 1 172 ? 19.594 -23.281 -2.318 1 95 172 ILE A CA 1
ATOM 1357 C C . ILE A 1 172 ? 20.125 -22.547 -3.543 1 95 172 ILE A C 1
ATOM 1359 O O . ILE A 1 172 ? 19.406 -22.359 -4.527 1 95 172 ILE A O 1
ATOM 1363 N N . GLN A 1 173 ? 21.391 -22.141 -3.496 1 92.88 173 GLN A N 1
ATOM 1364 C CA . GLN A 1 173 ? 22.016 -21.453 -4.617 1 92.88 173 GLN A CA 1
ATOM 1365 C C . GLN A 1 173 ? 22.109 -22.344 -5.844 1 92.88 173 GLN A C 1
ATOM 1367 O O . GLN A 1 173 ? 22.109 -21.859 -6.977 1 92.88 173 GLN A O 1
ATOM 1372 N N . ASN A 1 174 ? 22.094 -23.672 -5.559 1 92.5 174 ASN A N 1
ATOM 1373 C CA . ASN A 1 174 ? 22.219 -24.625 -6.656 1 92.5 174 ASN A CA 1
ATOM 1374 C C . ASN A 1 174 ? 20.859 -25.016 -7.215 1 92.5 174 ASN A C 1
ATOM 1376 O O . ASN A 1 174 ? 20.703 -25.219 -8.422 1 92.5 174 ASN A O 1
ATOM 1380 N N . GLN A 1 175 ? 19.906 -25.094 -6.332 1 95.19 175 GLN A N 1
ATOM 1381 C CA . GLN A 1 175 ? 18.625 -25.625 -6.789 1 95.19 175 GLN A CA 1
ATOM 1382 C C . GLN A 1 175 ? 17.641 -24.516 -7.117 1 95.19 175 GLN A C 1
ATOM 1384 O O . GLN A 1 175 ? 16.594 -24.75 -7.723 1 95.19 175 GLN A O 1
ATOM 1389 N N . PHE A 1 176 ? 17.828 -23.266 -6.566 1 96.75 176 PHE A N 1
ATOM 1390 C CA . PHE A 1 176 ? 17.109 -22.047 -6.895 1 96.75 176 PHE A CA 1
ATOM 1391 C C . PHE A 1 176 ? 15.688 -22.094 -6.328 1 96.75 176 PHE A C 1
ATOM 1393 O O . PHE A 1 176 ? 14.789 -21.422 -6.836 1 96.75 176 PHE A O 1
ATOM 1400 N N . TRP A 1 177 ? 15.477 -22.922 -5.387 1 97.5 177 TRP A N 1
ATOM 1401 C CA . TRP A 1 177 ? 14.219 -22.891 -4.648 1 97.5 177 TRP A CA 1
ATOM 1402 C C . TRP A 1 177 ? 14.43 -23.266 -3.188 1 97.5 177 TRP A C 1
ATOM 1404 O O . TRP A 1 177 ? 15.453 -23.875 -2.838 1 97.5 177 TRP A O 1
ATOM 1414 N N . ALA A 1 178 ? 13.539 -22.844 -2.359 1 97.88 178 ALA A N 1
ATOM 1415 C CA . ALA A 1 178 ? 13.523 -23.188 -0.939 1 97.88 178 ALA A CA 1
ATOM 1416 C C . ALA A 1 178 ? 12.094 -23.375 -0.437 1 97.88 178 ALA A C 1
ATOM 1418 O O . ALA A 1 178 ? 11.164 -22.75 -0.951 1 97.88 178 ALA A O 1
ATOM 1419 N N . SER A 1 179 ? 11.93 -24.25 0.469 1 98 179 SER A N 1
ATOM 1420 C CA . SER A 1 179 ? 10.641 -24.438 1.125 1 98 179 SER A CA 1
ATOM 1421 C C . SER A 1 179 ? 10.758 -24.281 2.637 1 98 179 SER A C 1
ATOM 1423 O O . SER A 1 179 ? 11.867 -24.266 3.178 1 98 179 SER A O 1
ATOM 1425 N N . SER A 1 180 ? 9.719 -24.047 3.262 1 97.56 180 SER A N 1
ATOM 1426 C CA . SER A 1 180 ? 9.633 -23.922 4.715 1 97.56 180 SER A CA 1
ATOM 1427 C C . SER A 1 180 ? 8.344 -24.531 5.25 1 97.56 180 SER A C 1
ATOM 1429 O O . SER A 1 180 ? 7.285 -24.391 4.641 1 97.56 180 SER A O 1
ATOM 1431 N N . PHE A 1 181 ? 8.484 -25.188 6.309 1 96.62 181 PHE A N 1
ATOM 1432 C CA . PHE A 1 181 ? 7.355 -25.797 7 1 96.62 181 PHE A CA 1
ATOM 1433 C C . PHE A 1 181 ? 7.297 -25.344 8.453 1 96.62 181 PHE A C 1
ATOM 1435 O O . PHE A 1 181 ? 8.055 -25.828 9.297 1 96.62 181 PHE A O 1
ATOM 1442 N N . GLY A 1 182 ? 6.422 -24.422 8.703 1 94 182 GLY A N 1
ATOM 1443 C CA . GLY A 1 182 ? 6.148 -23.984 10.062 1 94 182 GLY A CA 1
ATOM 1444 C C . GLY A 1 182 ? 7.285 -23.188 10.672 1 94 182 GLY A C 1
ATOM 1445 O O . GLY A 1 182 ? 7.402 -23.109 11.898 1 94 182 GLY A O 1
ATOM 1446 N N . GLU A 1 183 ? 8.188 -22.672 9.914 1 92.62 183 GLU A N 1
ATOM 1447 C CA . GLU A 1 183 ? 9.352 -21.969 10.461 1 92.62 183 GLU A CA 1
ATOM 1448 C C . GLU A 1 183 ? 8.969 -20.609 11.016 1 92.62 183 GLU A C 1
ATOM 1450 O O . GLU A 1 183 ? 9.398 -20.234 12.109 1 92.62 183 GLU A O 1
ATOM 1455 N N . ARG A 1 184 ? 8.219 -19.828 10.258 1 88.75 184 ARG A N 1
ATOM 1456 C CA . ARG A 1 184 ? 7.77 -18.516 10.719 1 88.75 184 ARG A CA 1
ATOM 1457 C C . ARG A 1 184 ? 6.461 -18.625 11.492 1 88.75 184 ARG A C 1
ATOM 1459 O O . ARG A 1 184 ? 6.332 -18.062 12.578 1 88.75 184 ARG A O 1
ATOM 1466 N N . ASP A 1 185 ? 5.52 -19.234 10.953 1 90.56 185 ASP A N 1
ATOM 1467 C CA . ASP A 1 185 ? 4.211 -19.578 11.5 1 90.56 185 ASP A CA 1
ATOM 1468 C C . ASP A 1 185 ? 3.977 -21.094 11.469 1 90.56 185 ASP A C 1
ATOM 1470 O O . ASP A 1 185 ? 3.988 -21.703 10.391 1 90.56 185 ASP A O 1
ATOM 1474 N N . PRO A 1 186 ? 3.773 -21.719 12.617 1 92.44 186 PRO A N 1
ATOM 1475 C CA . PRO A 1 186 ? 3.715 -23.188 12.695 1 92.44 186 PRO A CA 1
ATOM 1476 C C . PRO A 1 186 ? 2.658 -23.781 11.773 1 92.44 186 PRO A C 1
ATOM 1478 O O . PRO A 1 186 ? 2.74 -24.969 11.422 1 92.44 186 PRO A O 1
ATOM 1481 N N . GLU A 1 187 ? 1.733 -23.047 11.383 1 95.31 187 GLU A N 1
ATOM 1482 C CA . GLU A 1 187 ? 0.618 -23.594 10.617 1 95.31 187 GLU A CA 1
ATOM 1483 C C . GLU A 1 187 ? 0.764 -23.297 9.133 1 95.31 187 GLU A C 1
ATOM 1485 O O . GLU A 1 187 ? -0.152 -23.547 8.344 1 95.31 187 GLU A O 1
ATOM 1490 N N . THR A 1 188 ? 1.931 -22.766 8.758 1 96.69 188 THR A N 1
ATOM 1491 C CA . THR A 1 188 ? 2.059 -22.328 7.371 1 96.69 188 THR A CA 1
ATOM 1492 C C . THR A 1 188 ? 3.275 -22.969 6.711 1 96.69 188 THR A C 1
ATOM 1494 O O . THR A 1 188 ? 4.277 -23.25 7.375 1 96.69 188 THR A O 1
ATOM 1497 N N . SER A 1 189 ? 3.131 -23.328 5.441 1 98.06 189 SER A N 1
ATOM 1498 C CA . SER A 1 189 ? 4.215 -23.781 4.57 1 98.06 189 SER A CA 1
ATOM 1499 C C . SER A 1 189 ? 4.375 -22.844 3.369 1 98.06 189 SER A C 1
ATOM 1501 O O . SER A 1 189 ? 3.439 -22.125 3.004 1 98.06 189 SER A O 1
ATOM 1503 N N . SER A 1 190 ? 5.566 -22.859 2.846 1 98.56 190 SER A N 1
ATOM 1504 C CA . SER A 1 190 ? 5.812 -21.984 1.705 1 98.56 190 SER A CA 1
ATOM 1505 C C . SER A 1 190 ? 6.871 -22.562 0.774 1 98.56 190 SER A C 1
ATOM 1507 O O . SER A 1 190 ? 7.688 -23.391 1.193 1 98.56 190 SER A O 1
ATOM 1509 N N . LEU A 1 191 ? 6.836 -22.188 -0.458 1 98.75 191 LEU A N 1
ATOM 1510 C CA . LEU A 1 191 ? 7.805 -22.438 -1.521 1 98.75 191 LEU A CA 1
ATOM 1511 C C . LEU A 1 191 ? 8.219 -21.141 -2.195 1 98.75 191 LEU A C 1
ATOM 1513 O O . LEU A 1 191 ? 7.367 -20.297 -2.494 1 98.75 191 LEU A O 1
ATOM 1517 N N . SER A 1 192 ? 9.516 -20.953 -2.414 1 98.81 192 SER A N 1
ATOM 1518 C CA . SER A 1 192 ? 9.992 -19.688 -2.941 1 98.81 192 SER A CA 1
ATOM 1519 C C . SER A 1 192 ? 11.102 -19.891 -3.971 1 98.81 192 SER A C 1
ATOM 1521 O O . SER A 1 192 ? 11.844 -20.875 -3.902 1 98.81 192 SER A O 1
ATOM 1523 N N . VAL A 1 193 ? 11.172 -19 -4.922 1 98.56 193 VAL A N 1
ATOM 1524 C CA . VAL A 1 193 ? 12.203 -18.984 -5.949 1 98.56 193 VAL A CA 1
ATOM 1525 C C . VAL A 1 193 ? 12.719 -17.562 -6.152 1 98.56 193 VAL A C 1
ATOM 1527 O O . VAL A 1 193 ? 12.016 -16.594 -5.855 1 98.56 193 VAL A O 1
ATOM 1530 N N . PRO A 1 194 ? 13.93 -17.438 -6.637 1 97.81 194 PRO A N 1
ATOM 1531 C CA . PRO A 1 194 ? 14.477 -16.094 -6.863 1 97.81 194 PRO A CA 1
ATOM 1532 C C . PRO A 1 194 ? 14.016 -15.492 -8.195 1 97.81 194 PRO A C 1
ATOM 1534 O O . PRO A 1 194 ? 13.68 -16.234 -9.125 1 97.81 194 PRO A O 1
ATOM 1537 N N . VAL A 1 195 ? 13.914 -14.273 -8.289 1 96.94 195 VAL A N 1
ATOM 1538 C CA . VAL A 1 195 ? 13.75 -13.508 -9.516 1 96.94 195 VAL A CA 1
ATOM 1539 C C . VAL A 1 195 ? 14.945 -12.578 -9.711 1 96.94 195 VAL A C 1
ATOM 1541 O O . VAL A 1 195 ? 15.344 -11.867 -8.781 1 96.94 195 VAL A O 1
ATOM 1544 N N . PHE A 1 196 ? 15.461 -12.602 -10.898 1 94.31 196 PHE A N 1
ATOM 1545 C CA . PHE A 1 196 ? 16.656 -11.828 -11.18 1 94.31 196 PHE A CA 1
ATOM 1546 C C . PHE A 1 196 ? 16.359 -10.695 -12.148 1 94.31 196 PHE A C 1
ATOM 1548 O O . PHE A 1 196 ? 15.406 -10.766 -12.922 1 94.31 196 PHE A O 1
ATOM 1555 N N . SER A 1 197 ? 17.109 -9.656 -12.055 1 91.75 197 SER A N 1
ATOM 1556 C CA . SER A 1 197 ? 17.094 -8.547 -13 1 91.75 197 SER A CA 1
ATOM 1557 C C . SER A 1 197 ? 18.516 -8.133 -13.391 1 91.75 197 SER A C 1
ATOM 1559 O O . SER A 1 197 ? 19.469 -8.383 -12.656 1 91.75 197 SER A O 1
ATOM 1561 N N . ASN A 1 198 ? 18.594 -7.57 -14.531 1 89.19 198 ASN A N 1
ATOM 1562 C CA . ASN A 1 198 ? 19.859 -7 -14.977 1 89.19 198 ASN A CA 1
ATOM 1563 C C . ASN A 1 198 ? 21.016 -7.969 -14.758 1 89.19 198 ASN A C 1
ATOM 1565 O O . ASN A 1 198 ? 22 -7.625 -14.102 1 89.19 198 ASN A O 1
ATOM 1569 N N . GLY A 1 199 ? 20.828 -9.172 -15.398 1 92.06 199 GLY A N 1
ATOM 1570 C CA . GLY A 1 199 ? 21.828 -10.211 -15.195 1 92.06 199 GLY A CA 1
ATOM 1571 C C . GLY A 1 199 ? 21.578 -11.062 -13.969 1 92.06 199 GLY A C 1
ATOM 1572 O O . GLY A 1 199 ? 20.516 -11.688 -13.844 1 92.06 199 GLY A O 1
ATOM 1573 N N . ARG A 1 200 ? 22.484 -10.953 -12.969 1 90.44 200 ARG A N 1
ATOM 1574 C CA . ARG A 1 200 ? 22.375 -11.852 -11.82 1 90.44 200 ARG A CA 1
ATOM 1575 C C . ARG A 1 200 ? 21.922 -11.094 -10.578 1 90.44 200 ARG A C 1
ATOM 1577 O O . ARG A 1 200 ? 22 -11.625 -9.461 1 90.44 200 ARG A O 1
ATOM 1584 N N . GLN A 1 201 ? 21.516 -9.922 -10.766 1 91.06 201 GLN A N 1
ATOM 1585 C CA . GLN A 1 201 ? 21.031 -9.148 -9.625 1 91.06 201 GLN A CA 1
ATOM 1586 C C . GLN A 1 201 ? 19.719 -9.703 -9.094 1 91.06 201 GLN A C 1
ATOM 1588 O O . GLN A 1 201 ? 18.766 -9.875 -9.852 1 91.06 201 GLN A O 1
ATOM 1593 N N . LEU A 1 202 ? 19.719 -9.977 -7.793 1 93.94 202 LEU A N 1
ATOM 1594 C CA . LEU A 1 202 ? 18.484 -10.469 -7.18 1 93.94 202 LEU A CA 1
ATOM 1595 C C . LEU A 1 202 ? 17.453 -9.352 -7.07 1 93.94 202 LEU A C 1
ATOM 1597 O O . LEU A 1 202 ? 17.719 -8.32 -6.441 1 93.94 202 LEU A O 1
ATOM 1601 N N . GLN A 1 203 ? 16.344 -9.523 -7.691 1 93.44 203 GLN A N 1
ATOM 1602 C CA . GLN A 1 203 ? 15.234 -8.57 -7.602 1 93.44 203 GLN A CA 1
ATOM 1603 C C . GLN A 1 203 ? 14.336 -8.875 -6.41 1 93.44 203 GLN A C 1
ATOM 1605 O O . GLN A 1 203 ? 13.812 -7.961 -5.766 1 93.44 203 GLN A O 1
ATOM 1610 N N . GLY A 1 204 ? 14.164 -10.133 -6.152 1 96.56 204 GLY A N 1
ATOM 1611 C CA . GLY A 1 204 ? 13.312 -10.562 -5.055 1 96.56 204 GLY A CA 1
ATOM 1612 C C . GLY A 1 204 ? 13 -12.047 -5.082 1 96.56 204 GLY A C 1
ATOM 1613 O O . GLY A 1 204 ? 13.711 -12.82 -5.727 1 96.56 204 GLY A O 1
ATOM 1614 N N . ALA A 1 205 ? 12 -12.422 -4.258 1 98.12 205 ALA A N 1
ATOM 1615 C CA . ALA A 1 205 ? 11.602 -13.82 -4.129 1 98.12 205 ALA A CA 1
ATOM 1616 C C . ALA A 1 205 ? 10.125 -14 -4.441 1 98.12 205 ALA A C 1
ATOM 1618 O O . ALA A 1 205 ? 9.273 -13.32 -3.861 1 98.12 205 ALA A O 1
ATOM 1619 N N . LEU A 1 206 ? 9.828 -14.836 -5.363 1 98.31 206 LEU A N 1
ATOM 1620 C CA . LEU A 1 206 ? 8.469 -15.258 -5.684 1 98.31 206 LEU A CA 1
ATOM 1621 C C . LEU A 1 206 ? 8.055 -16.438 -4.816 1 98.31 206 LEU A C 1
ATOM 1623 O O . LEU A 1 206 ? 8.734 -17.469 -4.793 1 98.31 206 LEU A O 1
ATOM 1627 N N . THR A 1 207 ? 6.918 -16.312 -4.113 1 98.69 207 THR A N 1
ATOM 1628 C CA . THR A 1 207 ? 6.637 -17.266 -3.053 1 98.69 207 THR A CA 1
ATOM 1629 C C . THR A 1 207 ? 5.168 -17.688 -3.072 1 98.69 207 THR A C 1
ATOM 1631 O O . THR A 1 207 ? 4.285 -16.844 -3.273 1 98.69 207 THR A O 1
ATOM 1634 N N . ILE A 1 208 ? 4.883 -18.969 -2.887 1 98.5 208 ILE A N 1
ATOM 1635 C CA . ILE A 1 208 ? 3.555 -19.469 -2.533 1 98.5 208 ILE A CA 1
ATOM 1636 C C . ILE A 1 208 ? 3.516 -19.812 -1.048 1 98.5 208 ILE A C 1
ATOM 1638 O O . ILE A 1 208 ? 4.469 -20.391 -0.513 1 98.5 208 ILE A O 1
ATOM 1642 N N . SER A 1 209 ? 2.48 -19.438 -0.377 1 98.19 209 SER A N 1
ATOM 1643 C CA . SER A 1 209 ? 2.279 -19.766 1.032 1 98.19 209 SER A CA 1
ATOM 1644 C C . SER A 1 209 ? 0.85 -20.219 1.295 1 98.19 209 SER A C 1
ATOM 1646 O O . SER A 1 209 ? -0.098 -19.688 0.717 1 98.19 209 SER A O 1
ATOM 1648 N N . GLY A 1 210 ? 0.689 -21.172 2.162 1 97.38 210 GLY A N 1
ATOM 1649 C CA . GLY A 1 210 ? -0.614 -21.719 2.527 1 97.38 210 GLY A CA 1
ATOM 1650 C C . GLY A 1 210 ? -0.583 -22.547 3.795 1 97.38 210 GLY A C 1
ATOM 1651 O O . GLY A 1 210 ? 0.483 -22.766 4.379 1 97.38 210 GLY A O 1
ATOM 1652 N N . PRO A 1 211 ? -1.759 -22.938 4.246 1 96.75 211 PRO A N 1
ATOM 1653 C CA . PRO A 1 211 ? -1.802 -23.828 5.402 1 96.75 211 PRO A CA 1
ATOM 1654 C C . PRO A 1 211 ? -1.005 -25.109 5.184 1 96.75 211 PRO A C 1
ATOM 1656 O O . PRO A 1 211 ? -1.088 -25.719 4.113 1 96.75 211 PRO A O 1
ATOM 1659 N N . SER A 1 212 ? -0.284 -25.5 6.234 1 96 212 SER A N 1
ATOM 1660 C CA . SER A 1 212 ? 0.58 -26.672 6.141 1 96 212 SER A CA 1
ATOM 1661 C C . SER A 1 212 ? -0.231 -27.938 5.875 1 96 212 SER A C 1
ATOM 1663 O O . SER A 1 212 ? 0.269 -28.891 5.266 1 96 212 SER A O 1
ATOM 1665 N N . GLU A 1 213 ? -1.449 -27.938 6.266 1 94.94 213 GLU A N 1
ATOM 1666 C CA . GLU A 1 213 ? -2.322 -29.094 6.062 1 94.94 213 GLU A CA 1
ATOM 1667 C C . GLU A 1 213 ? -2.574 -29.328 4.578 1 94.94 213 GLU A C 1
ATOM 1669 O O . GLU A 1 213 ? -2.783 -30.469 4.156 1 94.94 213 GLU A O 1
ATOM 1674 N N . ARG A 1 214 ? -2.553 -28.281 3.869 1 95.12 214 ARG A N 1
ATOM 1675 C CA . ARG A 1 214 ? -2.867 -28.359 2.445 1 95.12 214 ARG A CA 1
ATOM 1676 C C . ARG A 1 214 ? -1.603 -28.25 1.6 1 95.12 214 ARG A C 1
ATOM 1678 O O . ARG A 1 214 ? -1.457 -28.953 0.597 1 95.12 214 ARG A O 1
ATOM 1685 N N . LEU A 1 215 ? -0.762 -27.328 1.963 1 96.5 215 LEU A N 1
ATOM 1686 C CA . LEU A 1 215 ? 0.502 -27.172 1.252 1 96.5 215 LEU A CA 1
ATOM 1687 C C . LEU A 1 215 ? 1.569 -28.094 1.825 1 96.5 215 LEU A C 1
ATOM 1689 O O . LEU A 1 215 ? 2.551 -27.625 2.412 1 96.5 215 LEU A O 1
ATOM 1693 N N . THR A 1 216 ? 1.375 -29.359 1.533 1 96.88 216 THR A N 1
ATOM 1694 C CA . THR A 1 216 ? 2.219 -30.438 2.041 1 96.88 216 THR A CA 1
ATOM 1695 C C . THR A 1 216 ? 3.531 -30.516 1.265 1 96.88 216 THR A C 1
ATOM 1697 O O . THR A 1 216 ? 3.715 -29.797 0.279 1 96.88 216 THR A O 1
ATOM 1700 N N . GLN A 1 217 ? 4.391 -31.391 1.725 1 96.62 217 GLN A N 1
ATOM 1701 C CA . GLN A 1 217 ? 5.652 -31.609 1.027 1 96.62 217 GLN A CA 1
ATOM 1702 C C . GLN A 1 217 ? 5.414 -32.062 -0.412 1 96.62 217 GLN A C 1
ATOM 1704 O O . GLN A 1 217 ? 6.129 -31.641 -1.324 1 96.62 217 GLN A O 1
ATOM 1709 N N . GLU A 1 218 ? 4.453 -32.875 -0.565 1 97.25 218 GLU A N 1
ATOM 1710 C CA . GLU A 1 218 ? 4.102 -33.375 -1.896 1 97.25 218 GLU A CA 1
ATOM 1711 C C . GLU A 1 218 ? 3.611 -32.219 -2.787 1 97.25 218 GLU A C 1
ATOM 1713 O O . GLU A 1 218 ? 4.004 -32.125 -3.951 1 97.25 218 GLU A O 1
ATOM 1718 N N . LYS A 1 219 ? 2.746 -31.438 -2.229 1 97.19 219 LYS A N 1
ATOM 1719 C CA . LYS A 1 219 ? 2.207 -30.312 -2.996 1 97.19 219 LYS A CA 1
ATOM 1720 C C . LYS A 1 219 ? 3.303 -29.312 -3.348 1 97.19 219 LYS A C 1
ATOM 1722 O O . LYS A 1 219 ? 3.285 -28.719 -4.43 1 97.19 219 LYS A O 1
ATOM 1727 N N . ILE A 1 220 ? 4.188 -29.109 -2.469 1 97.38 220 ILE A N 1
ATOM 1728 C CA . ILE A 1 220 ? 5.332 -28.25 -2.74 1 97.38 220 ILE A CA 1
ATOM 1729 C C . ILE A 1 220 ? 6.121 -28.797 -3.926 1 97.38 220 ILE A C 1
ATOM 1731 O O . ILE A 1 220 ? 6.418 -28.078 -4.875 1 97.38 220 ILE A O 1
ATOM 1735 N N . ALA A 1 221 ? 6.434 -30.062 -3.861 1 96.69 221 ALA A N 1
ATOM 1736 C CA . ALA A 1 221 ? 7.203 -30.688 -4.934 1 96.69 221 ALA A CA 1
ATOM 1737 C C . ALA A 1 221 ? 6.5 -30.516 -6.277 1 96.69 221 ALA A C 1
ATOM 1739 O O . ALA A 1 221 ? 7.145 -30.281 -7.301 1 96.69 221 ALA A O 1
ATOM 1740 N N . GLU A 1 222 ? 5.215 -30.609 -6.242 1 96.44 222 GLU A N 1
ATOM 1741 C CA . GLU A 1 222 ? 4.406 -30.5 -7.449 1 96.44 222 GLU A CA 1
ATOM 1742 C C . GLU A 1 222 ? 4.445 -29.094 -8.031 1 96.44 222 GLU A C 1
ATOM 1744 O O . GLU A 1 222 ? 4.16 -28.891 -9.211 1 96.44 222 GLU A O 1
ATOM 1749 N N . ASN A 1 223 ? 4.777 -28.125 -7.18 1 97.62 223 ASN A N 1
ATOM 1750 C CA . ASN A 1 223 ? 4.652 -26.734 -7.613 1 97.62 223 ASN A CA 1
ATOM 1751 C C . ASN A 1 223 ? 6.016 -26.109 -7.895 1 97.62 223 ASN A C 1
ATOM 1753 O O . ASN A 1 223 ? 6.102 -24.953 -8.328 1 97.62 223 ASN A O 1
ATOM 1757 N N . ILE A 1 224 ? 7.094 -26.875 -7.719 1 97.62 224 ILE A N 1
ATOM 1758 C CA . ILE A 1 224 ? 8.438 -26.344 -7.941 1 97.62 224 ILE A CA 1
ATOM 1759 C C . ILE A 1 224 ? 8.586 -25.906 -9.398 1 97.62 224 ILE A C 1
ATOM 1761 O O . ILE A 1 224 ? 9.047 -24.797 -9.68 1 97.62 224 ILE A O 1
ATOM 1765 N N . SER A 1 225 ? 8.148 -26.781 -10.328 1 97 225 SER A N 1
ATOM 1766 C CA . SER A 1 225 ? 8.305 -26.484 -11.75 1 97 225 SER A CA 1
ATOM 1767 C C . SER A 1 225 ? 7.508 -25.25 -12.141 1 97 225 SER A C 1
ATOM 1769 O O . SER A 1 225 ? 8 -24.406 -12.891 1 97 225 SER A O 1
ATOM 1771 N N . LEU A 1 226 ? 6.34 -25.188 -11.617 1 97.31 226 LEU A N 1
ATOM 1772 C CA . LEU A 1 226 ? 5.496 -24.047 -11.914 1 97.31 226 LEU A CA 1
ATOM 1773 C C . LEU A 1 226 ? 6.164 -22.75 -11.461 1 97.31 226 LEU A C 1
ATOM 1775 O O . LEU A 1 226 ? 6.227 -21.781 -12.227 1 97.31 226 LEU A O 1
ATOM 1779 N N . LEU A 1 227 ? 6.672 -22.703 -10.227 1 98.25 227 LEU A N 1
ATOM 1780 C CA . LEU A 1 227 ? 7.25 -21.484 -9.68 1 98.25 227 LEU A CA 1
ATOM 1781 C C . LEU A 1 227 ? 8.547 -21.125 -10.391 1 98.25 227 LEU A C 1
ATOM 1783 O O . LEU A 1 227 ? 8.844 -19.953 -10.594 1 98.25 227 LEU A O 1
ATOM 1787 N N . LEU A 1 228 ? 9.305 -22.141 -10.758 1 97.88 228 LEU A N 1
ATOM 1788 C CA . LEU A 1 228 ? 10.531 -21.891 -11.5 1 97.88 228 LEU A CA 1
ATOM 1789 C C . LEU A 1 228 ? 10.219 -21.328 -12.883 1 97.88 228 LEU A C 1
ATOM 1791 O O . LEU A 1 228 ? 10.922 -20.438 -13.367 1 97.88 228 LEU A O 1
ATOM 1795 N N . GLU A 1 229 ? 9.195 -21.875 -13.523 1 97.69 229 GLU A N 1
ATOM 1796 C CA . GLU A 1 229 ? 8.766 -21.328 -14.812 1 97.69 229 GLU A CA 1
ATOM 1797 C C . GLU A 1 229 ? 8.383 -19.859 -14.68 1 97.69 229 GLU A C 1
ATOM 1799 O O . GLU A 1 229 ? 8.727 -19.047 -15.539 1 97.69 229 GLU A O 1
ATOM 1804 N N . CYS A 1 230 ? 7.684 -19.578 -13.633 1 97.88 230 CYS A N 1
ATOM 1805 C CA . CYS A 1 230 ? 7.277 -18.188 -13.383 1 97.88 230 CYS A CA 1
ATOM 1806 C C . CYS A 1 230 ? 8.484 -17.312 -13.109 1 97.88 230 CYS A C 1
ATOM 1808 O O . CYS A 1 230 ? 8.555 -16.172 -13.578 1 97.88 230 CYS A O 1
ATOM 1810 N N . SER A 1 231 ? 9.438 -17.828 -12.328 1 97.75 231 SER A N 1
ATOM 1811 C CA . SER A 1 231 ? 10.688 -17.125 -12.078 1 97.75 231 SER A CA 1
ATOM 1812 C C . SER A 1 231 ? 11.398 -16.781 -13.375 1 97.75 231 SER A C 1
ATOM 1814 O O . SER A 1 231 ? 11.891 -15.656 -13.547 1 97.75 231 SER A O 1
ATOM 1816 N N . ILE A 1 232 ? 11.422 -17.719 -14.297 1 97.25 232 ILE A N 1
ATOM 1817 C CA . ILE A 1 232 ? 12.078 -17.547 -15.594 1 97.25 232 ILE A CA 1
ATOM 1818 C C . ILE A 1 232 ? 11.367 -16.453 -16.375 1 97.25 232 ILE A C 1
ATOM 1820 O O . ILE A 1 232 ? 12.023 -15.547 -16.922 1 97.25 232 ILE A O 1
ATOM 1824 N N . GLN A 1 233 ? 10.117 -16.547 -16.391 1 96.56 233 GLN A N 1
ATOM 1825 C CA . GLN A 1 233 ? 9.328 -15.57 -17.141 1 96.56 233 GLN A CA 1
ATOM 1826 C C . GLN A 1 233 ? 9.57 -14.156 -16.641 1 96.56 233 GLN A C 1
ATOM 1828 O O . GLN A 1 233 ? 9.836 -13.242 -17.422 1 96.56 233 GLN A O 1
ATOM 1833 N N . VAL A 1 234 ? 9.5 -13.961 -15.352 1 95.81 234 VAL A N 1
ATOM 1834 C CA . VAL A 1 234 ? 9.648 -12.633 -14.766 1 95.81 234 VAL A CA 1
ATOM 1835 C C . VAL A 1 234 ? 11.094 -12.156 -14.938 1 95.81 234 VAL A C 1
ATOM 1837 O O . VAL A 1 234 ? 11.328 -11.008 -15.328 1 95.81 234 VAL A O 1
ATOM 1840 N N . SER A 1 235 ? 12.055 -13.031 -14.656 1 95.75 235 SER A N 1
ATOM 1841 C CA . SER A 1 235 ? 13.461 -12.664 -14.766 1 95.75 235 SER A CA 1
ATOM 1842 C C . SER A 1 235 ? 13.82 -12.266 -16.203 1 95.75 235 SER A C 1
ATOM 1844 O O . SER A 1 235 ? 14.539 -11.289 -16.422 1 95.75 235 SER A O 1
ATOM 1846 N N . LYS A 1 236 ? 13.32 -13.055 -17.141 1 95.19 236 LYS A N 1
ATOM 1847 C CA . LYS A 1 236 ? 13.57 -12.734 -18.547 1 95.19 236 LYS A CA 1
ATOM 1848 C C . LYS A 1 236 ? 13.07 -11.336 -18.891 1 95.19 236 LYS A C 1
ATOM 1850 O O . LYS A 1 236 ? 13.781 -10.562 -19.531 1 95.19 236 LYS A O 1
ATOM 1855 N N . TYR A 1 237 ? 11.922 -11.086 -18.453 1 92.44 237 TYR A N 1
ATOM 1856 C CA . TYR A 1 237 ? 11.32 -9.781 -18.719 1 92.44 237 TYR A CA 1
ATOM 1857 C C . TYR A 1 237 ? 12.172 -8.656 -18.125 1 92.44 237 TYR A C 1
ATOM 1859 O O . TYR A 1 237 ? 12.258 -7.57 -18.703 1 92.44 237 TYR A O 1
ATOM 1867 N N . LEU A 1 238 ? 12.852 -8.961 -17 1 90.94 238 LEU A N 1
ATOM 1868 C CA . LEU A 1 238 ? 13.594 -7.934 -16.281 1 90.94 238 LEU A CA 1
ATOM 1869 C C . LEU A 1 238 ? 15.055 -7.922 -16.703 1 90.94 238 LEU A C 1
ATOM 1871 O O . LEU A 1 238 ? 15.883 -7.238 -16.094 1 90.94 238 LEU A O 1
ATOM 1875 N N . GLY A 1 239 ? 15.375 -8.734 -17.719 1 91.44 239 GLY A N 1
ATOM 1876 C CA . GLY A 1 239 ? 16.75 -8.805 -18.188 1 91.44 239 GLY A CA 1
ATOM 1877 C C . GLY A 1 239 ? 17.656 -9.625 -17.281 1 91.44 239 GLY A C 1
ATOM 1878 O O . GLY A 1 239 ? 18.859 -9.406 -17.25 1 91.44 239 GLY A O 1
ATOM 1879 N N . GLY A 1 240 ? 17.031 -10.461 -16.531 1 92.94 240 GLY A N 1
ATOM 1880 C CA . GLY A 1 240 ? 17.781 -11.312 -15.625 1 92.94 240 GLY A CA 1
ATOM 1881 C C . GLY A 1 240 ? 18.359 -12.547 -16.297 1 92.94 240 GLY A C 1
ATOM 1882 O O . GLY A 1 240 ? 17.859 -12.984 -17.328 1 92.94 240 GLY A O 1
ATOM 1883 N N . GLU A 1 241 ? 19.359 -13.055 -15.672 1 90.62 241 GLU A N 1
ATOM 1884 C CA . GLU A 1 241 ? 19.938 -14.305 -16.125 1 90.62 241 GLU A CA 1
ATOM 1885 C C . GLU A 1 241 ? 19.047 -15.492 -15.773 1 90.62 241 GLU A C 1
ATOM 1887 O O . GLU A 1 241 ? 18.656 -15.656 -14.617 1 90.62 241 GLU A O 1
ATOM 1892 N N . ILE A 1 242 ? 18.766 -16.25 -16.797 1 93.56 242 ILE A N 1
ATOM 1893 C CA . ILE A 1 242 ? 17.797 -17.312 -16.547 1 93.56 242 ILE A CA 1
ATOM 1894 C C . ILE A 1 242 ? 18.391 -18.672 -16.953 1 93.56 242 ILE A C 1
ATOM 1896 O O . ILE A 1 242 ? 17.719 -19.703 -16.859 1 93.56 242 ILE A O 1
ATOM 1900 N N . SER A 1 243 ? 19.625 -18.703 -17.391 1 94.19 243 SER A N 1
ATOM 1901 C CA . SER A 1 243 ? 20.219 -19.922 -17.938 1 94.19 243 SER A CA 1
ATOM 1902 C C . SER A 1 243 ? 20.203 -21.047 -16.906 1 94.19 243 SER A C 1
ATOM 1904 O O . SER A 1 243 ? 19.828 -22.188 -17.219 1 94.19 243 SER A O 1
ATOM 1906 N N . ALA A 1 244 ? 20.641 -20.75 -15.766 1 92.81 244 ALA A N 1
ATOM 1907 C CA . ALA A 1 244 ? 20.703 -21.766 -14.719 1 92.81 244 ALA A CA 1
ATOM 1908 C C . ALA A 1 244 ? 19.297 -22.25 -14.352 1 92.81 244 ALA A C 1
ATOM 1910 O O . ALA A 1 244 ? 19.109 -23.438 -14.062 1 92.81 244 ALA A O 1
ATOM 1911 N N . LEU A 1 245 ? 18.328 -21.391 -14.383 1 93.88 245 LEU A N 1
ATOM 1912 C CA . LEU A 1 245 ? 16.953 -21.734 -14.078 1 93.88 245 LEU A CA 1
ATOM 1913 C C . LEU A 1 245 ? 16.375 -22.656 -15.141 1 93.88 245 LEU A C 1
ATOM 1915 O O . LEU A 1 245 ? 15.68 -23.625 -14.82 1 93.88 245 LEU A O 1
ATOM 1919 N N . ILE A 1 246 ? 16.672 -22.391 -16.359 1 92.5 246 ILE A N 1
ATOM 1920 C CA . ILE A 1 246 ? 16.203 -23.203 -17.484 1 92.5 246 ILE A CA 1
ATOM 1921 C C . ILE A 1 246 ? 16.781 -24.609 -17.375 1 92.5 246 ILE A C 1
ATOM 1923 O O . ILE A 1 246 ? 16.062 -25.594 -17.547 1 92.5 246 ILE A O 1
ATOM 1927 N N . LYS A 1 247 ? 18.031 -24.656 -17.062 1 92 247 LYS A N 1
ATOM 1928 C CA . LYS A 1 247 ? 18.672 -25.969 -16.906 1 92 247 LYS A CA 1
ATOM 1929 C C . LYS A 1 247 ? 18 -26.781 -15.812 1 92 247 LYS A C 1
ATOM 1931 O O . LYS A 1 247 ? 17.812 -28 -15.969 1 92 247 LYS A O 1
ATOM 1936 N N . LEU A 1 248 ? 17.672 -26.156 -14.812 1 91 248 LEU A N 1
ATOM 1937 C CA . LEU A 1 248 ? 17.078 -26.844 -13.672 1 91 248 LEU A CA 1
ATOM 1938 C C . LEU A 1 248 ? 15.703 -27.406 -14.039 1 91 248 LEU A C 1
ATOM 1940 O O . LEU A 1 248 ? 15.375 -28.531 -13.664 1 91 248 LEU A O 1
ATOM 1944 N N . ILE A 1 249 ? 14.883 -26.688 -14.742 1 90.5 249 ILE A N 1
ATOM 1945 C CA . ILE A 1 249 ? 13.539 -27.141 -15.094 1 90.5 249 ILE A CA 1
ATOM 1946 C C . ILE A 1 249 ? 13.633 -28.344 -16.016 1 90.5 249 ILE A C 1
ATOM 1948 O O . ILE A 1 249 ? 12.82 -29.266 -15.922 1 90.5 249 ILE A O 1
ATOM 1952 N N . ASN A 1 250 ? 14.578 -28.297 -16.828 1 87.69 250 ASN A N 1
ATOM 1953 C CA . ASN A 1 250 ? 14.773 -29.406 -17.75 1 87.69 250 ASN A CA 1
ATOM 1954 C C . ASN A 1 250 ? 15.172 -30.688 -17.016 1 87.69 250 ASN A C 1
ATOM 1956 O O . ASN A 1 250 ? 14.898 -31.797 -17.484 1 87.69 250 ASN A O 1
ATOM 1960 N N . ASN A 1 251 ? 15.734 -30.516 -15.836 1 85.25 251 ASN A N 1
ATOM 1961 C CA . ASN A 1 251 ? 16.172 -31.656 -15.047 1 85.25 251 ASN A CA 1
ATOM 1962 C C . ASN A 1 251 ? 15.031 -32.188 -14.188 1 85.25 251 ASN A C 1
ATOM 1964 O O . ASN A 1 251 ? 15.055 -33.375 -13.773 1 85.25 251 ASN A O 1
ATOM 1968 N N . ILE A 1 252 ? 14.156 -31.359 -13.828 1 83.5 252 ILE A N 1
ATOM 1969 C CA . ILE A 1 252 ? 13.039 -31.75 -12.977 1 83.5 252 ILE A CA 1
ATOM 1970 C C . ILE A 1 252 ? 11.969 -32.438 -13.812 1 83.5 252 ILE A C 1
ATOM 1972 O O . ILE A 1 252 ? 11.336 -33.406 -13.352 1 83.5 252 ILE A O 1
ATOM 1976 N N . LYS A 1 253 ? 11.742 -31.938 -15.039 1 66.88 253 LYS A N 1
ATOM 1977 C CA . LYS A 1 253 ? 10.766 -32.594 -15.906 1 66.88 253 LYS A CA 1
ATOM 1978 C C . LYS A 1 253 ? 11.352 -33.875 -16.516 1 66.88 253 LYS A C 1
ATOM 1980 O O . LYS A 1 253 ? 12.547 -33.938 -16.797 1 66.88 253 LYS A O 1
ATOM 1985 N N . MET B 1 1 ? 31.391 28.188 36.188 1 34.38 1 MET B N 1
ATOM 1986 C CA . MET B 1 1 ? 30.859 27.156 35.312 1 34.38 1 MET B CA 1
ATOM 1987 C C . MET B 1 1 ? 29.75 27.703 34.406 1 34.38 1 MET B C 1
ATOM 1989 O O . MET B 1 1 ? 28.609 27.828 34.844 1 34.38 1 MET B O 1
ATOM 1993 N N . THR B 1 2 ? 29.984 28.625 33.469 1 39.81 2 THR B N 1
ATOM 1994 C CA . THR B 1 2 ? 29.109 29.531 32.75 1 39.81 2 THR B CA 1
ATOM 1995 C C . THR B 1 2 ? 28.172 28.75 31.828 1 39.81 2 THR B C 1
ATOM 1997 O O . THR B 1 2 ? 28.609 28.047 30.922 1 39.81 2 THR B O 1
ATOM 2000 N N . LYS B 1 3 ? 27.062 28.438 32.375 1 46.03 3 LYS B N 1
ATOM 2001 C CA . LYS B 1 3 ? 25.906 27.953 31.594 1 46.03 3 LYS B CA 1
ATOM 2002 C C . LYS B 1 3 ? 25.734 28.766 30.312 1 46.03 3 LYS B C 1
ATOM 2004 O O . LYS B 1 3 ? 25.469 29.969 30.359 1 46.03 3 LYS B O 1
ATOM 2009 N N . SER B 1 4 ? 26.453 28.531 29.266 1 44.22 4 SER B N 1
ATOM 2010 C CA . SER B 1 4 ? 26.188 29.188 27.984 1 44.22 4 SER B CA 1
ATOM 2011 C C . SER B 1 4 ? 24.688 29.266 27.703 1 44.22 4 SER B C 1
ATOM 2013 O O . SER B 1 4 ? 24.031 28.234 27.5 1 44.22 4 SER B O 1
ATOM 2015 N N . ILE B 1 5 ? 24 30.156 28.156 1 46.59 5 ILE B N 1
ATOM 2016 C CA . ILE B 1 5 ? 22.609 30.516 27.906 1 46.59 5 ILE B CA 1
ATOM 2017 C C . ILE B 1 5 ? 22.391 30.688 26.406 1 46.59 5 ILE B C 1
ATOM 2019 O O . ILE B 1 5 ? 22.906 31.641 25.797 1 46.59 5 ILE B O 1
ATOM 2023 N N . GLN B 1 6 ? 22.406 29.578 25.688 1 52 6 GLN B N 1
ATOM 2024 C CA . GLN B 1 6 ? 22.031 29.75 24.281 1 52 6 GLN B CA 1
ATOM 2025 C C . GLN B 1 6 ? 20.891 30.734 24.141 1 52 6 GLN B C 1
ATOM 2027 O O . GLN B 1 6 ? 19.922 30.703 24.906 1 52 6 GLN B O 1
ATOM 2032 N N . ASP B 1 7 ? 21.078 31.797 23.469 1 54.22 7 ASP B N 1
ATOM 2033 C CA . ASP B 1 7 ? 20.125 32.875 23.172 1 54.22 7 ASP B CA 1
ATOM 2034 C C . ASP B 1 7 ? 18.812 32.312 22.656 1 54.22 7 ASP B C 1
ATOM 2036 O O . ASP B 1 7 ? 18.781 31.516 21.703 1 54.22 7 ASP B O 1
ATOM 2040 N N . PRO B 1 8 ? 17.672 32.406 23.391 1 57.66 8 PRO B N 1
ATOM 2041 C CA . PRO B 1 8 ? 16.344 31.938 22.984 1 57.66 8 PRO B CA 1
ATOM 2042 C C . PRO B 1 8 ? 16.016 32.25 21.531 1 57.66 8 PRO B C 1
ATOM 2044 O O . PRO B 1 8 ? 15.336 31.469 20.859 1 57.66 8 PRO B O 1
ATOM 2047 N N . ASP B 1 9 ? 16.453 33.375 21.016 1 56.5 9 ASP B N 1
ATOM 2048 C CA . ASP B 1 9 ? 16.172 33.781 19.625 1 56.5 9 ASP B CA 1
ATOM 2049 C C . ASP B 1 9 ? 16.891 32.844 18.641 1 56.5 9 ASP B C 1
ATOM 2051 O O . ASP B 1 9 ? 16.344 32.531 17.578 1 56.5 9 ASP B O 1
ATOM 2055 N N . SER B 1 10 ? 18.125 32.5 19.016 1 56.5 10 SER B N 1
ATOM 2056 C CA . SER B 1 10 ? 18.875 31.625 18.156 1 56.5 10 SER B CA 1
ATOM 2057 C C . SER B 1 10 ? 18.25 30.234 18.094 1 56.5 10 SER B C 1
ATOM 2059 O O . SER B 1 10 ? 18.25 29.594 17.047 1 56.5 10 SER B O 1
ATOM 2061 N N . GLN B 1 11 ? 17.688 29.797 19.234 1 56.34 11 GLN B N 1
ATOM 2062 C CA . GLN B 1 11 ? 17.016 28.484 19.281 1 56.34 11 GLN B CA 1
ATOM 2063 C C . GLN B 1 11 ? 15.742 28.5 18.453 1 56.34 11 GLN B C 1
ATOM 2065 O O . GLN B 1 11 ? 15.445 27.516 17.766 1 56.34 11 GLN B O 1
ATOM 2070 N N . MET B 1 12 ? 15.023 29.578 18.562 1 56.44 12 MET B N 1
ATOM 2071 C CA . MET B 1 12 ? 13.797 29.703 17.797 1 56.44 12 MET B CA 1
ATOM 2072 C C . MET B 1 12 ? 14.094 29.719 16.297 1 56.44 12 MET B C 1
ATOM 2074 O O . MET B 1 12 ? 13.344 29.141 15.508 1 56.44 12 MET B O 1
ATOM 2078 N N . ASP B 1 13 ? 15.141 30.453 15.945 1 58.53 13 ASP B N 1
ATOM 2079 C CA . ASP B 1 13 ? 15.531 30.5 14.547 1 58.53 13 ASP B CA 1
ATOM 2080 C C . ASP B 1 13 ? 15.922 29.125 14.031 1 58.53 13 ASP B C 1
ATOM 2082 O O . ASP B 1 13 ? 15.562 28.734 12.914 1 58.53 13 ASP B O 1
ATOM 2086 N N . LYS B 1 14 ? 16.625 28.422 14.922 1 63.06 14 LYS B N 1
ATOM 2087 C CA . LYS B 1 14 ? 17.031 27.078 14.547 1 63.06 14 LYS B CA 1
ATOM 2088 C C . LYS B 1 14 ? 15.836 26.141 14.445 1 63.06 14 LYS B C 1
ATOM 2090 O O . LYS B 1 14 ? 15.773 25.297 13.547 1 63.06 14 LYS B O 1
ATOM 2095 N N . GLN B 1 15 ? 14.945 26.359 15.445 1 63.19 15 GLN B N 1
ATOM 2096 C CA . GLN B 1 15 ? 13.75 25.531 15.461 1 63.19 15 GLN B CA 1
ATOM 2097 C C . GLN B 1 15 ? 12.898 25.766 14.211 1 63.19 15 GLN B C 1
ATOM 2099 O O . GLN B 1 15 ? 12.398 24.828 13.602 1 63.19 15 GLN B O 1
ATOM 2104 N N . ASN B 1 16 ? 12.734 27.016 13.875 1 70.44 16 ASN B N 1
ATOM 2105 C CA . ASN B 1 16 ? 11.992 27.359 12.664 1 70.44 16 ASN B CA 1
ATOM 2106 C C . ASN B 1 16 ? 12.688 26.844 11.414 1 70.44 16 ASN B C 1
ATOM 2108 O O . ASN B 1 16 ? 12.031 26.406 10.469 1 70.44 16 ASN B O 1
ATOM 2112 N N . SER B 1 17 ? 13.977 26.812 11.594 1 74.81 17 SER B N 1
ATOM 2113 C CA . SER B 1 17 ? 14.766 26.297 10.477 1 74.81 17 SER B CA 1
ATOM 2114 C C . SER B 1 17 ? 14.586 24.797 10.328 1 74.81 17 SER B C 1
ATOM 2116 O O . SER B 1 17 ? 14.523 24.281 9.203 1 74.81 17 SER B O 1
ATOM 2118 N N . GLY B 1 18 ? 14.328 24.203 11.477 1 84.75 18 GLY B N 1
ATOM 2119 C CA . GLY B 1 18 ? 14.125 22.766 11.438 1 84.75 18 GLY B CA 1
ATOM 2120 C C . GLY B 1 18 ? 12.812 22.375 10.781 1 84.75 18 GLY B C 1
ATOM 2121 O O . GLY B 1 18 ? 12.789 21.484 9.93 1 84.75 18 GLY B O 1
ATOM 2122 N N . VAL B 1 19 ? 11.836 23.078 11.141 1 90.12 19 VAL B N 1
ATOM 2123 C CA . VAL B 1 19 ? 10.508 22.812 10.586 1 90.12 19 VAL B CA 1
ATOM 2124 C C . VAL B 1 19 ? 10.523 23.078 9.078 1 90.12 19 VAL B C 1
ATOM 2126 O O . VAL B 1 19 ? 9.969 22.297 8.305 1 90.12 19 VAL B O 1
ATOM 2129 N N . ALA B 1 20 ? 11.164 24.109 8.703 1 92.19 20 ALA B N 1
ATOM 2130 C CA . ALA B 1 20 ? 11.273 24.438 7.289 1 92.19 20 ALA B CA 1
ATOM 2131 C C . ALA B 1 20 ? 12.008 23.344 6.523 1 92.19 20 ALA B C 1
ATOM 2133 O O . ALA B 1 20 ? 11.641 23 5.395 1 92.19 20 ALA B O 1
ATOM 2134 N N . ALA B 1 21 ? 13.062 22.859 7.133 1 94.31 21 ALA B N 1
ATOM 2135 C CA . ALA B 1 21 ? 13.82 21.781 6.5 1 94.31 21 ALA B CA 1
ATOM 2136 C C . ALA B 1 21 ? 12.953 20.531 6.312 1 94.31 21 ALA B C 1
ATOM 2138 O O . ALA B 1 21 ? 13.023 19.875 5.277 1 94.31 21 ALA B O 1
ATOM 2139 N N . VAL B 1 22 ? 12.164 20.219 7.344 1 96.62 22 VAL B N 1
ATOM 2140 C CA . VAL B 1 22 ? 11.266 19.078 7.254 1 96.62 22 VAL B CA 1
ATOM 2141 C C . VAL B 1 22 ? 10.242 19.297 6.145 1 96.62 22 VAL B C 1
ATOM 2143 O O . VAL B 1 22 ? 10 18.422 5.32 1 96.62 22 VAL B O 1
ATOM 2146 N N . ASP B 1 23 ? 9.711 20.516 6.098 1 96.5 23 ASP B N 1
ATOM 2147 C CA . ASP B 1 23 ? 8.773 20.844 5.027 1 96.5 23 ASP B CA 1
ATOM 2148 C C . ASP B 1 23 ? 9.406 20.641 3.654 1 96.5 23 ASP B C 1
ATOM 2150 O O . ASP B 1 23 ? 8.797 20.062 2.76 1 96.5 23 ASP B O 1
ATOM 2154 N N . ARG B 1 24 ? 10.57 21.109 3.506 1 96 24 ARG B N 1
ATOM 2155 C CA . ARG B 1 24 ? 11.266 21 2.23 1 96 24 ARG B CA 1
ATOM 2156 C C . ARG B 1 24 ? 11.539 19.531 1.88 1 96 24 ARG B C 1
ATOM 2158 O O . ARG B 1 24 ? 11.398 19.141 0.724 1 96 24 ARG B O 1
ATOM 2165 N N . ALA B 1 25 ? 11.961 18.766 2.859 1 97.62 25 ALA B N 1
ATOM 2166 C CA . ALA B 1 25 ? 12.219 17.344 2.619 1 97.62 25 ALA B CA 1
ATOM 2167 C C . ALA B 1 25 ? 10.961 16.625 2.156 1 97.62 25 ALA B C 1
ATOM 2169 O O . ALA B 1 25 ? 11.008 15.805 1.23 1 97.62 25 ALA B O 1
ATOM 2170 N N . LEU B 1 26 ? 9.852 16.938 2.805 1 97.62 26 LEU B N 1
ATOM 2171 C CA . LEU B 1 26 ? 8.586 16.297 2.453 1 97.62 26 LEU B CA 1
ATOM 2172 C C . LEU B 1 26 ? 8.094 16.766 1.089 1 97.62 26 LEU B C 1
ATOM 2174 O O . LEU B 1 26 ? 7.48 16 0.348 1 97.62 26 LEU B O 1
ATOM 2178 N N . LEU B 1 27 ? 8.406 18 0.744 1 96.44 27 LEU B N 1
ATOM 2179 C CA . LEU B 1 27 ? 8.117 18.516 -0.587 1 96.44 27 LEU B CA 1
ATOM 2180 C C . LEU B 1 27 ? 8.883 17.75 -1.654 1 96.44 27 LEU B C 1
ATOM 2182 O O . LEU B 1 27 ? 8.375 17.531 -2.756 1 96.44 27 LEU B O 1
ATOM 2186 N N . ILE B 1 28 ? 10.094 17.391 -1.371 1 97.81 28 ILE B N 1
ATOM 2187 C CA . ILE B 1 28 ? 10.891 16.594 -2.299 1 97.81 28 ILE B CA 1
ATOM 2188 C C . ILE B 1 28 ? 10.188 15.266 -2.58 1 97.81 28 ILE B C 1
ATOM 2190 O O . ILE B 1 28 ? 10.117 14.828 -3.73 1 97.81 28 ILE B O 1
ATOM 2194 N N . LEU B 1 29 ? 9.656 14.609 -1.554 1 98.06 29 LEU B N 1
ATOM 2195 C CA . LEU B 1 29 ? 8.938 13.359 -1.744 1 98.06 29 LEU B CA 1
ATOM 2196 C C . LEU B 1 29 ? 7.691 13.57 -2.6 1 98.06 29 LEU B C 1
ATOM 2198 O O . LEU B 1 29 ? 7.348 12.727 -3.426 1 98.06 29 LEU B O 1
ATOM 2202 N N . ASP B 1 30 ? 7.113 14.75 -2.449 1 95.88 30 ASP B N 1
ATOM 2203 C CA . ASP B 1 30 ? 5.895 15.094 -3.182 1 95.88 30 ASP B CA 1
ATOM 2204 C C . ASP B 1 30 ? 6.199 15.352 -4.656 1 95.88 30 ASP B C 1
ATOM 2206 O O . ASP B 1 30 ? 5.281 15.445 -5.477 1 95.88 30 ASP B O 1
ATOM 2210 N N . ALA B 1 31 ? 7.422 15.469 -5.008 1 96.94 31 ALA B N 1
ATOM 2211 C CA . ALA B 1 31 ? 7.805 15.75 -6.387 1 96.94 31 ALA B CA 1
ATOM 2212 C C . ALA B 1 31 ? 7.586 14.531 -7.277 1 96.94 31 ALA B C 1
ATOM 2214 O O . ALA B 1 31 ? 7.473 14.648 -8.5 1 96.94 31 ALA B O 1
ATOM 2215 N N . PHE B 1 32 ? 7.59 13.344 -6.691 1 96.44 32 PHE B N 1
ATOM 2216 C CA . PHE B 1 32 ? 7.395 12.109 -7.441 1 96.44 32 PHE B CA 1
ATOM 2217 C C . PHE B 1 32 ? 5.914 11.859 -7.699 1 96.44 32 PHE B C 1
ATOM 2219 O O . PHE B 1 32 ? 5.074 12.164 -6.848 1 96.44 32 PHE B O 1
ATOM 2226 N N . ASP B 1 33 ? 5.598 11.336 -8.805 1 93 33 ASP B N 1
ATOM 2227 C CA . ASP B 1 33 ? 4.219 10.945 -9.078 1 93 33 ASP B CA 1
ATOM 2228 C C . ASP B 1 33 ? 4.164 9.703 -9.969 1 93 33 ASP B C 1
ATOM 2230 O O . ASP B 1 33 ? 5.203 9.18 -10.375 1 93 33 ASP B O 1
ATOM 2234 N N . ILE B 1 34 ? 3.062 9.219 -10.227 1 88.44 34 ILE B N 1
ATOM 2235 C CA . ILE B 1 34 ? 2.861 7.938 -10.891 1 88.44 34 ILE B CA 1
ATOM 2236 C C . ILE B 1 34 ? 3.463 7.984 -12.297 1 88.44 34 ILE B C 1
ATOM 2238 O O . ILE B 1 34 ? 4.012 6.992 -12.781 1 88.44 34 ILE B O 1
ATOM 2242 N N . ASP B 1 35 ? 3.393 9.102 -12.945 1 89.38 35 ASP B N 1
ATOM 2243 C CA . ASP B 1 35 ? 3.896 9.258 -14.305 1 89.38 35 ASP B CA 1
ATOM 2244 C C . ASP B 1 35 ? 5.398 9.523 -14.312 1 89.38 35 ASP B C 1
ATOM 2246 O O . ASP B 1 35 ? 6.062 9.375 -15.336 1 89.38 35 ASP B O 1
ATOM 2250 N N . SER B 1 36 ? 5.934 9.992 -13.188 1 92.94 36 SER B N 1
ATOM 2251 C CA . SER B 1 36 ? 7.352 10.297 -13.023 1 92.94 36 SER B CA 1
ATOM 2252 C C . SER B 1 36 ? 7.91 9.68 -11.742 1 92.94 36 SER B C 1
ATOM 2254 O O . SER B 1 36 ? 8.305 10.406 -10.828 1 92.94 36 SER B O 1
ATOM 2256 N N . PRO B 1 37 ? 7.992 8.344 -11.781 1 93 37 PRO B N 1
ATOM 2257 C CA . PRO B 1 37 ? 8.453 7.684 -10.555 1 93 37 PRO B CA 1
ATOM 2258 C C . PRO B 1 37 ? 9.969 7.781 -10.367 1 93 37 PRO B C 1
ATOM 2260 O O . PRO B 1 37 ? 10.492 7.406 -9.32 1 93 37 PRO B O 1
ATOM 2263 N N . VAL B 1 38 ? 10.719 8.234 -11.375 1 94.38 38 VAL B N 1
ATOM 2264 C CA . VAL B 1 38 ? 12.164 8.445 -11.352 1 94.38 38 VAL B CA 1
ATOM 2265 C C . VAL B 1 38 ? 12.492 9.875 -11.781 1 94.38 38 VAL B C 1
ATOM 2267 O O . VAL B 1 38 ? 11.992 10.344 -12.805 1 94.38 38 VAL B O 1
ATOM 2270 N N . LEU B 1 39 ? 13.273 10.547 -10.984 1 96.88 39 LEU B N 1
ATOM 2271 C CA . LEU B 1 39 ? 13.562 11.945 -11.289 1 96.88 39 LEU B CA 1
ATOM 2272 C C . LEU B 1 39 ? 15.055 12.227 -11.18 1 96.88 39 LEU B C 1
ATOM 2274 O O . LEU B 1 39 ? 15.734 11.688 -10.297 1 96.88 39 LEU B O 1
ATOM 2278 N N . SER B 1 40 ? 15.508 13.055 -12.031 1 97.81 40 SER B N 1
ATOM 2279 C CA . SER B 1 40 ? 16.859 13.594 -11.867 1 97.81 40 SER B CA 1
ATOM 2280 C C . SER B 1 40 ? 16.875 14.695 -10.812 1 97.81 40 SER B C 1
ATOM 2282 O O . SER B 1 40 ? 15.836 15.227 -10.43 1 97.81 40 SER B O 1
ATOM 2284 N N . LEU B 1 41 ? 18.094 14.992 -10.398 1 97.62 41 LEU B N 1
ATOM 2285 C CA . LEU B 1 41 ? 18.266 16.109 -9.477 1 97.62 41 LEU B CA 1
ATOM 2286 C C . LEU B 1 41 ? 17.703 17.391 -10.07 1 97.62 41 LEU B C 1
ATOM 2288 O O . LEU B 1 41 ? 17.047 18.172 -9.367 1 97.62 41 LEU B O 1
ATOM 2292 N N . ALA B 1 42 ? 17.906 17.562 -11.328 1 97.94 42 ALA B N 1
ATOM 2293 C CA . ALA B 1 42 ? 17.422 18.766 -12.023 1 97.94 42 ALA B CA 1
ATOM 2294 C C . ALA B 1 42 ? 15.898 18.828 -12.023 1 97.94 42 ALA B C 1
ATOM 2296 O O . ALA B 1 42 ? 15.312 19.891 -11.789 1 97.94 42 ALA B O 1
ATOM 2297 N N . GLU B 1 43 ? 15.312 17.734 -12.25 1 98 43 GLU B N 1
ATOM 2298 C CA . GLU B 1 43 ? 13.852 17.688 -12.297 1 98 43 GLU B CA 1
ATOM 2299 C C . GLU B 1 43 ? 13.25 17.922 -10.914 1 98 43 GLU B C 1
ATOM 2301 O O . GLU B 1 43 ? 12.234 18.609 -10.773 1 98 43 GLU B O 1
ATOM 2306 N N . ILE B 1 44 ? 13.844 17.328 -9.898 1 98.31 44 ILE B N 1
ATOM 2307 C CA . ILE B 1 44 ? 13.383 17.562 -8.531 1 98.31 44 ILE B CA 1
ATOM 2308 C C . ILE B 1 44 ? 13.477 19.062 -8.211 1 98.31 44 ILE B C 1
ATOM 2310 O O . ILE B 1 44 ? 12.547 19.625 -7.637 1 98.31 44 ILE B O 1
ATOM 2314 N N . SER B 1 45 ? 14.578 19.641 -8.633 1 98.25 45 SER B N 1
ATOM 2315 C CA . SER B 1 45 ? 14.758 21.078 -8.406 1 98.25 45 SER B CA 1
ATOM 2316 C C . SER B 1 45 ? 13.672 21.891 -9.109 1 98.25 45 SER B C 1
ATOM 2318 O O . SER B 1 45 ? 13.086 22.797 -8.516 1 98.25 45 SER B O 1
ATOM 2320 N N . ARG B 1 46 ? 13.406 21.609 -10.289 1 98.06 46 ARG B N 1
ATOM 2321 C CA . ARG B 1 46 ? 12.398 22.312 -11.07 1 98.06 46 ARG B CA 1
ATOM 2322 C C . ARG B 1 46 ? 11.016 22.172 -10.438 1 98.06 46 ARG B C 1
ATOM 2324 O O . ARG B 1 46 ? 10.297 23.172 -10.289 1 98.06 46 ARG B O 1
ATOM 2331 N N . ARG B 1 47 ? 10.688 21.016 -9.945 1 97.19 47 ARG B N 1
ATOM 2332 C CA . ARG B 1 47 ? 9.352 20.734 -9.422 1 97.19 47 ARG B CA 1
ATOM 2333 C C . ARG B 1 47 ? 9.164 21.328 -8.031 1 97.19 47 ARG B C 1
ATOM 2335 O O . ARG B 1 47 ? 8.055 21.719 -7.664 1 97.19 47 ARG B O 1
ATOM 2342 N N . THR B 1 48 ? 10.219 21.406 -7.262 1 97.44 48 THR B N 1
ATOM 2343 C CA . THR B 1 48 ? 10.094 21.844 -5.875 1 97.44 48 THR B CA 1
ATOM 2344 C C . THR B 1 48 ? 10.5 23.312 -5.727 1 97.44 48 THR B C 1
ATOM 2346 O O . THR B 1 48 ? 10.234 23.938 -4.695 1 97.44 48 THR B O 1
ATOM 2349 N N . LYS B 1 49 ? 11.25 23.812 -6.738 1 97.44 49 LYS B N 1
ATOM 2350 C CA . LYS B 1 49 ? 11.797 25.172 -6.734 1 97.44 49 LYS B CA 1
ATOM 2351 C C . LYS B 1 49 ? 12.844 25.328 -5.633 1 97.44 49 LYS B C 1
ATOM 2353 O O . LYS B 1 49 ? 13 26.422 -5.086 1 97.44 49 LYS B O 1
ATOM 2358 N N . LEU B 1 50 ? 13.445 24.25 -5.25 1 96.56 50 LEU B N 1
ATOM 2359 C CA . LEU B 1 50 ? 14.531 24.266 -4.277 1 96.56 50 LEU B CA 1
ATOM 2360 C C . LEU B 1 50 ? 15.891 24.219 -4.977 1 96.56 50 LEU B C 1
ATOM 2362 O O . LEU B 1 50 ? 16 23.656 -6.074 1 96.56 50 LEU B O 1
ATOM 2366 N N . TYR B 1 51 ? 16.859 24.734 -4.312 1 95.38 51 TYR B N 1
ATOM 2367 C CA . TYR B 1 51 ? 18.219 24.656 -4.84 1 95.38 51 TYR B CA 1
ATOM 2368 C C . TYR B 1 51 ? 18.75 23.219 -4.785 1 95.38 51 TYR B C 1
ATOM 2370 O O . TYR B 1 51 ? 18.484 22.5 -3.82 1 95.38 51 TYR B O 1
ATOM 2378 N N . LYS B 1 52 ? 19.562 22.906 -5.766 1 96.19 52 LYS B N 1
ATOM 2379 C CA . LYS B 1 52 ? 20.109 21.547 -5.863 1 96.19 52 LYS B CA 1
ATOM 2380 C C . LYS B 1 52 ? 20.906 21.188 -4.613 1 96.19 52 LYS B C 1
ATOM 2382 O O . LYS B 1 52 ? 20.859 20.062 -4.145 1 96.19 52 LYS B O 1
ATOM 2387 N N . SER B 1 53 ? 21.609 22.141 -4.137 1 93.75 53 SER B N 1
ATOM 2388 C CA . SER B 1 53 ? 22.406 21.891 -2.947 1 93.75 53 SER B CA 1
ATOM 2389 C C . SER B 1 53 ? 21.531 21.547 -1.748 1 93.75 53 SER B C 1
ATOM 2391 O O . SER B 1 53 ? 21.859 20.641 -0.97 1 93.75 53 SER B O 1
ATOM 2393 N N . THR B 1 54 ? 20.453 22.234 -1.557 1 93.06 54 THR B N 1
ATOM 2394 C CA . THR B 1 54 ? 19.5 21.953 -0.496 1 93.06 54 THR B CA 1
ATOM 2395 C C . THR B 1 54 ? 18.891 20.578 -0.67 1 93.06 54 THR B C 1
ATOM 2397 O O . THR B 1 54 ? 18.781 19.797 0.29 1 93.06 54 THR B O 1
ATOM 2400 N N . ILE B 1 55 ? 18.5 20.25 -1.903 1 96.88 55 ILE B N 1
ATOM 2401 C CA . ILE B 1 55 ? 17.891 18.969 -2.211 1 96.88 55 ILE B CA 1
ATOM 2402 C C . ILE B 1 55 ? 18.844 17.844 -1.867 1 96.88 55 ILE B C 1
ATOM 2404 O O . ILE B 1 55 ? 18.469 16.875 -1.204 1 96.88 55 ILE B O 1
ATOM 2408 N N . LEU B 1 56 ? 20.078 17.969 -2.281 1 95.62 56 LEU B N 1
ATOM 2409 C CA . LEU B 1 56 ? 21.047 16.906 -2.082 1 95.62 56 LEU B CA 1
ATOM 2410 C C . LEU B 1 56 ? 21.281 16.656 -0.596 1 95.62 56 LEU B C 1
ATOM 2412 O O . LEU B 1 56 ? 21.422 15.5 -0.175 1 95.62 56 LEU B O 1
ATOM 2416 N N . ARG B 1 57 ? 21.281 17.688 0.164 1 94.62 57 ARG B N 1
ATOM 2417 C CA . ARG B 1 57 ? 21.453 17.516 1.604 1 94.62 57 ARG B CA 1
ATOM 2418 C C . ARG B 1 57 ? 20.266 16.797 2.225 1 94.62 57 ARG B C 1
ATOM 2420 O O . ARG B 1 57 ? 20.438 15.883 3.037 1 94.62 57 ARG B O 1
ATOM 2427 N N . LEU B 1 58 ? 19.156 17.234 1.853 1 96 58 LEU B N 1
ATOM 2428 C CA . LEU B 1 58 ? 17.953 16.641 2.412 1 96 58 LEU B CA 1
ATOM 2429 C C . LEU B 1 58 ? 17.766 15.211 1.905 1 96 58 LEU B C 1
ATOM 2431 O O . LEU B 1 58 ? 17.25 14.352 2.631 1 96 58 LEU B O 1
ATOM 2435 N N . LEU B 1 59 ? 18.188 14.945 0.673 1 96.38 59 LEU B N 1
ATOM 2436 C CA . LEU B 1 59 ? 18.109 13.609 0.098 1 96.38 59 LEU B CA 1
ATOM 2437 C C . LEU B 1 59 ? 18.953 12.625 0.9 1 96.38 59 LEU B C 1
ATOM 2439 O O . LEU B 1 59 ? 18.594 11.445 1.008 1 96.38 59 LEU B O 1
ATOM 2443 N N . SER B 1 60 ? 20.016 13.109 1.451 1 95.06 60 SER B N 1
ATOM 2444 C CA . SER B 1 60 ? 20.859 12.227 2.25 1 95.06 60 SER B CA 1
ATOM 2445 C C . SER B 1 60 ? 20.078 11.625 3.414 1 95.06 60 SER B C 1
ATOM 2447 O O . SER B 1 60 ? 20.172 10.422 3.666 1 95.06 60 SER B O 1
ATOM 2449 N N . SER B 1 61 ? 19.297 12.445 4.109 1 95.25 61 SER B N 1
ATOM 2450 C CA . SER B 1 61 ? 18.453 11.953 5.195 1 95.25 61 SER B CA 1
ATOM 2451 C C . SER B 1 61 ? 17.359 11.023 4.676 1 95.25 61 SER B C 1
ATOM 2453 O O . SER B 1 61 ? 17.125 9.961 5.246 1 95.25 61 SER B O 1
ATOM 2455 N N . LEU B 1 62 ? 16.75 11.461 3.588 1 97.75 62 LEU B N 1
ATOM 2456 C CA . LEU B 1 62 ? 15.664 10.68 3.014 1 97.75 62 LEU B CA 1
ATOM 2457 C C . LEU B 1 62 ? 16.172 9.312 2.553 1 97.75 62 LEU B C 1
ATOM 2459 O O . LEU B 1 62 ? 15.445 8.32 2.664 1 97.75 62 LEU B O 1
ATOM 2463 N N . GLU B 1 63 ? 17.391 9.289 2.037 1 95.75 63 GLU B N 1
ATOM 2464 C CA . GLU B 1 63 ? 18 8.031 1.625 1 95.75 63 GLU B CA 1
ATOM 2465 C C . GLU B 1 63 ? 18.312 7.152 2.83 1 95.75 63 GLU B C 1
ATOM 2467 O O . GLU B 1 63 ? 18.031 5.953 2.82 1 95.75 63 GLU B O 1
ATOM 2472 N N . ARG B 1 64 ? 18.875 7.703 3.83 1 94.31 64 ARG B N 1
ATOM 2473 C CA . ARG B 1 64 ? 19.266 6.965 5.031 1 94.31 64 ARG B CA 1
ATOM 2474 C C . ARG B 1 64 ? 18.062 6.289 5.672 1 94.31 64 ARG B C 1
ATOM 2476 O O . ARG B 1 64 ? 18.172 5.176 6.188 1 94.31 64 ARG B O 1
ATOM 2483 N N . HIS B 1 65 ? 16.922 6.949 5.582 1 95.5 65 HIS B N 1
ATOM 2484 C CA . HIS B 1 65 ? 15.727 6.434 6.242 1 95.5 65 HIS B CA 1
ATOM 2485 C C . HIS B 1 65 ? 14.852 5.656 5.262 1 95.5 65 HIS B C 1
ATOM 2487 O O . HIS B 1 65 ? 13.727 5.281 5.598 1 95.5 65 HIS B O 1
ATOM 2493 N N . GLY B 1 66 ? 15.32 5.453 4.023 1 95.38 66 GLY B N 1
ATOM 2494 C CA . GLY B 1 66 ? 14.695 4.531 3.092 1 95.38 66 GLY B CA 1
ATOM 2495 C C . GLY B 1 66 ? 13.547 5.156 2.318 1 95.38 66 GLY B C 1
ATOM 2496 O O . GLY B 1 66 ? 12.727 4.445 1.732 1 95.38 66 GLY B O 1
ATOM 2497 N N . TYR B 1 67 ? 13.414 6.512 2.285 1 97.5 67 TYR B N 1
ATOM 2498 C CA . TYR B 1 67 ? 12.32 7.18 1.588 1 97.5 67 TYR B CA 1
ATOM 2499 C C . TYR B 1 67 ? 12.664 7.414 0.123 1 97.5 67 TYR B C 1
ATOM 2501 O O . TYR B 1 67 ? 11.773 7.52 -0.724 1 97.5 67 TYR B O 1
ATOM 2509 N N . VAL B 1 68 ? 14 7.531 -0.111 1 97.19 68 VAL B N 1
ATOM 2510 C CA . VAL B 1 68 ? 14.5 7.75 -1.464 1 97.19 68 VAL B CA 1
ATOM 2511 C C . VAL B 1 68 ? 15.68 6.824 -1.736 1 97.19 68 VAL B C 1
ATOM 2513 O O . VAL B 1 68 ? 16.406 6.453 -0.815 1 97.19 68 VAL B O 1
ATOM 2516 N N . VAL B 1 69 ? 15.875 6.406 -2.932 1 94.81 69 VAL B N 1
ATOM 2517 C CA . VAL B 1 69 ? 17.031 5.633 -3.375 1 94.81 69 VAL B CA 1
ATOM 2518 C C . VAL B 1 69 ? 17.703 6.336 -4.551 1 94.81 69 VAL B C 1
ATOM 2520 O O . VAL B 1 69 ? 17.016 6.859 -5.438 1 94.81 69 VAL B O 1
ATOM 2523 N N . ARG B 1 70 ? 18.891 6.359 -4.477 1 94 70 ARG B N 1
ATOM 2524 C CA . ARG B 1 70 ? 19.688 6.789 -5.629 1 94 70 ARG B CA 1
ATOM 2525 C C . ARG B 1 70 ? 19.984 5.617 -6.555 1 94 70 ARG B C 1
ATOM 2527 O O . ARG B 1 70 ? 20.672 4.672 -6.164 1 94 70 ARG B O 1
ATOM 2534 N N . ASN B 1 71 ? 19.531 5.723 -7.781 1 90.69 71 ASN B N 1
ATOM 2535 C CA . ASN B 1 71 ? 19.703 4.645 -8.75 1 90.69 71 ASN B CA 1
ATOM 2536 C C . ASN B 1 71 ? 21.094 4.66 -9.359 1 90.69 71 ASN B C 1
ATOM 2538 O O . ASN B 1 71 ? 21.844 5.625 -9.188 1 90.69 71 ASN B O 1
ATOM 2542 N N . GLU B 1 72 ? 21.406 3.604 -10.062 1 87.06 72 GLU B N 1
ATOM 2543 C CA . GLU B 1 72 ? 22.734 3.457 -10.656 1 87.06 72 GLU B CA 1
ATOM 2544 C C . GLU B 1 72 ? 23.031 4.578 -11.648 1 87.06 72 GLU B C 1
ATOM 2546 O O . GLU B 1 72 ? 24.172 5.012 -11.789 1 87.06 72 GLU B O 1
ATOM 2551 N N . ASP B 1 73 ? 21.984 5.051 -12.312 1 91.19 73 ASP B N 1
ATOM 2552 C CA . ASP B 1 73 ? 22.172 6.086 -13.32 1 91.19 73 ASP B CA 1
ATOM 2553 C C . ASP B 1 73 ? 22.219 7.473 -12.68 1 91.19 73 ASP B C 1
ATOM 2555 O O . ASP B 1 73 ? 22.266 8.484 -13.383 1 91.19 73 ASP B O 1
ATOM 2559 N N . GLY B 1 74 ? 22.078 7.461 -11.367 1 93.44 74 GLY B N 1
ATOM 2560 C CA . GLY B 1 74 ? 22.203 8.719 -10.648 1 93.44 74 GLY B CA 1
ATOM 2561 C C . GLY B 1 74 ? 20.859 9.398 -10.398 1 93.44 74 GLY B C 1
ATOM 2562 O O . GLY B 1 74 ? 20.797 10.406 -9.703 1 93.44 74 GLY B O 1
ATOM 2563 N N . GLN B 1 75 ? 19.844 8.891 -10.992 1 95.69 75 GLN B N 1
ATOM 2564 C CA . GLN B 1 75 ? 18.516 9.445 -10.758 1 95.69 75 GLN B CA 1
ATOM 2565 C C . GLN B 1 75 ? 17.922 8.922 -9.461 1 95.69 75 GLN B C 1
ATOM 2567 O O . GLN B 1 75 ? 18.5 8.047 -8.812 1 95.69 75 GLN B O 1
ATOM 2572 N N . PHE B 1 76 ? 16.797 9.531 -9.07 1 96.25 76 PHE B N 1
ATOM 2573 C CA . PHE B 1 76 ? 16.234 9.227 -7.762 1 96.25 76 PHE B CA 1
ATOM 2574 C C . PHE B 1 76 ? 14.836 8.625 -7.914 1 96.25 76 PHE B C 1
ATOM 2576 O O . PHE B 1 76 ? 14.07 9.031 -8.789 1 96.25 76 PHE B O 1
ATOM 2583 N N . SER B 1 77 ? 14.508 7.672 -7.059 1 96 77 SER B N 1
ATOM 2584 C CA . SER B 1 77 ? 13.172 7.094 -6.914 1 96 77 SER B CA 1
ATOM 2585 C C . SER B 1 77 ? 12.773 6.988 -5.445 1 96 77 SER B C 1
ATOM 2587 O O . SER B 1 77 ? 13.617 7.125 -4.559 1 96 77 SER B O 1
ATOM 2589 N N . LEU B 1 78 ? 11.531 6.781 -5.246 1 96.12 78 LEU B N 1
ATOM 2590 C CA . LEU B 1 78 ? 11.094 6.543 -3.877 1 96.12 78 LEU B CA 1
ATOM 2591 C C . LEU B 1 78 ? 11.625 5.211 -3.359 1 96.12 78 LEU B C 1
ATOM 2593 O O . LEU B 1 78 ? 11.836 4.277 -4.141 1 96.12 78 LEU B O 1
ATOM 2597 N N . GLY B 1 79 ? 11.875 5.156 -2.09 1 94.62 79 GLY B N 1
ATOM 2598 C CA . GLY B 1 79 ? 12.32 3.934 -1.442 1 94.62 79 GLY B CA 1
ATOM 2599 C C . GLY B 1 79 ? 11.188 3.16 -0.789 1 94.62 79 GLY B C 1
ATOM 2600 O O . GLY B 1 79 ? 10.016 3.492 -0.974 1 94.62 79 GLY B O 1
ATOM 2601 N N . ILE B 1 80 ? 11.469 2.191 0.023 1 92.88 80 ILE B N 1
ATOM 2602 C CA . ILE B 1 80 ? 10.539 1.163 0.478 1 92.88 80 ILE B CA 1
ATOM 2603 C C . ILE B 1 80 ? 9.773 1.664 1.702 1 92.88 80 ILE B C 1
ATOM 2605 O O . ILE B 1 80 ? 8.711 1.133 2.041 1 92.88 80 ILE B O 1
ATOM 2609 N N . THR B 1 81 ? 10.273 2.627 2.432 1 95.44 81 THR B N 1
ATOM 2610 C CA . THR B 1 81 ? 9.758 3.021 3.736 1 95.44 81 THR B CA 1
ATOM 2611 C C . THR B 1 81 ? 8.289 3.445 3.633 1 95.44 81 THR B C 1
ATOM 2613 O O . THR B 1 81 ? 7.469 3.066 4.469 1 95.44 81 THR B O 1
ATOM 2616 N N . PRO B 1 82 ? 7.867 4.215 2.537 1 95.81 82 PRO B N 1
ATOM 2617 C CA . PRO B 1 82 ? 6.445 4.559 2.428 1 95.81 82 PRO B CA 1
ATOM 2618 C C . PRO B 1 82 ? 5.543 3.33 2.373 1 95.81 82 PRO B C 1
ATOM 2620 O O . PRO B 1 82 ? 4.438 3.348 2.916 1 95.81 82 PRO B O 1
ATOM 2623 N N . LEU B 1 83 ? 5.992 2.289 1.77 1 93.69 83 LEU B N 1
ATOM 2624 C CA . LEU B 1 83 ? 5.211 1.06 1.702 1 93.69 83 LEU B CA 1
ATOM 2625 C C . LEU B 1 83 ? 5.023 0.459 3.092 1 93.69 83 LEU B C 1
ATOM 2627 O O . LEU B 1 83 ? 3.91 0.068 3.457 1 93.69 83 LEU B O 1
ATOM 2631 N N . LYS B 1 84 ? 6.059 0.388 3.838 1 94 84 LYS B N 1
ATOM 2632 C CA . LYS B 1 84 ? 5.98 -0.14 5.199 1 94 84 LYS B CA 1
ATOM 2633 C C . LYS B 1 84 ? 5.047 0.702 6.062 1 94 84 LYS B C 1
ATOM 2635 O O . LYS B 1 84 ? 4.227 0.162 6.805 1 94 84 LYS B O 1
ATOM 2640 N N . LEU B 1 85 ? 5.164 2.01 5.93 1 95.38 85 LEU B N 1
ATOM 2641 C CA . LEU B 1 85 ? 4.312 2.912 6.691 1 95.38 85 LEU B CA 1
ATOM 2642 C C . LEU B 1 85 ? 2.859 2.799 6.242 1 95.38 85 LEU B C 1
ATOM 2644 O O . LEU B 1 85 ? 1.941 2.916 7.059 1 95.38 85 LEU B O 1
ATOM 2648 N N . SER B 1 86 ? 2.652 2.643 4.918 1 94.38 86 SER B N 1
ATOM 2649 C CA . SER B 1 86 ? 1.295 2.514 4.395 1 94.38 86 SER B CA 1
ATOM 2650 C C . SER B 1 86 ? 0.571 1.327 5.02 1 94.38 86 SER B C 1
ATOM 2652 O O . SER B 1 86 ? -0.631 1.396 5.281 1 94.38 86 SER B O 1
ATOM 2654 N N . ARG B 1 87 ? 1.32 0.278 5.25 1 91.44 87 ARG B N 1
ATOM 2655 C CA . ARG B 1 87 ? 0.753 -0.907 5.887 1 91.44 87 ARG B CA 1
ATOM 2656 C C . ARG B 1 87 ? 0.266 -0.591 7.297 1 91.44 87 ARG B C 1
ATOM 2658 O O . ARG B 1 87 ? -0.805 -1.044 7.707 1 91.44 87 ARG B O 1
ATOM 2665 N N . ILE B 1 88 ? 1.006 0.121 8.047 1 92 88 ILE B N 1
ATOM 2666 C CA . ILE B 1 88 ? 0.637 0.524 9.398 1 92 88 ILE B CA 1
ATOM 2667 C C . ILE B 1 88 ? -0.602 1.415 9.352 1 92 88 ILE B C 1
ATOM 2669 O O . ILE B 1 88 ? -1.536 1.231 10.141 1 92 88 ILE B O 1
ATOM 2673 N N . TYR B 1 89 ? -0.598 2.344 8.414 1 91.69 89 TYR B N 1
ATOM 2674 C CA . TYR B 1 89 ? -1.75 3.217 8.219 1 91.69 89 TYR B CA 1
ATOM 2675 C C . TYR B 1 89 ? -3.012 2.402 7.949 1 91.69 89 TYR B C 1
ATOM 2677 O O . TYR B 1 89 ? -4.051 2.633 8.57 1 91.69 89 TYR B O 1
ATOM 2685 N N . GLN B 1 90 ? -2.926 1.461 7.109 1 88.88 90 GLN B N 1
ATOM 2686 C CA . GLN B 1 90 ? -4.074 0.66 6.707 1 88.88 90 GLN B CA 1
ATOM 2687 C C . GLN B 1 90 ? -4.559 -0.224 7.852 1 88.88 90 GLN B C 1
ATOM 2689 O O . GLN B 1 90 ? -5.727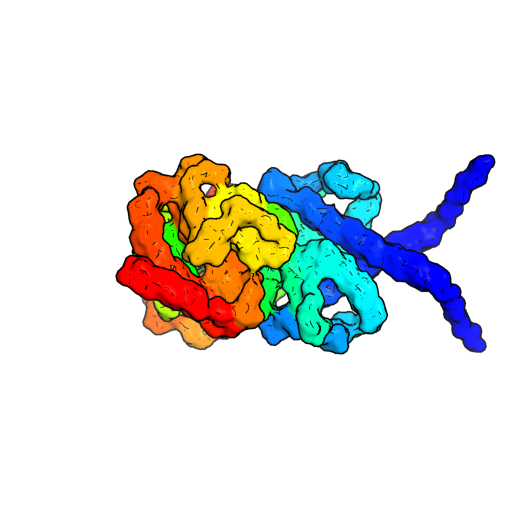 -0.615 7.891 1 88.88 90 GLN B O 1
ATOM 2694 N N . ASN B 1 91 ? -3.645 -0.522 8.758 1 82.75 91 ASN B N 1
ATOM 2695 C CA . ASN B 1 91 ? -3.998 -1.346 9.914 1 82.75 91 ASN B CA 1
ATOM 2696 C C . ASN B 1 91 ? -4.617 -0.512 11.031 1 82.75 91 ASN B C 1
ATOM 2698 O O . ASN B 1 91 ? -5.289 -1.049 11.914 1 82.75 91 ASN B O 1
ATOM 2702 N N . SER B 1 92 ? -4.332 0.725 11.227 1 72.44 92 SER B N 1
ATOM 2703 C CA . SER B 1 92 ? -4.727 1.588 12.336 1 72.44 92 SER B CA 1
ATOM 2704 C C . SER B 1 92 ? -6.246 1.665 12.461 1 72.44 92 SER B C 1
ATOM 2706 O O . SER B 1 92 ? -6.77 1.91 13.555 1 72.44 92 SER B O 1
ATOM 2708 N N . PHE B 1 93 ? -7.047 1.369 11.523 1 63.06 93 PHE B N 1
ATOM 2709 C CA . PHE B 1 93 ? -8.477 1.659 11.586 1 63.06 93 PHE B CA 1
ATOM 2710 C C . PHE B 1 93 ? -9.273 0.385 11.828 1 63.06 93 PHE B C 1
ATOM 2712 O O . PHE B 1 93 ? -10.508 0.402 11.781 1 63.06 93 PHE B O 1
ATOM 2719 N N . LYS B 1 94 ? -8.641 -0.628 12.227 1 68.69 94 LYS B N 1
ATOM 2720 C CA . LYS B 1 94 ? -9.375 -1.891 12.305 1 68.69 94 LYS B CA 1
ATOM 2721 C C . LYS B 1 94 ? -10.289 -2.07 11.102 1 68.69 94 LYS B C 1
ATOM 2723 O O . LYS B 1 94 ? -11.227 -2.873 11.141 1 68.69 94 LYS B O 1
ATOM 2728 N N . LEU B 1 95 ? -10.141 -1.146 10.164 1 79.38 95 LEU B N 1
ATOM 2729 C CA . LEU B 1 95 ? -10.977 -1.116 8.969 1 79.38 95 LEU B CA 1
ATOM 2730 C C . LEU B 1 95 ? -10.672 -2.303 8.062 1 79.38 95 LEU B C 1
ATOM 2732 O O . LEU B 1 95 ? -11.578 -2.855 7.434 1 79.38 95 LEU B O 1
ATOM 2736 N N . LYS B 1 96 ? -9.453 -2.654 8.094 1 82.44 96 LYS B N 1
ATOM 2737 C CA . LYS B 1 96 ? -9.062 -3.727 7.184 1 82.44 96 LYS B CA 1
ATOM 2738 C C . LYS B 1 96 ? -9.812 -5.016 7.5 1 82.44 96 LYS B C 1
ATOM 2740 O O . LYS B 1 96 ? -10.352 -5.664 6.605 1 82.44 96 LYS B O 1
ATOM 2745 N N . ASP B 1 97 ? -9.898 -5.301 8.766 1 82.19 97 ASP B N 1
ATOM 2746 C CA . ASP B 1 97 ? -10.5 -6.562 9.203 1 82.19 97 ASP B CA 1
ATOM 2747 C C . ASP B 1 97 ? -11.992 -6.598 8.898 1 82.19 97 ASP B C 1
ATOM 2749 O O . ASP B 1 97 ? -12.555 -7.668 8.648 1 82.19 97 ASP B O 1
ATOM 2753 N N . VAL B 1 98 ? -12.531 -5.473 8.82 1 87.31 98 VAL B N 1
ATOM 2754 C CA . VAL B 1 98 ? -13.969 -5.398 8.586 1 87.31 98 VAL B CA 1
ATOM 2755 C C . VAL B 1 98 ? -14.234 -5.25 7.086 1 87.31 98 VAL B C 1
ATOM 2757 O O . VAL B 1 98 ? -15.164 -5.863 6.551 1 87.31 98 VAL B O 1
ATOM 2760 N N . LEU B 1 99 ? -13.422 -4.504 6.434 1 92.88 99 LEU B N 1
ATOM 2761 C CA . LEU B 1 99 ? -13.711 -4.125 5.055 1 92.88 99 LEU B CA 1
ATOM 2762 C C . LEU B 1 99 ? -13.297 -5.23 4.09 1 92.88 99 LEU B C 1
ATOM 2764 O O . LEU B 1 99 ? -13.969 -5.461 3.084 1 92.88 99 LEU B O 1
ATOM 2768 N N . TYR B 1 100 ? -12.266 -5.879 4.391 1 89.81 100 TYR B N 1
ATOM 2769 C CA . TYR B 1 100 ? -11.742 -6.84 3.426 1 89.81 100 TYR B CA 1
ATOM 2770 C C . TYR B 1 100 ? -12.742 -7.965 3.178 1 89.81 100 TYR B C 1
ATOM 2772 O O . TYR B 1 100 ? -13.07 -8.273 2.027 1 89.81 100 TYR B O 1
ATOM 2780 N N . PRO B 1 101 ? -13.273 -8.562 4.273 1 91.12 101 PRO B N 1
ATOM 2781 C CA . PRO B 1 101 ? -14.266 -9.602 4.012 1 91.12 101 PRO B CA 1
ATOM 2782 C C . PRO B 1 101 ? -15.477 -9.086 3.24 1 91.12 101 PRO B C 1
ATOM 2784 O O . PRO B 1 101 ? -16.047 -9.812 2.424 1 91.12 101 PRO B O 1
ATOM 2787 N N . ILE B 1 102 ? -15.836 -7.879 3.471 1 96.19 102 ILE B N 1
ATOM 2788 C CA . ILE B 1 102 ? -16.984 -7.281 2.791 1 96.19 102 ILE B CA 1
ATOM 2789 C C . ILE B 1 102 ? -16.641 -7.055 1.318 1 96.19 102 ILE B C 1
ATOM 2791 O O . ILE B 1 102 ? -17.453 -7.367 0.437 1 96.19 102 ILE B O 1
ATOM 2795 N N . LEU B 1 103 ? -15.461 -6.57 1.062 1 96.62 103 LEU B N 1
ATOM 2796 C CA . LEU B 1 103 ? -15.031 -6.359 -0.315 1 96.62 103 LEU B CA 1
ATOM 2797 C C . LEU B 1 103 ? -14.914 -7.684 -1.059 1 96.62 103 LEU B C 1
ATOM 2799 O O . LEU B 1 103 ? -15.281 -7.777 -2.232 1 96.62 103 LEU B O 1
ATOM 2803 N N . GLU B 1 104 ? -14.438 -8.672 -0.387 1 93.44 104 GLU B N 1
ATOM 2804 C CA . GLU B 1 104 ? -14.367 -10.008 -0.984 1 93.44 104 GLU B CA 1
ATOM 2805 C C . GLU B 1 104 ? -15.75 -10.516 -1.369 1 93.44 104 GLU B C 1
ATOM 2807 O O . GLU B 1 104 ? -15.938 -11.047 -2.467 1 93.44 104 GLU B O 1
ATOM 2812 N N . ARG B 1 105 ? -16.672 -10.359 -0.465 1 95.31 105 ARG B N 1
ATOM 2813 C CA . ARG B 1 105 ? -18.047 -10.781 -0.723 1 95.31 105 ARG B CA 1
ATOM 2814 C C . ARG B 1 105 ? -18.625 -10.047 -1.929 1 95.31 105 ARG B C 1
ATOM 2816 O O . ARG B 1 105 ? -19.203 -10.672 -2.818 1 95.31 105 ARG B O 1
ATOM 2823 N N . ILE B 1 106 ? -18.438 -8.758 -1.998 1 97.75 106 ILE B N 1
ATOM 2824 C CA . ILE B 1 106 ? -18.969 -7.938 -3.082 1 97.75 106 ILE B CA 1
ATOM 2825 C C . ILE B 1 106 ? -18.391 -8.406 -4.414 1 97.75 106 ILE B C 1
ATOM 2827 O O . ILE B 1 106 ? -19.125 -8.609 -5.383 1 97.75 106 ILE B O 1
ATOM 2831 N N . THR B 1 107 ? -17.094 -8.578 -4.445 1 96.25 107 THR B N 1
ATOM 2832 C CA . THR B 1 107 ? -16.438 -9 -5.672 1 96.25 107 THR B CA 1
ATOM 2833 C C . THR B 1 107 ? -16.891 -10.391 -6.086 1 96.25 107 THR B C 1
ATOM 2835 O O . THR B 1 107 ? -17.125 -10.648 -7.27 1 96.25 107 THR B O 1
ATOM 2838 N N . LYS B 1 108 ? -17.031 -11.258 -5.129 1 93.81 108 LYS B N 1
ATOM 2839 C CA . LYS B 1 108 ? -17.5 -12.617 -5.414 1 93.81 108 LYS B CA 1
ATOM 2840 C C . LYS B 1 108 ? -18.906 -12.602 -5.984 1 93.81 108 LYS B C 1
ATOM 2842 O O . LYS B 1 108 ? -19.188 -13.281 -6.973 1 93.81 108 LYS B O 1
ATOM 2847 N N . GLU B 1 109 ? -19.797 -11.852 -5.438 1 96.19 109 GLU B N 1
ATOM 2848 C CA . GLU B 1 109 ? -21.219 -11.859 -5.797 1 96.19 109 GLU B CA 1
ATOM 2849 C C . GLU B 1 109 ? -21.453 -11.094 -7.094 1 96.19 109 GLU B C 1
ATOM 2851 O O . GLU B 1 109 ? -22.359 -11.43 -7.859 1 96.19 109 GLU B O 1
ATOM 2856 N N . THR B 1 110 ? -20.641 -10.07 -7.352 1 96.62 110 THR B N 1
ATOM 2857 C CA . THR B 1 110 ? -20.906 -9.219 -8.508 1 96.62 110 THR B CA 1
ATOM 2858 C C . THR B 1 110 ? -20 -9.586 -9.672 1 96.62 110 THR B C 1
ATOM 2860 O O . THR B 1 110 ? -20.297 -9.25 -10.82 1 96.62 110 THR B O 1
ATOM 2863 N N . GLY B 1 111 ? -18.891 -10.125 -9.312 1 94.81 111 GLY B N 1
ATOM 2864 C CA . GLY B 1 111 ? -17.891 -10.422 -10.32 1 94.81 111 GLY B CA 1
ATOM 2865 C C . GLY B 1 111 ? -17.094 -9.203 -10.75 1 94.81 111 GLY B C 1
ATOM 2866 O O . GLY B 1 111 ? -16.391 -9.242 -11.766 1 94.81 111 GLY B O 1
ATOM 2867 N N . GLU B 1 112 ? -17.188 -8.094 -10.055 1 97.06 112 GLU B N 1
ATOM 2868 C CA . GLU B 1 112 ? -16.516 -6.848 -10.414 1 97.06 112 GLU B CA 1
ATOM 2869 C C . GLU B 1 112 ? -15.562 -6.402 -9.32 1 97.06 112 GLU B C 1
ATOM 2871 O O . GLU B 1 112 ? -15.555 -6.965 -8.219 1 97.06 112 GLU B O 1
ATOM 2876 N N . THR B 1 113 ? -14.758 -5.426 -9.609 1 97 113 THR B N 1
ATOM 2877 C CA . THR B 1 113 ? -13.82 -4.879 -8.641 1 97 113 THR B CA 1
ATOM 2878 C C . THR B 1 113 ? -14.555 -4.125 -7.535 1 97 113 THR B C 1
ATOM 2880 O O . THR B 1 113 ? -15.477 -3.352 -7.816 1 97 113 THR B O 1
ATOM 2883 N N . SER B 1 114 ? -14.227 -4.453 -6.328 1 98.12 114 SER B N 1
ATOM 2884 C CA . SER B 1 114 ? -14.742 -3.697 -5.191 1 98.12 114 SER B CA 1
ATOM 2885 C C . SER B 1 114 ? -13.641 -2.859 -4.547 1 98.12 114 SER B C 1
ATOM 2887 O O . SER B 1 114 ? -12.492 -3.297 -4.453 1 98.12 114 SER B O 1
ATOM 2889 N N . SER B 1 115 ? -14.008 -1.66 -4.145 1 98.12 115 SER B N 1
ATOM 2890 C CA . SER B 1 115 ? -13.031 -0.741 -3.562 1 98.12 115 SER B CA 1
ATOM 2891 C C . SER B 1 115 ? -13.656 0.084 -2.441 1 98.12 115 SER B C 1
ATOM 2893 O O . SER B 1 115 ? -14.875 0.258 -2.395 1 98.12 115 SER B O 1
ATOM 2895 N N . PHE B 1 116 ? -12.852 0.535 -1.612 1 97.69 116 PHE B N 1
ATOM 2896 C CA . PHE B 1 116 ? -13.203 1.501 -0.581 1 97.69 116 PHE B CA 1
ATOM 2897 C C . PHE B 1 116 ? -12.375 2.771 -0.718 1 97.69 116 PHE B C 1
ATOM 2899 O O . PHE B 1 116 ? -11.148 2.732 -0.6 1 97.69 116 PHE B O 1
ATOM 2906 N N . TYR B 1 117 ? -13.086 3.84 -0.955 1 97.62 117 TYR B N 1
ATOM 2907 C CA . TYR B 1 117 ? -12.445 5.137 -1.15 1 97.62 117 TYR B CA 1
ATOM 2908 C C . TYR B 1 117 ? -12.586 6.004 0.093 1 97.62 117 TYR B C 1
ATOM 2910 O O . TYR B 1 117 ? -13.625 5.988 0.756 1 97.62 117 TYR B O 1
ATOM 2918 N N . ILE B 1 118 ? -11.57 6.785 0.332 1 94.88 118 ILE B N 1
ATOM 2919 C CA . ILE B 1 118 ? -11.656 7.812 1.364 1 94.88 118 ILE B CA 1
ATOM 2920 C C . ILE B 1 118 ? -11.336 9.18 0.764 1 94.88 118 ILE B C 1
ATOM 2922 O O . ILE B 1 118 ? -10.688 9.266 -0.284 1 94.88 118 ILE B O 1
ATOM 2926 N N . LEU B 1 119 ? -11.844 10.156 1.422 1 92.88 119 LEU B N 1
ATOM 2927 C CA . LEU B 1 119 ? -11.633 11.523 0.971 1 92.88 119 LEU B CA 1
ATOM 2928 C C . LEU B 1 119 ? -10.312 12.07 1.501 1 92.88 119 LEU B C 1
ATOM 2930 O O . LEU B 1 119 ? -9.984 11.891 2.676 1 92.88 119 LEU B O 1
ATOM 2934 N N . ASP B 1 120 ? -9.578 12.617 0.652 1 91.25 120 ASP B N 1
ATOM 2935 C CA . ASP B 1 120 ? -8.359 13.352 0.987 1 91.25 120 ASP B CA 1
ATOM 2936 C C . ASP B 1 120 ? -8.336 14.711 0.294 1 91.25 120 ASP B C 1
ATOM 2938 O O . ASP B 1 120 ? -7.812 14.836 -0.815 1 91.25 120 ASP B O 1
ATOM 2942 N N . ASN B 1 121 ? -8.781 15.719 1.075 1 84.69 121 ASN B N 1
ATOM 2943 C CA . ASN B 1 121 ? -8.945 17.062 0.52 1 84.69 121 ASN B CA 1
ATOM 2944 C C . ASN B 1 121 ? -9.82 17.047 -0.728 1 84.69 121 ASN B C 1
ATOM 2946 O O . ASN B 1 121 ? -11 16.688 -0.659 1 84.69 121 ASN B O 1
ATOM 2950 N N . ASP B 1 122 ? -9.289 17.344 -1.908 1 87.56 122 ASP B N 1
ATOM 2951 C CA . ASP B 1 122 ? -10.102 17.438 -3.117 1 87.56 122 ASP B CA 1
ATOM 2952 C C . ASP B 1 122 ? -9.914 16.219 -4.008 1 87.56 122 ASP B C 1
ATOM 2954 O O . ASP B 1 122 ? -10.219 16.25 -5.199 1 87.56 122 ASP B O 1
ATOM 2958 N N . LYS B 1 123 ? -9.383 15.195 -3.33 1 93.94 123 LYS B N 1
ATOM 2959 C CA . LYS B 1 123 ? -9.172 13.945 -4.047 1 93.94 123 LYS B CA 1
ATOM 2960 C C . LYS B 1 123 ? -9.727 12.758 -3.256 1 93.94 123 LYS B C 1
ATOM 2962 O O . LYS B 1 123 ? -10.094 12.906 -2.088 1 93.94 123 LYS B O 1
ATOM 2967 N N . ARG B 1 124 ? -9.93 11.727 -3.967 1 95.62 124 ARG B N 1
ATOM 2968 C CA . ARG B 1 124 ? -10.234 10.461 -3.314 1 95.62 124 ARG B CA 1
ATOM 2969 C C . ARG B 1 124 ? -9.094 9.469 -3.482 1 95.62 124 ARG B C 1
ATOM 2971 O O . ARG B 1 124 ? -8.406 9.469 -4.504 1 95.62 124 ARG B O 1
ATOM 2978 N N . VAL B 1 125 ? -8.883 8.641 -2.473 1 96.25 125 VAL B N 1
ATOM 2979 C CA . VAL B 1 125 ? -7.797 7.668 -2.455 1 96.25 125 VAL B CA 1
ATOM 2980 C C . VAL B 1 125 ? -8.359 6.266 -2.24 1 96.25 125 VAL B C 1
ATOM 2982 O O . VAL B 1 125 ? -9.25 6.07 -1.409 1 96.25 125 VAL B O 1
ATOM 2985 N N . VAL B 1 126 ? -7.84 5.297 -2.994 1 96.69 126 VAL B N 1
ATOM 2986 C CA . VAL B 1 126 ? -8.211 3.904 -2.779 1 96.69 126 VAL B CA 1
ATOM 2987 C C . VAL B 1 126 ? -7.527 3.371 -1.525 1 96.69 126 VAL B C 1
ATOM 2989 O O . VAL B 1 126 ? -6.305 3.211 -1.5 1 96.69 126 VAL B O 1
ATOM 2992 N N . LEU B 1 127 ? -8.297 3.088 -0.56 1 94.56 127 LEU B N 1
ATOM 2993 C CA . LEU B 1 127 ? -7.73 2.557 0.676 1 94.56 127 LEU B CA 1
ATOM 2994 C C . LEU B 1 127 ? -7.586 1.041 0.599 1 94.56 127 LEU B C 1
ATOM 2996 O O . LEU B 1 127 ? -6.562 0.49 1.009 1 94.56 127 LEU B O 1
ATOM 3000 N N . PHE B 1 128 ? -8.594 0.39 0.118 1 94.12 128 PHE B N 1
ATOM 3001 C CA . PHE B 1 128 ? -8.617 -1.054 -0.088 1 94.12 128 PHE B CA 1
ATOM 3002 C C . PHE B 1 128 ? -9.289 -1.398 -1.415 1 94.12 128 PHE B C 1
ATOM 3004 O O . PHE B 1 128 ? -10.109 -0.631 -1.922 1 94.12 128 PHE B O 1
ATOM 3011 N N . ARG B 1 129 ? -8.883 -2.557 -1.9 1 94.62 129 ARG B N 1
ATOM 3012 C CA . ARG B 1 129 ? -9.539 -3.037 -3.111 1 94.62 129 ARG B CA 1
ATOM 3013 C C . ARG B 1 129 ? -9.414 -4.551 -3.242 1 94.62 129 ARG B C 1
ATOM 3015 O O . ARG B 1 129 ? -8.461 -5.145 -2.725 1 94.62 129 ARG B O 1
ATOM 3022 N N . ILE B 1 130 ? -10.422 -5.156 -3.883 1 93.38 130 ILE B N 1
ATOM 3023 C CA . ILE B 1 130 ? -10.383 -6.555 -4.301 1 93.38 130 ILE B CA 1
ATOM 3024 C C . ILE B 1 130 ? -10.781 -6.664 -5.77 1 93.38 130 ILE B C 1
ATOM 3026 O O . ILE B 1 130 ? -11.82 -6.148 -6.18 1 93.38 130 ILE B O 1
ATOM 3030 N N . GLU B 1 131 ? -9.891 -7.32 -6.516 1 91.5 131 GLU B N 1
ATOM 3031 C CA . GLU B 1 131 ? -10.172 -7.551 -7.926 1 91.5 131 GLU B CA 1
ATOM 3032 C C . GLU B 1 131 ? -10.688 -8.969 -8.164 1 91.5 131 GLU B C 1
ATOM 3034 O O . GLU B 1 131 ? -10.281 -9.906 -7.469 1 91.5 131 GLU B O 1
ATOM 3039 N N . PRO B 1 132 ? -11.625 -9.07 -9.125 1 89.06 132 PRO B N 1
ATOM 3040 C CA . PRO B 1 132 ? -12.047 -10.43 -9.5 1 89.06 132 PRO B CA 1
ATOM 3041 C C . PRO B 1 132 ? -10.977 -11.188 -10.273 1 89.06 132 PRO B C 1
ATOM 3043 O O . PRO B 1 132 ? -10.008 -10.586 -10.75 1 89.06 132 PRO B O 1
ATOM 3046 N N . ALA B 1 133 ? -11.172 -12.523 -10.312 1 79.75 133 ALA B N 1
ATOM 3047 C CA . ALA B 1 133 ? -10.25 -13.383 -11.055 1 79.75 133 ALA B CA 1
ATOM 3048 C C . ALA B 1 133 ? -10.602 -13.398 -12.539 1 79.75 133 ALA B C 1
ATOM 3050 O O . ALA B 1 133 ? -11.031 -14.43 -13.07 1 79.75 133 ALA B O 1
ATOM 3051 N N . ARG B 1 134 ? -10.641 -12.32 -13.219 1 82.06 134 ARG B N 1
ATOM 3052 C CA . ARG B 1 134 ? -10.898 -12.266 -14.648 1 82.06 134 ARG B CA 1
ATOM 3053 C C . ARG B 1 134 ? -9.969 -11.266 -15.336 1 82.06 134 ARG B C 1
ATOM 3055 O O . ARG B 1 134 ? -9.477 -10.336 -14.703 1 82.06 134 ARG B O 1
ATOM 3062 N N . SER B 1 135 ? -9.781 -11.469 -16.578 1 79.94 135 SER B N 1
ATOM 3063 C CA . SER B 1 135 ? -8.781 -10.719 -17.328 1 79.94 135 SER B CA 1
ATOM 3064 C C . SER B 1 135 ? -9.258 -9.297 -17.609 1 79.94 135 SER B C 1
ATOM 3066 O O . SER B 1 135 ? -8.469 -8.352 -17.5 1 79.94 135 SER B O 1
ATOM 3068 N N . VAL B 1 136 ? -10.57 -9.234 -17.969 1 82.94 136 VAL B N 1
ATOM 3069 C CA . VAL B 1 136 ? -11.102 -7.902 -18.25 1 82.94 136 VAL B CA 1
ATOM 3070 C C . VAL B 1 136 ? -11.75 -7.328 -16.984 1 82.94 136 VAL B C 1
ATOM 3072 O O . VAL B 1 136 ? -12.766 -7.844 -16.516 1 82.94 136 VAL B O 1
ATOM 3075 N N . LYS B 1 137 ? -11.195 -6.363 -16.391 1 89.56 137 LYS B N 1
ATOM 3076 C CA . LYS B 1 137 ? -11.641 -5.77 -15.125 1 89.56 137 LYS B CA 1
ATOM 3077 C C . LYS B 1 137 ? -11.133 -4.34 -14.977 1 89.56 137 LYS B C 1
ATOM 3079 O O . LYS B 1 137 ? -10.258 -3.904 -15.734 1 89.56 137 LYS B O 1
ATOM 3084 N N . VAL B 1 138 ? -11.766 -3.59 -14.148 1 87.75 138 VAL B N 1
ATOM 3085 C CA . VAL B 1 138 ? -11.188 -2.316 -13.734 1 87.75 138 VAL B CA 1
ATOM 3086 C C . VAL B 1 138 ? -10 -2.562 -12.812 1 87.75 138 VAL B C 1
ATOM 3088 O O . VAL B 1 138 ? -10.125 -3.234 -11.781 1 87.75 138 VAL B O 1
ATOM 3091 N N . SER B 1 139 ? -8.875 -2.049 -13.266 1 85.81 139 SER B N 1
ATOM 3092 C CA . SER B 1 139 ? -7.648 -2.252 -12.5 1 85.81 139 SER B CA 1
ATOM 3093 C C . SER B 1 139 ? -7.207 -0.963 -11.812 1 85.81 139 SER B C 1
ATOM 3095 O O . SER B 1 139 ? -6.777 -0.017 -12.477 1 85.81 139 SER B O 1
ATOM 3097 N N . ILE B 1 140 ? -7.434 -0.875 -10.57 1 88.69 140 ILE B N 1
ATOM 3098 C CA . ILE B 1 140 ? -6.941 0.202 -9.711 1 88.69 140 ILE B CA 1
ATOM 3099 C C . ILE B 1 140 ? -6.145 -0.385 -8.555 1 88.69 140 ILE B C 1
ATOM 3101 O O . ILE B 1 140 ? -6.285 -1.566 -8.227 1 88.69 140 ILE B O 1
ATOM 3105 N N . SER B 1 141 ? -5.289 0.44 -7.945 1 90.19 141 SER B N 1
ATOM 3106 C CA . SER B 1 141 ? -4.438 -0.031 -6.855 1 90.19 141 SER B CA 1
ATOM 3107 C C . SER B 1 141 ? -4.691 0.758 -5.574 1 90.19 141 SER B C 1
ATOM 3109 O O . SER B 1 141 ? -5.078 1.928 -5.625 1 90.19 141 SER B O 1
ATOM 3111 N N . GLU B 1 142 ? -4.469 0.071 -4.488 1 92.25 142 GLU B N 1
ATOM 3112 C CA . GLU B 1 142 ? -4.469 0.808 -3.229 1 92.25 142 GLU B CA 1
ATOM 3113 C C . GLU B 1 142 ? -3.453 1.946 -3.254 1 92.25 142 GLU B C 1
ATOM 3115 O O . GLU B 1 142 ? -2.336 1.778 -3.748 1 92.25 142 GLU B O 1
ATOM 3120 N N . GLY B 1 143 ? -3.941 3.158 -2.863 1 93.31 143 GLY B N 1
ATOM 3121 C CA . GLY B 1 143 ? -3.092 4.34 -2.895 1 93.31 143 GLY B CA 1
ATOM 3122 C C . GLY B 1 143 ? -3.311 5.195 -4.125 1 93.31 143 GLY B C 1
ATOM 3123 O O . GLY B 1 143 ? -2.857 6.344 -4.176 1 93.31 143 GLY B O 1
ATOM 3124 N N . ASP B 1 144 ? -3.994 4.68 -5.152 1 93.56 144 ASP B N 1
ATOM 3125 C CA . ASP B 1 144 ? -4.352 5.512 -6.297 1 93.56 144 ASP B CA 1
ATOM 3126 C C . ASP B 1 144 ? -5.195 6.711 -5.863 1 93.56 144 ASP B C 1
ATOM 3128 O O . ASP B 1 144 ? -6.035 6.59 -4.973 1 93.56 144 ASP B O 1
ATOM 3132 N N . THR B 1 145 ? -4.957 7.805 -6.52 1 93.94 145 THR B N 1
ATOM 3133 C CA . THR B 1 145 ? -5.699 9.031 -6.246 1 93.94 145 THR B CA 1
ATOM 3134 C C . THR B 1 145 ? -6.496 9.469 -7.473 1 93.94 145 THR B C 1
ATOM 3136 O O . THR B 1 145 ? -6.008 9.375 -8.602 1 93.94 145 THR B O 1
ATOM 3139 N N . PHE B 1 146 ? -7.727 9.906 -7.25 1 94.81 146 PHE B N 1
ATO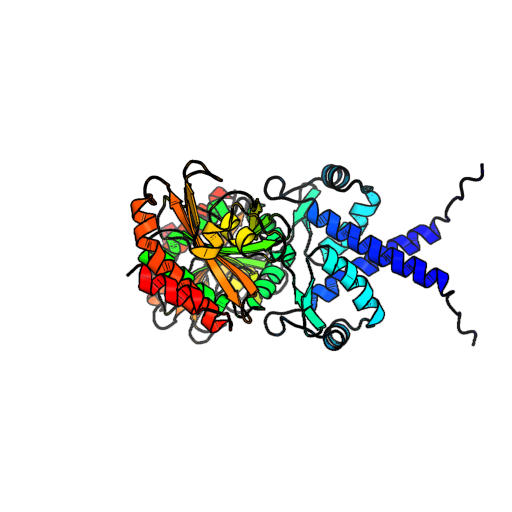M 3140 C CA . PHE B 1 146 ? -8.609 10.383 -8.312 1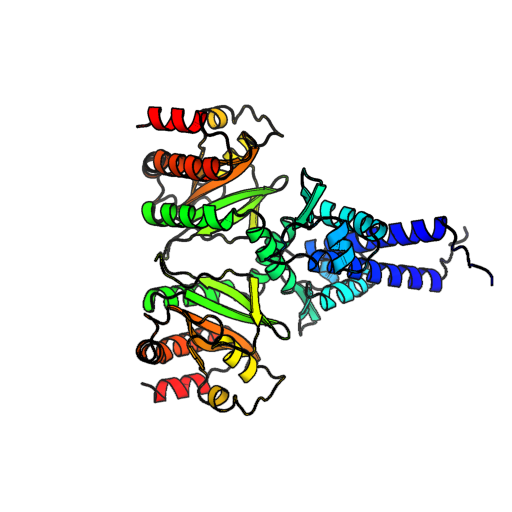 94.81 146 PHE B CA 1
ATOM 3141 C C . PHE B 1 146 ? -9.32 11.664 -7.898 1 94.81 146 PHE B C 1
ATOM 3143 O O . PHE B 1 146 ? -9.484 11.93 -6.707 1 94.81 146 PHE B O 1
ATOM 3150 N N . PRO B 1 147 ? -9.711 12.453 -8.859 1 93.19 147 PRO B N 1
ATOM 3151 C CA . PRO B 1 147 ? -10.539 13.602 -8.508 1 93.19 147 PRO B CA 1
ATOM 3152 C C . PRO B 1 147 ? -11.867 13.195 -7.859 1 93.19 147 PRO B C 1
ATOM 3154 O O . PRO B 1 147 ? -12.406 12.133 -8.172 1 93.19 147 PRO B O 1
ATOM 3157 N N . VAL B 1 148 ? -12.391 14.078 -7.027 1 94.06 148 VAL B N 1
ATOM 3158 C CA . VAL B 1 148 ? -13.609 13.742 -6.301 1 94.06 148 VAL B CA 1
ATOM 3159 C C . VAL B 1 148 ? -14.828 14.25 -7.074 1 94.06 148 VAL B C 1
ATOM 3161 O O . VAL B 1 148 ? -15.961 13.867 -6.777 1 94.06 148 VAL B O 1
ATOM 3164 N N . ASN B 1 149 ? -14.656 14.977 -8.094 1 92.19 149 ASN B N 1
ATOM 3165 C CA . ASN B 1 149 ? -15.781 15.656 -8.742 1 92.19 149 ASN B CA 1
ATOM 3166 C C . ASN B 1 149 ? -16.391 14.797 -9.859 1 92.19 149 ASN B C 1
ATOM 3168 O O . ASN B 1 149 ? -17.281 15.242 -10.562 1 92.19 149 ASN B O 1
ATOM 3172 N N . VAL B 1 150 ? -15.867 13.625 -10.055 1 94 150 VAL B N 1
ATOM 3173 C CA . VAL B 1 150 ? -16.422 12.711 -11.047 1 94 150 VAL B CA 1
ATOM 3174 C C . VAL B 1 150 ? -16.516 11.305 -10.461 1 94 150 VAL B C 1
ATOM 3176 O O . VAL B 1 150 ? -15.773 10.961 -9.531 1 94 150 VAL B O 1
ATOM 3179 N N . GLY B 1 151 ? -17.438 10.516 -11 1 96.69 151 GLY B N 1
ATOM 3180 C CA . GLY B 1 151 ? -17.547 9.117 -10.617 1 96.69 151 GLY B CA 1
ATOM 3181 C C . GLY B 1 151 ? -18.484 8.891 -9.445 1 96.69 151 GLY B C 1
ATOM 3182 O O . GLY B 1 151 ? -18.75 9.812 -8.68 1 96.69 151 GLY B O 1
ATOM 3183 N N . ALA B 1 152 ? -18.891 7.648 -9.273 1 97.88 152 ALA B N 1
ATOM 3184 C CA . ALA B 1 152 ? -19.875 7.285 -8.258 1 97.88 152 ALA B CA 1
ATOM 3185 C C . ALA B 1 152 ? -19.328 7.523 -6.852 1 97.88 152 ALA B C 1
ATOM 3187 O O . ALA B 1 152 ? -20 8.117 -6.008 1 97.88 152 ALA B O 1
ATOM 3188 N N . SER B 1 153 ? -18.109 7.102 -6.582 1 98 153 SER B N 1
ATOM 3189 C CA . SER B 1 153 ? -17.516 7.277 -5.262 1 98 153 SER B CA 1
ATOM 3190 C C . SER B 1 153 ? -17.281 8.758 -4.953 1 98 153 SER B C 1
ATOM 3192 O O . SER B 1 153 ? -17.438 9.188 -3.809 1 98 153 SER B O 1
ATOM 3194 N N . GLY B 1 154 ? -16.859 9.508 -5.984 1 96.12 154 GLY B N 1
ATOM 3195 C CA . GLY B 1 154 ? -16.719 10.945 -5.797 1 96.12 154 GLY B CA 1
ATOM 3196 C C . GLY B 1 154 ? -18.016 11.617 -5.387 1 96.12 154 GLY B C 1
ATOM 3197 O O . GLY B 1 154 ? -18.031 12.445 -4.473 1 96.12 154 GLY B O 1
ATOM 3198 N N . LYS B 1 155 ? -19.094 11.227 -6.055 1 95.81 155 LYS B N 1
ATOM 3199 C CA . LYS B 1 155 ? -20.406 11.758 -5.723 1 95.81 155 LYS B CA 1
ATOM 3200 C C . LYS B 1 155 ? -20.766 11.453 -4.27 1 95.81 155 LYS B C 1
ATOM 3202 O O . LYS B 1 155 ? -21.25 12.328 -3.547 1 95.81 155 LYS B O 1
ATOM 3207 N N . ILE B 1 156 ? -20.531 10.266 -3.814 1 96.94 156 ILE B N 1
ATOM 3208 C CA . ILE B 1 156 ? -20.859 9.844 -2.457 1 96.94 156 ILE B CA 1
ATOM 3209 C C . ILE B 1 156 ? -20.016 10.625 -1.458 1 96.94 156 ILE B C 1
ATOM 3211 O O . ILE B 1 156 ? -20.531 11.164 -0.479 1 96.94 156 ILE B O 1
ATOM 3215 N N . LEU B 1 157 ? -18.734 10.719 -1.699 1 96.38 157 LEU B N 1
ATOM 3216 C CA . LEU B 1 157 ? -17.812 11.383 -0.776 1 96.38 157 LEU B CA 1
ATOM 3217 C C . LEU B 1 157 ? -18.156 12.867 -0.65 1 96.38 157 LEU B C 1
ATOM 3219 O O . LEU B 1 157 ? -18.109 13.422 0.45 1 96.38 157 LEU B O 1
ATOM 3223 N N . ARG B 1 158 ? -18.484 13.438 -1.774 1 94 158 ARG B N 1
ATOM 3224 C CA . ARG B 1 158 ? -18.859 14.844 -1.737 1 94 158 ARG B CA 1
ATOM 3225 C C . ARG B 1 158 ? -20.203 15.039 -1.036 1 94 158 ARG B C 1
ATOM 3227 O O . ARG B 1 158 ? -20.375 16 -0.28 1 94 158 ARG B O 1
ATOM 3234 N N . ALA B 1 159 ? -21.141 14.188 -1.291 1 94.69 159 ALA B N 1
ATOM 3235 C CA . ALA B 1 159 ? -22.5 14.336 -0.777 1 94.69 159 ALA B CA 1
ATOM 3236 C C . ALA B 1 159 ? -22.516 14.234 0.745 1 94.69 159 ALA B C 1
ATOM 3238 O O . ALA B 1 159 ? -23.328 14.891 1.404 1 94.69 159 ALA B O 1
ATOM 3239 N N . PHE B 1 160 ? -21.641 13.461 1.276 1 93.62 160 PHE B N 1
ATOM 3240 C CA . PHE B 1 160 ? -21.781 13.156 2.693 1 93.62 160 PHE B CA 1
ATOM 3241 C C . PHE B 1 160 ? -20.625 13.727 3.496 1 93.62 160 PHE B C 1
ATOM 3243 O O . PHE B 1 160 ? -20.547 13.531 4.711 1 93.62 160 PHE B O 1
ATOM 3250 N N . SER B 1 161 ? -19.781 14.391 2.676 1 86.81 161 SER B N 1
ATOM 3251 C CA . SER B 1 161 ? -18.703 15.062 3.406 1 86.81 161 SER B CA 1
ATOM 3252 C C . SER B 1 161 ? -19.219 16.344 4.059 1 86.81 161 SER B C 1
ATOM 3254 O O . SER B 1 161 ? -20.188 16.953 3.59 1 86.81 161 SER B O 1
ATOM 3256 N N . GLN B 1 162 ? -19.062 16.672 5.164 1 68.44 162 GLN B N 1
ATOM 3257 C CA . GLN B 1 162 ? -19.562 17.781 5.961 1 68.44 162 GLN B CA 1
ATOM 3258 C C . GLN B 1 162 ? -19.203 19.125 5.324 1 68.44 162 GLN B C 1
ATOM 3260 O O . GLN B 1 162 ? -19.812 20.156 5.637 1 68.44 162 GLN B O 1
ATOM 3265 N N . THR B 1 163 ? -18.25 19.125 4.465 1 58.03 163 THR B N 1
ATOM 3266 C CA . THR B 1 163 ? -17.75 20.453 4.102 1 58.03 163 THR B CA 1
ATOM 3267 C C . THR B 1 163 ? -18.609 21.078 3.014 1 58.03 163 THR B C 1
ATOM 3269 O O . THR B 1 163 ? -18.781 22.297 2.979 1 58.03 163 THR B O 1
ATOM 3272 N N . GLU B 1 164 ? -19.031 20.375 2.006 1 57.91 164 GLU B N 1
ATOM 3273 C CA . GLU B 1 164 ? -19.656 21.078 0.892 1 57.91 164 GLU B CA 1
ATOM 3274 C C . GLU B 1 164 ? -21.062 20.547 0.63 1 57.91 164 GLU B C 1
ATOM 3276 O O . GLU B 1 164 ? -21.266 19.359 0.422 1 57.91 164 GLU B O 1
ATOM 3281 N N . VAL B 1 165 ? -22 21.359 1.153 1 62.59 165 VAL B N 1
ATOM 3282 C CA . VAL B 1 165 ? -23.359 21.016 0.756 1 62.59 165 VAL B CA 1
ATOM 3283 C C . VAL B 1 165 ? -23.578 21.375 -0.713 1 62.59 165 VAL B C 1
ATOM 3285 O O . VAL B 1 165 ? -23.469 22.547 -1.097 1 62.59 165 VAL B O 1
ATOM 3288 N N . ASP B 1 166 ? -23.344 20.453 -1.57 1 69.38 166 ASP B N 1
ATOM 3289 C CA . ASP B 1 166 ? -23.688 20.625 -2.979 1 69.38 166 ASP B CA 1
ATOM 3290 C C . ASP B 1 166 ? -25.141 20.234 -3.24 1 69.38 166 ASP B C 1
ATOM 3292 O O . ASP B 1 166 ? -25.5 19.062 -3.143 1 69.38 166 ASP B O 1
ATOM 3296 N N . GLU B 1 167 ? -25.938 21.203 -3.479 1 72.44 167 GLU B N 1
ATOM 3297 C CA . GLU B 1 167 ? -27.359 20.984 -3.707 1 72.44 167 GLU B CA 1
ATOM 3298 C C . GLU B 1 167 ? -27.594 19.953 -4.805 1 72.44 167 GLU B C 1
ATOM 3300 O O . GLU B 1 167 ? -28.625 19.281 -4.816 1 72.44 167 GLU B O 1
ATOM 3305 N N . ASN B 1 168 ? -26.625 19.859 -5.648 1 79.19 168 ASN B N 1
ATOM 3306 C CA . ASN B 1 168 ? -26.781 18.906 -6.746 1 79.19 168 ASN B CA 1
ATOM 3307 C C . ASN B 1 168 ? -26.609 17.469 -6.266 1 79.19 168 ASN B C 1
ATOM 3309 O O . ASN B 1 168 ? -26.797 16.531 -7.035 1 79.19 168 ASN B O 1
ATOM 3313 N N . LEU B 1 169 ? -26.359 17.453 -4.891 1 90 169 LEU B N 1
ATOM 3314 C CA . LEU B 1 169 ? -26.094 16.109 -4.398 1 90 169 LEU B CA 1
ATOM 3315 C C . LEU B 1 169 ? -27.156 15.688 -3.379 1 90 169 LEU B C 1
ATOM 3317 O O . LEU B 1 169 ? -26.984 14.688 -2.684 1 90 169 LEU B O 1
ATOM 3321 N N . GLN B 1 170 ? -28.25 16.469 -3.322 1 90.38 170 GLN B N 1
ATOM 3322 C CA . GLN B 1 170 ? -29.312 16.188 -2.365 1 90.38 170 GLN B CA 1
ATOM 3323 C C . GLN B 1 170 ? -29.938 14.828 -2.631 1 90.38 170 GLN B C 1
ATOM 3325 O O . GLN B 1 170 ? -30.297 14.109 -1.694 1 90.38 170 GLN B O 1
ATOM 3330 N N . GLN B 1 171 ? -30.172 14.578 -3.9 1 92.75 171 GLN B N 1
ATOM 3331 C CA . GLN B 1 171 ? -30.75 13.281 -4.25 1 92.75 171 GLN B CA 1
ATOM 3332 C C . GLN B 1 171 ? -29.891 12.133 -3.697 1 92.75 171 GLN B C 1
ATOM 3334 O O . GLN B 1 171 ? -30.438 11.164 -3.166 1 92.75 171 GLN B O 1
ATOM 3339 N N . ILE B 1 172 ? -28.625 12.281 -3.809 1 95 172 ILE B N 1
ATOM 3340 C CA . ILE B 1 172 ? -27.703 11.266 -3.332 1 95 172 ILE B CA 1
ATOM 3341 C C . ILE B 1 172 ? -27.781 11.164 -1.811 1 95 172 ILE B C 1
ATOM 3343 O O . ILE B 1 172 ? -27.719 10.07 -1.251 1 95 172 ILE B O 1
ATOM 3347 N N . GLN B 1 173 ? -27.922 12.289 -1.146 1 92.94 173 GLN B N 1
ATOM 3348 C CA . GLN B 1 173 ? -28.031 12.312 0.309 1 92.94 173 GLN B CA 1
ATOM 3349 C C . GLN B 1 173 ? -29.297 11.602 0.783 1 92.94 173 GLN B C 1
ATOM 3351 O O . GLN B 1 173 ? -29.328 11.062 1.893 1 92.94 173 GLN B O 1
ATOM 3356 N N . ASN B 1 174 ? -30.281 11.547 -0.141 1 92.5 174 ASN B N 1
ATOM 3357 C CA . ASN B 1 174 ? -31.547 10.914 0.219 1 92.5 174 ASN B CA 1
ATOM 3358 C C . ASN B 1 174 ? -31.531 9.422 -0.098 1 92.5 174 ASN B C 1
ATOM 3360 O O . ASN B 1 174 ? -32.125 8.625 0.644 1 92.5 174 ASN B O 1
ATOM 3364 N N . GLN B 1 175 ? -30.859 9.094 -1.169 1 95.12 175 GLN B N 1
ATOM 3365 C CA . GLN B 1 175 ? -30.969 7.703 -1.605 1 95.12 175 GLN B CA 1
ATOM 3366 C C . GLN B 1 175 ? -29.781 6.883 -1.135 1 95.12 175 GLN B C 1
ATOM 3368 O O . GLN B 1 175 ? -29.797 5.652 -1.21 1 95.12 175 GLN B O 1
ATOM 3373 N N . PHE B 1 176 ? -28.609 7.523 -0.819 1 96.75 176 PHE B N 1
ATOM 3374 C CA . PHE B 1 176 ? -27.422 6.926 -0.201 1 96.75 176 PHE B CA 1
ATOM 3375 C C . PHE B 1 176 ? -26.672 6.051 -1.197 1 96.75 176 PHE B C 1
ATOM 3377 O O . PHE B 1 176 ? -25.953 5.133 -0.803 1 96.75 176 PHE B O 1
ATOM 3384 N N . TRP B 1 177 ? -26.922 6.242 -2.428 1 97.5 177 TRP B N 1
ATOM 3385 C CA . TRP B 1 177 ? -26.109 5.598 -3.449 1 97.5 177 TRP B CA 1
ATOM 3386 C C . TRP B 1 177 ? -25.938 6.508 -4.664 1 97.5 177 TRP B C 1
ATOM 3388 O O . TRP B 1 177 ? -26.719 7.449 -4.855 1 97.5 177 TRP B O 1
ATOM 3398 N N . ALA B 1 178 ? -24.906 6.277 -5.406 1 97.88 178 ALA B N 1
ATOM 3399 C CA . ALA B 1 178 ? -24.641 6.977 -6.66 1 97.88 178 ALA B CA 1
ATOM 3400 C C . ALA B 1 178 ? -24.031 6.031 -7.691 1 97.88 178 ALA B C 1
ATOM 3402 O O . ALA B 1 178 ? -23.328 5.074 -7.336 1 97.88 178 ALA B O 1
ATOM 3403 N N . SER B 1 179 ? -24.344 6.246 -8.898 1 98.06 179 SER B N 1
ATOM 3404 C CA . SER B 1 179 ? -23.734 5.496 -10 1 98.06 179 SER B CA 1
ATOM 3405 C C . SER B 1 179 ? -23.078 6.434 -11.008 1 98.06 179 SER B C 1
ATOM 3407 O O . SER B 1 179 ? -23.281 7.645 -10.969 1 98.06 179 SER B O 1
ATOM 3409 N N . SER B 1 180 ? -22.219 5.938 -11.758 1 97.62 180 SER B N 1
ATOM 3410 C CA . SER B 1 180 ? -21.531 6.668 -12.812 1 97.62 180 SER B CA 1
ATOM 3411 C C . SER B 1 180 ? -21.312 5.793 -14.039 1 97.62 180 SER B C 1
ATOM 3413 O O . SER B 1 180 ? -21 4.605 -13.914 1 97.62 180 SER B O 1
ATOM 3415 N N . PHE B 1 181 ? -21.484 6.375 -15.133 1 96.62 181 PHE B N 1
ATOM 3416 C CA . PHE B 1 181 ? -21.281 5.715 -16.422 1 96.62 181 PHE B CA 1
ATOM 3417 C C . PHE B 1 181 ? -20.312 6.516 -17.281 1 96.62 181 PHE B C 1
ATOM 3419 O O . PHE B 1 181 ? -20.703 7.527 -17.875 1 96.62 181 PHE B O 1
ATOM 3426 N N . GLY B 1 182 ? -19.109 6.062 -17.328 1 94.06 182 GLY B N 1
ATOM 3427 C CA . GLY B 1 182 ? -18.109 6.629 -18.219 1 94.06 182 GLY B CA 1
ATOM 3428 C C . GLY B 1 182 ? -17.656 8.023 -17.812 1 94.06 182 GLY B C 1
ATOM 3429 O O . GLY B 1 182 ? -17.188 8.797 -18.656 1 94.06 182 GLY B O 1
ATOM 3430 N N . GLU B 1 183 ? -17.875 8.445 -16.609 1 92.62 183 GLU B N 1
ATOM 3431 C CA . GLU B 1 183 ? -17.562 9.812 -16.203 1 92.62 183 GLU B CA 1
ATOM 3432 C C . GLU B 1 183 ? -16.047 10 -16.031 1 92.62 183 GLU B C 1
ATOM 3434 O O . GLU B 1 183 ? -15.492 11 -16.5 1 92.62 183 GLU B O 1
ATOM 3439 N N . ARG B 1 184 ? -15.391 9.094 -15.336 1 88.69 184 ARG B N 1
ATOM 3440 C CA . ARG B 1 184 ? -13.945 9.164 -15.148 1 88.69 184 ARG B CA 1
ATOM 3441 C C . ARG B 1 184 ? -13.211 8.469 -16.297 1 88.69 184 ARG B C 1
ATOM 3443 O O . ARG B 1 184 ? -12.266 9.031 -16.859 1 88.69 184 ARG B O 1
ATOM 3450 N N . ASP B 1 185 ? -13.555 7.312 -16.578 1 90.56 185 ASP B N 1
ATOM 3451 C CA . ASP B 1 185 ? -13.102 6.461 -17.688 1 90.56 185 ASP B CA 1
ATOM 3452 C C . ASP B 1 185 ? -14.273 6.02 -18.547 1 90.56 185 ASP B C 1
ATOM 3454 O O . ASP B 1 185 ? -15.203 5.367 -18.078 1 90.56 185 ASP B O 1
ATOM 3458 N N . PRO B 1 186 ? -14.273 6.371 -19.828 1 92.56 186 PRO B N 1
ATOM 3459 C CA . PRO B 1 186 ? -15.43 6.148 -20.703 1 92.56 186 PRO B CA 1
ATOM 3460 C C . PRO B 1 186 ? -15.867 4.688 -20.734 1 92.56 186 PRO B C 1
ATOM 3462 O O . PRO B 1 186 ? -17.016 4.391 -21.078 1 92.56 186 PRO B O 1
ATOM 3465 N N . GLU B 1 187 ? -15.047 3.82 -20.406 1 95.44 187 GLU B N 1
ATOM 3466 C CA . GLU B 1 187 ? -15.352 2.402 -20.562 1 95.44 187 GLU B CA 1
ATOM 3467 C C . GLU B 1 187 ? -15.742 1.771 -19.219 1 95.44 187 GLU B C 1
ATOM 3469 O O . GLU B 1 187 ? -15.883 0.552 -19.125 1 95.44 187 GLU B O 1
ATOM 3474 N N . THR B 1 188 ? -15.906 2.621 -18.203 1 96.75 188 THR B N 1
ATOM 3475 C CA . THR B 1 188 ? -16.125 2.053 -16.891 1 96.75 188 THR B CA 1
ATOM 3476 C C . THR B 1 188 ? -17.406 2.609 -16.266 1 96.75 188 THR B C 1
ATOM 3478 O O . THR B 1 188 ? -17.766 3.758 -16.516 1 96.75 188 THR B O 1
ATOM 3481 N N . SER B 1 189 ? -18.125 1.751 -15.562 1 98.06 189 SER B N 1
ATOM 3482 C CA . SER B 1 189 ? -19.266 2.117 -14.727 1 98.06 189 SER B CA 1
ATOM 3483 C C . SER B 1 189 ? -19.031 1.744 -13.266 1 98.06 189 SER B C 1
ATOM 3485 O O . SER B 1 189 ? -18.203 0.876 -12.969 1 98.06 189 SER B O 1
ATOM 3487 N N . SER B 1 190 ? -19.719 2.445 -12.414 1 98.56 190 SER B N 1
ATOM 3488 C CA . SER B 1 190 ? -19.531 2.174 -10.992 1 98.56 190 SER B CA 1
ATOM 3489 C C . SER B 1 190 ? -20.797 2.463 -10.195 1 98.56 190 SER B C 1
ATOM 3491 O O . SER B 1 190 ? -21.656 3.236 -10.633 1 98.56 190 SER B O 1
ATOM 3493 N N . LEU B 1 191 ? -20.953 1.829 -9.078 1 98.75 191 LEU B N 1
ATOM 3494 C CA . LEU B 1 191 ? -21.953 2.025 -8.039 1 98.75 191 LEU B CA 1
ATOM 3495 C C . LEU B 1 191 ? -21.297 2.201 -6.672 1 98.75 191 LEU B C 1
ATOM 3497 O O . LEU B 1 191 ? -20.375 1.464 -6.324 1 98.75 191 LEU B O 1
ATOM 3501 N N . SER B 1 192 ? -21.75 3.193 -5.906 1 98.81 192 SER B N 1
ATOM 3502 C CA . SER B 1 192 ? -21.094 3.498 -4.645 1 98.81 192 SER B CA 1
ATOM 3503 C C . SER B 1 192 ? -22.094 3.83 -3.553 1 98.81 192 SER B C 1
ATOM 3505 O O . SER B 1 192 ? -23.188 4.332 -3.842 1 98.81 192 SER B O 1
ATOM 3507 N N . VAL B 1 193 ? -21.75 3.523 -2.34 1 98.56 193 VAL B N 1
ATOM 3508 C CA . VAL B 1 193 ? -22.547 3.832 -1.159 1 98.56 193 VAL B CA 1
ATOM 3509 C C . VAL B 1 193 ? -21.641 4.363 -0.048 1 98.56 193 VAL B C 1
ATOM 3511 O O . VAL B 1 193 ? -20.438 4.086 -0.027 1 98.56 193 VAL B O 1
ATOM 3514 N N . PRO B 1 194 ? -22.219 5.121 0.85 1 97.81 194 PRO B N 1
ATOM 3515 C CA . PRO B 1 194 ? -21.406 5.652 1.948 1 97.81 194 PRO B CA 1
ATOM 3516 C C . PRO B 1 194 ? -21.234 4.656 3.092 1 97.81 194 PRO B C 1
ATOM 3518 O O . PRO B 1 194 ? -22.062 3.762 3.266 1 97.81 194 PRO B O 1
ATOM 3521 N N . VAL B 1 195 ? -20.219 4.711 3.787 1 96.94 195 VAL B N 1
ATOM 3522 C CA . VAL B 1 195 ? -19.984 4.031 5.055 1 96.94 195 VAL B CA 1
ATOM 3523 C C . VAL B 1 195 ? -19.766 5.059 6.164 1 96.94 195 VAL B C 1
ATOM 3525 O O . VAL B 1 195 ? -18.984 5.992 6.004 1 96.94 195 VAL B O 1
ATOM 3528 N N . PHE B 1 196 ? -20.453 4.852 7.234 1 94.31 196 PHE B N 1
ATOM 3529 C CA . PHE B 1 196 ? -20.406 5.816 8.328 1 94.31 196 PHE B CA 1
ATOM 3530 C C . PHE B 1 196 ? -19.719 5.215 9.547 1 94.31 196 PHE B C 1
ATOM 3532 O O . PHE B 1 196 ? -19.688 3.992 9.719 1 94.31 196 PHE B O 1
ATOM 3539 N N . SER B 1 197 ? -19.141 6.043 10.328 1 91.75 197 SER B N 1
ATOM 3540 C CA . SER B 1 197 ? -18.562 5.691 11.625 1 91.75 197 SER B CA 1
ATOM 3541 C C . SER B 1 197 ? -18.938 6.719 12.688 1 91.75 197 SER B C 1
ATOM 3543 O O . SER B 1 197 ? -19.25 7.871 12.367 1 91.75 197 SER B O 1
ATOM 3545 N N . ASN B 1 198 ? -18.953 6.246 13.875 1 89.19 198 ASN B N 1
ATOM 3546 C CA . ASN B 1 198 ? -19.156 7.148 15.008 1 89.19 198 ASN B CA 1
ATOM 3547 C C . ASN B 1 198 ? -20.328 8.086 14.773 1 89.19 198 ASN B C 1
ATOM 3549 O O . ASN B 1 198 ? -20.188 9.305 14.844 1 89.19 198 ASN B O 1
ATOM 3553 N N . GLY B 1 199 ? -21.5 7.414 14.539 1 92.06 199 GLY B N 1
ATOM 3554 C CA . GLY B 1 199 ? -22.672 8.195 14.219 1 92.06 199 GLY B CA 1
ATOM 3555 C C . GLY B 1 199 ? -22.797 8.508 12.742 1 92.06 199 GLY B C 1
ATOM 3556 O O . GLY B 1 199 ? -22.859 7.602 11.906 1 92.06 199 GLY B O 1
ATOM 3557 N N . ARG B 1 200 ? -22.703 9.82 12.391 1 90.5 200 ARG B N 1
ATOM 3558 C CA . ARG B 1 200 ? -22.953 10.203 11.008 1 90.5 200 ARG B CA 1
ATOM 3559 C C . ARG B 1 200 ? -21.672 10.609 10.305 1 90.5 200 ARG B C 1
ATOM 3561 O O . ARG B 1 200 ? -21.703 11.203 9.219 1 90.5 200 ARG B O 1
ATOM 3568 N N . GLN B 1 201 ? -20.594 10.336 10.906 1 91.12 201 GLN B N 1
ATOM 3569 C CA . GLN B 1 201 ? -19.328 10.672 10.281 1 91.12 201 GLN B CA 1
ATOM 3570 C C . GLN B 1 201 ? -19.047 9.781 9.078 1 91.12 201 GLN B C 1
ATOM 3572 O O . GLN B 1 201 ? -19.094 8.555 9.18 1 91.12 201 GLN B O 1
ATOM 3577 N N . LEU B 1 202 ? -18.781 10.438 7.953 1 93.94 202 LEU B N 1
ATOM 3578 C CA . LEU B 1 202 ? -18.469 9.672 6.754 1 93.94 202 LEU B CA 1
ATOM 3579 C C . LEU B 1 202 ? -17.078 9.047 6.867 1 93.94 202 LEU B C 1
ATOM 3581 O O . LEU B 1 202 ? -16.078 9.75 7.043 1 93.94 202 LEU B O 1
ATOM 3585 N N . GLN B 1 203 ? -17 7.75 6.805 1 93.44 203 GLN B N 1
ATOM 3586 C CA . GLN B 1 203 ? -15.734 7.035 6.824 1 93.44 203 GLN B CA 1
ATOM 3587 C C . GLN B 1 203 ? -15.172 6.879 5.414 1 93.44 203 GLN B C 1
ATOM 3589 O O . GLN B 1 203 ? -13.953 6.926 5.215 1 93.44 203 GLN B O 1
ATOM 3594 N N . GLY B 1 204 ? -16.047 6.68 4.484 1 96.56 204 GLY B N 1
ATOM 3595 C CA . GLY B 1 204 ? -15.641 6.496 3.1 1 96.56 204 GLY B CA 1
ATOM 3596 C C . GLY B 1 204 ? -16.766 6 2.209 1 96.56 204 GLY B C 1
ATOM 3597 O O . GLY B 1 204 ? -17.938 6.129 2.555 1 96.56 204 GLY B O 1
ATOM 3598 N N . ALA B 1 205 ? -16.375 5.559 1.001 1 98.12 205 ALA B N 1
ATOM 3599 C CA . ALA B 1 205 ? -17.328 5.082 0.002 1 98.12 205 ALA B CA 1
ATOM 3600 C C . ALA B 1 205 ? -17 3.658 -0.434 1 98.12 205 ALA B C 1
ATOM 3602 O O . ALA B 1 205 ? -15.867 3.365 -0.833 1 98.12 205 ALA B O 1
ATOM 3603 N N . LEU B 1 206 ? -17.922 2.791 -0.298 1 98.31 206 LEU B N 1
ATOM 3604 C CA . LEU B 1 206 ? -17.859 1.427 -0.812 1 98.31 206 LEU B CA 1
ATOM 3605 C C . LEU B 1 206 ? -18.328 1.369 -2.26 1 98.31 206 LEU B C 1
ATOM 3607 O O . LEU B 1 206 ? -19.453 1.784 -2.564 1 98.31 206 LEU B O 1
ATOM 3611 N N . THR B 1 207 ? -17.5 0.83 -3.154 1 98.69 207 THR B N 1
ATOM 3612 C CA . THR B 1 207 ? -17.781 1.022 -4.574 1 98.69 207 THR B CA 1
ATOM 3613 C C . THR B 1 207 ? -17.547 -0.269 -5.352 1 98.69 207 THR B C 1
ATOM 3615 O O . THR B 1 207 ? -16.578 -0.984 -5.094 1 98.69 207 THR B O 1
ATOM 3618 N N . ILE B 1 208 ? -18.422 -0.615 -6.297 1 98.56 208 ILE B N 1
ATOM 3619 C CA . ILE B 1 208 ? -18.156 -1.6 -7.344 1 98.56 208 ILE B CA 1
ATOM 3620 C C . ILE B 1 208 ? -17.859 -0.888 -8.664 1 98.56 208 ILE B C 1
ATOM 3622 O O . ILE B 1 208 ? -18.516 0.106 -8.992 1 98.56 208 ILE B O 1
ATOM 3626 N N . SER B 1 209 ? -16.875 -1.321 -9.359 1 98.19 209 SER B N 1
ATOM 3627 C CA . SER B 1 209 ? -16.516 -0.781 -10.664 1 98.19 209 SER B CA 1
ATOM 3628 C C . SER B 1 209 ? -16.234 -1.896 -11.664 1 98.19 209 SER B C 1
ATOM 3630 O O . SER B 1 209 ? -15.625 -2.91 -11.312 1 98.19 209 SER B O 1
ATOM 3632 N N . GLY B 1 210 ? -16.625 -1.714 -12.891 1 97.44 210 GLY B N 1
ATOM 3633 C CA . GLY B 1 210 ? -16.406 -2.678 -13.961 1 97.44 210 GLY B CA 1
ATOM 3634 C C . GLY B 1 210 ? -16.625 -2.098 -15.344 1 97.44 210 GLY B C 1
ATOM 3635 O O . GLY B 1 210 ? -17 -0.935 -15.484 1 97.44 210 GLY B O 1
ATOM 3636 N N . PRO B 1 211 ? -16.297 -2.879 -16.344 1 96.88 211 PRO B N 1
ATOM 3637 C CA . PRO B 1 211 ? -16.578 -2.428 -17.719 1 96.88 211 PRO B CA 1
ATOM 3638 C C . PRO B 1 211 ? -18.062 -2.082 -17.922 1 96.88 211 PRO B C 1
ATOM 3640 O O . PRO B 1 211 ? -18.938 -2.818 -17.484 1 96.88 211 PRO B O 1
ATOM 3643 N N . SER B 1 212 ? -18.266 -0.989 -18.625 1 96.06 212 SER B N 1
ATOM 3644 C CA . SER B 1 212 ? -19.625 -0.503 -18.844 1 96.06 212 SER B CA 1
ATOM 3645 C C . SER B 1 212 ? -20.453 -1.51 -19.641 1 96.06 212 SER B C 1
ATOM 3647 O O . SER B 1 212 ? -21.672 -1.566 -19.5 1 96.06 212 SER B O 1
ATOM 3649 N N . GLU B 1 213 ? -19.812 -2.309 -20.406 1 95 213 GLU B N 1
ATOM 3650 C CA . GLU B 1 213 ? -20.5 -3.316 -21.219 1 95 213 GLU B CA 1
ATOM 3651 C C . GLU B 1 213 ? -21.172 -4.363 -20.328 1 95 213 GLU B C 1
ATOM 3653 O O . GLU B 1 213 ? -22.203 -4.934 -20.703 1 95 213 GLU B O 1
ATOM 3658 N N . ARG B 1 214 ? -20.594 -4.562 -19.234 1 95.19 214 ARG B N 1
ATOM 3659 C CA . ARG B 1 214 ? -21.062 -5.598 -18.328 1 95.19 214 ARG B CA 1
ATOM 3660 C C . ARG B 1 214 ? -21.812 -4.988 -17.141 1 95.19 214 ARG B C 1
ATOM 3662 O O . ARG B 1 214 ? -22.844 -5.508 -16.719 1 95.19 214 ARG B O 1
ATOM 3669 N N . LEU B 1 215 ? -21.25 -3.961 -16.594 1 96.56 215 LEU B N 1
ATOM 3670 C CA . LEU B 1 215 ? -21.891 -3.268 -15.484 1 96.56 215 LEU B CA 1
ATOM 3671 C C . LEU B 1 215 ? -22.859 -2.211 -16 1 96.56 215 LEU B C 1
ATOM 3673 O O . LEU B 1 215 ? -22.641 -1.012 -15.812 1 96.56 215 LEU B O 1
ATOM 3677 N N . THR B 1 216 ? -23.938 -2.717 -16.547 1 96.94 216 THR B N 1
ATOM 3678 C CA . THR B 1 216 ? -24.969 -1.905 -17.172 1 96.94 216 THR B CA 1
ATOM 3679 C C . THR B 1 216 ? -25.859 -1.244 -16.125 1 96.94 216 THR B C 1
ATOM 3681 O O . THR B 1 216 ? -25.719 -1.513 -14.922 1 96.94 216 THR B O 1
ATOM 3684 N N . GLN B 1 217 ? -26.75 -0.422 -16.594 1 96.69 217 GLN B N 1
ATOM 3685 C CA . GLN B 1 217 ? -27.719 0.217 -15.711 1 96.69 217 GLN B CA 1
ATOM 3686 C C . GLN B 1 217 ? -28.547 -0.821 -14.961 1 96.69 217 GLN B C 1
ATOM 3688 O O . GLN B 1 217 ? -28.844 -0.654 -13.773 1 96.69 217 GLN B O 1
ATOM 3693 N N . GLU B 1 218 ? -28.906 -1.822 -15.664 1 97.25 218 GLU B N 1
ATOM 3694 C CA . GLU B 1 218 ? -29.688 -2.9 -15.062 1 97.25 218 GLU B CA 1
ATOM 3695 C C . GLU B 1 218 ? -28.891 -3.615 -13.969 1 97.25 218 GLU B C 1
ATOM 3697 O O . GLU B 1 218 ? -29.422 -3.896 -12.891 1 97.25 218 GLU B O 1
ATOM 3702 N N . LYS B 1 219 ? -27.672 -3.914 -14.297 1 97.25 219 LYS B N 1
ATOM 3703 C CA . LYS B 1 219 ? -26.828 -4.602 -13.336 1 97.25 219 LYS B CA 1
ATOM 3704 C C . LYS B 1 219 ? -26.562 -3.73 -12.109 1 97.25 219 LYS B C 1
ATOM 3706 O O . LYS B 1 219 ? -26.484 -4.234 -10.984 1 97.25 219 LYS B O 1
ATOM 3711 N N . ILE B 1 220 ? -26.406 -2.49 -12.32 1 97.38 220 ILE B N 1
ATOM 3712 C CA . ILE B 1 220 ? -26.266 -1.557 -11.211 1 97.38 220 ILE B CA 1
ATOM 3713 C C . ILE B 1 220 ? -27.484 -1.621 -10.305 1 97.38 220 ILE B C 1
ATOM 3715 O O . ILE B 1 220 ? -27.375 -1.775 -9.086 1 97.38 220 ILE B O 1
ATOM 3719 N N . ALA B 1 221 ? -28.641 -1.514 -10.914 1 96.75 221 ALA B N 1
ATOM 3720 C CA . ALA B 1 221 ? -29.875 -1.549 -10.148 1 96.75 221 ALA B CA 1
ATOM 3721 C C . ALA B 1 221 ? -29.984 -2.83 -9.32 1 96.75 221 ALA B C 1
ATOM 3723 O O . ALA B 1 221 ? -30.422 -2.803 -8.172 1 96.75 221 ALA B O 1
ATOM 3724 N N . GLU B 1 222 ? -29.516 -3.889 -9.875 1 96.5 222 GLU B N 1
ATOM 3725 C CA . GLU B 1 222 ? -29.578 -5.195 -9.234 1 96.5 222 GLU B CA 1
ATOM 3726 C C . GLU B 1 222 ? -28.641 -5.254 -8.023 1 96.5 222 GLU B C 1
ATOM 3728 O O . GLU B 1 222 ? -28.812 -6.102 -7.145 1 96.5 222 GLU B O 1
ATOM 3733 N N . ASN B 1 223 ? -27.641 -4.379 -8.008 1 97.62 223 ASN B N 1
ATOM 3734 C CA . ASN B 1 223 ? -26.609 -4.504 -6.988 1 97.62 223 ASN B CA 1
ATOM 3735 C C . ASN B 1 223 ? -26.75 -3.43 -5.914 1 97.62 223 ASN B C 1
ATOM 3737 O O . ASN B 1 223 ? -26 -3.42 -4.938 1 97.62 223 ASN B O 1
ATOM 3741 N N . ILE B 1 224 ? -27.75 -2.555 -6.039 1 97.62 224 ILE B N 1
ATOM 3742 C CA . ILE B 1 224 ? -27.938 -1.479 -5.074 1 97.62 224 ILE B CA 1
ATOM 3743 C C . ILE B 1 224 ? -28.203 -2.068 -3.689 1 97.62 224 ILE B C 1
ATOM 3745 O O . ILE B 1 224 ? -27.562 -1.672 -2.707 1 97.62 224 ILE B O 1
ATOM 3749 N N . SER B 1 225 ? -29.094 -3.059 -3.629 1 96.94 225 SER B N 1
ATOM 3750 C CA . SER B 1 225 ? -29.469 -3.65 -2.344 1 96.94 225 SER B CA 1
ATOM 3751 C C . SER B 1 225 ? -28.266 -4.332 -1.689 1 96.94 225 SER B C 1
ATOM 3753 O O . SER B 1 225 ? -28.047 -4.199 -0.482 1 96.94 225 SER B O 1
ATOM 3755 N N . LEU B 1 226 ? -27.562 -5.023 -2.5 1 97.31 226 LEU B N 1
ATOM 3756 C CA . LEU B 1 226 ? -26.375 -5.707 -1.987 1 97.31 226 LEU B CA 1
ATOM 3757 C C . LEU B 1 226 ? -25.391 -4.715 -1.373 1 97.31 226 LEU B C 1
ATOM 3759 O O . LEU B 1 226 ? -24.906 -4.922 -0.259 1 97.31 226 LEU B O 1
ATOM 3763 N N . LEU B 1 227 ? -25.078 -3.621 -2.08 1 98.25 227 LEU B N 1
ATOM 3764 C CA . LEU B 1 227 ? -24.094 -2.66 -1.614 1 98.25 227 LEU B CA 1
ATOM 3765 C C . LEU B 1 227 ? -24.594 -1.915 -0.381 1 98.25 227 LEU B C 1
ATOM 3767 O O . LEU B 1 227 ? -23.812 -1.6 0.519 1 98.25 227 LEU B O 1
ATOM 3771 N N . LEU B 1 228 ? -25.875 -1.627 -0.369 1 97.88 228 LEU B N 1
ATOM 3772 C CA . LEU B 1 228 ? -26.453 -0.971 0.801 1 97.88 228 LEU B CA 1
ATOM 3773 C C . LEU B 1 228 ? -26.391 -1.884 2.021 1 97.88 228 LEU B C 1
ATOM 3775 O O . LEU B 1 228 ? -26.109 -1.424 3.131 1 97.88 228 LEU B O 1
ATOM 3779 N N . GLU B 1 229 ? -26.672 -3.174 1.809 1 97.62 229 GLU B N 1
ATOM 3780 C CA . GLU B 1 229 ? -26.547 -4.137 2.898 1 97.62 229 GLU B CA 1
ATOM 3781 C C . GLU B 1 229 ? -25.125 -4.164 3.443 1 97.62 229 GLU B C 1
ATOM 3783 O O . GLU B 1 229 ? -24.906 -4.215 4.656 1 97.62 229 GLU B O 1
ATOM 3788 N N . CYS B 1 230 ? -24.188 -4.133 2.549 1 97.88 230 CYS B N 1
ATOM 3789 C CA . CYS B 1 230 ? -22.781 -4.125 2.943 1 97.88 230 CYS B CA 1
ATOM 3790 C C . CYS B 1 230 ? -22.438 -2.836 3.676 1 97.88 230 CYS B C 1
ATOM 3792 O O . CYS B 1 230 ? -21.688 -2.861 4.66 1 97.88 230 CYS B O 1
ATOM 3794 N N . SER B 1 231 ? -22.953 -1.712 3.17 1 97.75 231 SER B N 1
ATOM 3795 C CA . SER B 1 231 ? -22.766 -0.428 3.84 1 97.75 231 SER B CA 1
ATOM 3796 C C . SER B 1 231 ? -23.266 -0.479 5.277 1 97.75 231 SER B C 1
ATOM 3798 O O . SER B 1 231 ? -22.594 0.004 6.195 1 97.75 231 SER B O 1
ATOM 3800 N N . ILE B 1 232 ? -24.422 -1.098 5.477 1 97.19 232 ILE B N 1
ATOM 3801 C CA . ILE B 1 232 ? -25.031 -1.22 6.797 1 97.19 232 ILE B CA 1
ATOM 3802 C C . ILE B 1 232 ? -24.141 -2.062 7.703 1 97.19 232 ILE B C 1
ATOM 3804 O O . ILE B 1 232 ? -23.859 -1.677 8.844 1 97.19 232 ILE B O 1
ATOM 3808 N N . GLN B 1 233 ? -23.719 -3.133 7.176 1 96.56 233 GLN B N 1
ATOM 3809 C CA . GLN B 1 233 ? -22.891 -4.047 7.953 1 96.56 233 GLN B CA 1
ATOM 3810 C C . GLN B 1 233 ? -21.609 -3.361 8.43 1 96.56 233 GLN B C 1
ATOM 3812 O O . GLN B 1 233 ? -21.266 -3.43 9.609 1 96.56 233 GLN B O 1
ATOM 3817 N N . VAL B 1 234 ? -20.938 -2.699 7.543 1 95.81 234 VAL B N 1
ATOM 3818 C CA . VAL B 1 234 ? -19.656 -2.062 7.875 1 95.81 234 VAL B CA 1
ATOM 3819 C C . VAL B 1 234 ? -19.906 -0.886 8.82 1 95.81 234 VAL B C 1
ATOM 3821 O O . VAL B 1 234 ? -19.203 -0.726 9.82 1 95.81 234 VAL B O 1
ATOM 3824 N N . SER B 1 235 ? -20.906 -0.06 8.508 1 95.75 235 SER B N 1
ATOM 3825 C CA . SER B 1 235 ? -21.203 1.105 9.336 1 95.75 235 SER B CA 1
ATOM 3826 C C . SER B 1 235 ? -21.578 0.696 10.758 1 95.75 235 SER B C 1
ATOM 3828 O O . SER B 1 235 ? -21.125 1.322 11.719 1 95.75 235 SER B O 1
ATOM 3830 N N . LYS B 1 236 ? -22.391 -0.347 10.852 1 95.19 236 LYS B N 1
ATOM 3831 C CA . LYS B 1 236 ? -22.766 -0.846 12.164 1 95.19 236 LYS B CA 1
ATOM 3832 C C . LYS B 1 236 ? -21.547 -1.231 12.984 1 95.19 236 LYS B C 1
ATOM 3834 O O . LYS B 1 236 ? -21.438 -0.868 14.156 1 95.19 236 LYS B O 1
ATOM 3839 N N . TYR B 1 237 ? -20.703 -1.916 12.352 1 92.5 237 TYR B N 1
ATOM 3840 C CA . TYR B 1 237 ? -19.484 -2.361 13.016 1 92.5 237 TYR B CA 1
ATOM 3841 C C . TYR B 1 237 ? -18.656 -1.172 13.5 1 92.5 237 TYR B C 1
ATOM 3843 O O . TYR B 1 237 ? -18.016 -1.244 14.547 1 92.5 237 TYR B O 1
ATOM 3851 N N . LEU B 1 238 ? -18.75 -0.054 12.766 1 91.06 238 LEU B N 1
ATOM 3852 C CA . LEU B 1 238 ? -17.922 1.108 13.055 1 91.06 238 LEU B CA 1
ATOM 3853 C C . LEU B 1 238 ? -18.656 2.096 13.953 1 91.06 238 LEU B C 1
ATOM 3855 O O . LEU B 1 238 ? -18.188 3.211 14.18 1 91.06 238 LEU B O 1
ATOM 3859 N N . GLY B 1 239 ? -19.844 1.697 14.383 1 91.44 239 GLY B N 1
ATOM 3860 C CA . GLY B 1 239 ? -20.641 2.574 15.234 1 91.44 239 GLY B CA 1
ATOM 3861 C C . GLY B 1 239 ? -21.328 3.688 14.469 1 91.44 239 GLY B C 1
ATOM 3862 O O . GLY B 1 239 ? -21.609 4.746 15.031 1 91.44 239 GLY B O 1
ATOM 3863 N N . GLY B 1 240 ? -21.5 3.449 13.227 1 93 240 GLY B N 1
ATOM 3864 C CA . GLY B 1 240 ? -22.156 4.438 12.383 1 93 240 GLY B CA 1
ATOM 3865 C C . GLY B 1 240 ? -23.672 4.363 12.445 1 93 240 GLY B C 1
ATOM 3866 O O . GLY B 1 240 ? -24.234 3.32 12.789 1 93 240 GLY B O 1
ATOM 3867 N N . GLU B 1 241 ? -24.234 5.457 12.094 1 90.75 241 GLU B N 1
ATOM 3868 C CA . GLU B 1 241 ? -25.703 5.516 11.992 1 90.75 241 GLU B CA 1
ATOM 3869 C C . GLU B 1 241 ? -26.188 4.785 10.742 1 90.75 241 GLU B C 1
ATOM 3871 O O . GLU B 1 241 ? -25.719 5.051 9.633 1 90.75 241 GLU B O 1
ATOM 3876 N N . ILE B 1 242 ? -27.109 3.885 10.992 1 93.62 242 ILE B N 1
ATOM 3877 C CA . ILE B 1 242 ? -27.5 3.055 9.859 1 93.62 242 ILE B CA 1
ATOM 3878 C C . ILE B 1 242 ? -29.016 3.135 9.672 1 93.62 242 ILE B C 1
ATOM 3880 O O . ILE B 1 242 ? -29.578 2.479 8.789 1 93.62 242 ILE B O 1
ATOM 3884 N N . SER B 1 243 ? -29.719 3.904 10.461 1 94.19 243 SER B N 1
ATOM 3885 C CA . SER B 1 243 ? -31.172 3.916 10.453 1 94.19 243 SER B CA 1
ATOM 3886 C C . SER B 1 243 ? -31.719 4.289 9.078 1 94.19 243 SER B C 1
ATOM 3888 O O . SER B 1 243 ? -32.625 3.629 8.555 1 94.19 243 SER B O 1
ATOM 3890 N N . ALA B 1 244 ? -31.203 5.312 8.539 1 92.81 244 ALA B N 1
ATOM 3891 C CA . ALA B 1 244 ? -31.672 5.766 7.227 1 92.81 244 ALA B CA 1
ATOM 3892 C C . ALA B 1 244 ? -31.375 4.727 6.152 1 92.81 244 ALA B C 1
ATOM 3894 O O . ALA B 1 244 ? -32.156 4.531 5.23 1 92.81 244 ALA B O 1
ATOM 3895 N N . LEU B 1 245 ? -30.266 4.039 6.266 1 93.81 245 LEU B N 1
ATOM 3896 C CA . LEU B 1 245 ? -29.891 3.004 5.312 1 93.81 245 LEU B CA 1
ATOM 3897 C C . LEU B 1 245 ? -30.844 1.812 5.391 1 93.81 245 LEU B C 1
ATOM 3899 O O . LEU B 1 245 ? -31.234 1.261 4.363 1 93.81 245 LEU B O 1
ATOM 3903 N N . ILE B 1 246 ? -31.203 1.446 6.559 1 92.56 246 ILE B N 1
ATOM 3904 C CA . ILE B 1 246 ? -32.125 0.334 6.781 1 92.56 246 ILE B CA 1
ATOM 3905 C C . ILE B 1 246 ? -33.469 0.655 6.168 1 92.56 246 ILE B C 1
ATOM 3907 O O . ILE B 1 246 ? -34.062 -0.189 5.5 1 92.56 246 ILE B O 1
ATOM 3911 N N . LYS B 1 247 ? -33.906 1.845 6.406 1 92 247 LYS B N 1
ATOM 3912 C CA . LYS B 1 247 ? -35.188 2.266 5.852 1 92 247 LYS B CA 1
ATOM 3913 C C . LYS B 1 247 ? -35.156 2.178 4.328 1 92 247 LYS B C 1
ATOM 3915 O O . LYS B 1 247 ? -36.156 1.757 3.723 1 92 247 LYS B O 1
ATOM 3920 N N . LEU B 1 248 ? -34.125 2.545 3.779 1 91 248 LEU B N 1
ATOM 3921 C CA . LEU B 1 248 ? -34.031 2.553 2.324 1 91 248 LEU B CA 1
ATOM 3922 C C . LEU B 1 248 ? -34.094 1.134 1.767 1 91 248 LEU B C 1
ATOM 3924 O O . LEU B 1 248 ? -34.75 0.891 0.753 1 91 248 LEU B O 1
ATOM 3928 N N . ILE B 1 249 ? -33.438 0.184 2.365 1 90.56 249 ILE B N 1
ATOM 3929 C CA . ILE B 1 249 ? -33.406 -1.188 1.867 1 90.56 249 ILE B CA 1
ATOM 3930 C C . ILE B 1 249 ? -34.812 -1.788 1.946 1 90.56 249 ILE B C 1
ATOM 3932 O O . ILE B 1 249 ? -35.219 -2.551 1.066 1 90.56 249 ILE B O 1
ATOM 3936 N N . ASN B 1 250 ? -35.438 -1.434 2.939 1 87.69 250 ASN B N 1
ATOM 3937 C CA . ASN B 1 250 ? -36.812 -1.935 3.111 1 87.69 250 ASN B CA 1
ATOM 3938 C C . ASN B 1 250 ? -37.75 -1.399 2.033 1 87.69 250 ASN B C 1
ATOM 3940 O O . ASN B 1 250 ? -38.75 -2.049 1.684 1 87.69 250 ASN B O 1
ATOM 3944 N N . ASN B 1 251 ? -37.375 -0.271 1.46 1 85.12 251 ASN B N 1
ATOM 3945 C CA . ASN B 1 251 ? -38.219 0.332 0.418 1 85.12 251 ASN B CA 1
ATOM 3946 C C . ASN B 1 251 ? -37.875 -0.231 -0.96 1 85.12 251 ASN B C 1
ATOM 3948 O O . ASN B 1 251 ? -38.688 -0.168 -1.879 1 85.12 251 ASN B O 1
ATOM 3952 N N . ILE B 1 252 ? -36.656 -0.646 -1.118 1 83.44 252 ILE B N 1
ATOM 3953 C CA . ILE B 1 252 ? -36.219 -1.172 -2.402 1 83.44 252 ILE B CA 1
ATOM 3954 C C . ILE B 1 252 ? -36.688 -2.613 -2.564 1 83.44 252 ILE B C 1
ATOM 3956 O O . ILE B 1 252 ? -37.062 -3.035 -3.666 1 83.44 252 ILE B O 1
ATOM 3960 N N . LYS B 1 253 ? -36.656 -3.396 -1.466 1 66.75 253 LYS B N 1
ATOM 3961 C CA . LYS B 1 253 ? -37.156 -4.766 -1.557 1 66.75 253 LYS B CA 1
ATOM 3962 C C . LYS B 1 253 ? -38.688 -4.789 -1.58 1 66.75 253 LYS B C 1
ATOM 3964 O O . LYS B 1 253 ? -39.344 -3.975 -0.918 1 66.75 253 LYS B O 1
#

pLDDT: mean 90.28, std 11.94, range [34.12, 98.81]

Foldseek 3Di:
DDPPPPDPVVVVVVVVVVVVLVVLLVLLLVLADPVRQKAALVSSCVSSVDDSVSNVVSVVVCVVQFQWDQDPVRIIGGGCVVVVVLVVVLVVQVLCVLVVVLQVVLCVVLVAKKFWWDDDPQKIFTSDIDGHPDDAYDDDDGGDIDGLPWFWQSLLNQCLPVPDPDVVNVVCVQLQKGKHACGRHNQKIKIWGFAFAPESHTPTIIMTMTGCVRCDPVSNLVCSLVRLVSSLSSNVVRHYDNVSSVVNSVVSD/DDPPPPDPVVVVVVVVVVVVLVVLLVLLLVLADPVRQKAALVSSCVSSVDDSVSNVVSVVVCVVQFQWDQDPVRIIGGGCVVVVVLVVVLPVQVLCVLVVVLQVVLCVVLVAKKFWWDDDPQKIFTQDIDGHPDDAYDDDDGGDIGGLPWFFQSLLNQCLPVPDPDVVNVVCVQLQKGKHACGRHNQKIKIWGFAFAPESHTPTIIMTMTGCVRCDPVSNLVCSLVRLVSSLSSNVVRHYDNVSSVVNSVVSD

Sequence (506 aa):
MTKSIQDPDSQMDKQNSGVAAVDRALLILDAFDIDSPVLSLAEISRRTKLYKSTILRLLSSLERHGYVVRNEDGQFSLGITPLKLSRIYQNSFKLKDVLYPILERITKETGETSSFYILDNDKRVVLFRIEPARSVKVSISEGDTFPVNVGASGKILRAFSQTEVDENLQQIQNQFWASSFGERDPETSSLSVPVFSNGRQLQGALTISGPSERLTQEKIAENISLLLECSIQVSKYLGGEISALIKLINNIKMTKSIQDPDSQMDKQNSGVAAVDRALLILDAFDIDSPVLSLAEISRRTKLYKSTILRLLSSLERHGYVVRNEDGQFSLGITPLKLSRIYQNSFKLKDVLYPILERITKETGETSSFYILDNDKRVVLFRIEPARSVKVSISEGDTFPVNVGASGKILRAFSQTEVDENLQQIQNQFWASSFGERDPETSSLSVPVFSNGRQLQGALTISGPSERLTQEKIAENISLLLECSIQVSKYLGGEISALIKLINNIK

Organism: Acinetobacter pittii (strain PHEA-2) (NCBI:txid871585)